Protein AF-A0A3B8Q839-F1 (afdb_monomer_lite)

Structure (mmCIF, N/CA/C/O backbone):
data_AF-A0A3B8Q839-F1
#
_entry.id   AF-A0A3B8Q839-F1
#
loop_
_atom_site.group_PDB
_atom_site.id
_atom_site.type_symbol
_atom_site.label_atom_id
_atom_site.label_alt_id
_atom_site.label_comp_id
_atom_site.label_asym_id
_atom_site.label_entity_id
_atom_site.label_seq_id
_atom_site.pdbx_PDB_ins_code
_atom_site.Cartn_x
_atom_site.Cartn_y
_atom_site.Cartn_z
_atom_site.occupancy
_atom_site.B_iso_or_equiv
_atom_site.auth_seq_id
_atom_site.auth_comp_id
_atom_site.auth_asym_id
_atom_site.auth_atom_id
_atom_site.pdbx_PDB_model_num
ATOM 1 N N . LEU A 1 1 ? 22.552 14.383 -29.553 1.00 91.00 1 LEU A N 1
ATOM 2 C CA . LEU A 1 1 ? 22.946 12.991 -29.224 1.00 91.00 1 LEU A CA 1
ATOM 3 C C . LEU A 1 1 ? 24.405 12.967 -28.765 1.00 91.00 1 LEU A C 1
ATOM 5 O O . LEU A 1 1 ? 25.214 13.652 -29.380 1.00 91.00 1 LEU A O 1
ATOM 9 N N . ARG A 1 2 ? 24.760 12.232 -27.704 1.00 93.50 2 ARG A N 1
ATOM 10 C CA . ARG A 1 2 ? 26.162 12.021 -27.275 1.00 93.50 2 ARG A CA 1
ATOM 11 C C . ARG A 1 2 ? 26.389 10.562 -26.887 1.00 93.50 2 ARG A C 1
ATOM 13 O O . ARG A 1 2 ? 25.481 9.955 -26.336 1.00 93.50 2 ARG A O 1
ATOM 20 N N . ILE A 1 3 ? 27.586 10.021 -27.109 1.00 94.56 3 ILE A N 1
ATOM 21 C CA . ILE A 1 3 ? 27.956 8.700 -26.577 1.00 94.56 3 ILE A CA 1
ATOM 22 C C . ILE A 1 3 ? 27.987 8.760 -25.040 1.00 94.56 3 ILE A C 1
ATOM 24 O O . ILE A 1 3 ? 28.515 9.711 -24.457 1.00 94.56 3 ILE A O 1
ATOM 28 N N . GLN A 1 4 ? 27.429 7.739 -24.392 1.00 91.69 4 GLN A N 1
ATOM 29 C CA . GLN A 1 4 ? 27.371 7.580 -22.943 1.00 91.69 4 GLN A CA 1
ATOM 30 C C . GLN A 1 4 ? 28.183 6.366 -22.478 1.00 91.69 4 GLN A C 1
ATOM 32 O O . GLN A 1 4 ? 28.202 5.334 -23.136 1.00 91.69 4 GLN A O 1
ATOM 37 N N . GLY A 1 5 ? 28.794 6.481 -21.297 1.00 87.56 5 GLY A N 1
ATOM 38 C CA . GLY A 1 5 ? 29.412 5.369 -20.574 1.00 87.56 5 GLY A CA 1
ATOM 39 C C . GLY A 1 5 ? 30.801 5.717 -20.051 1.00 87.56 5 GLY A C 1
ATOM 40 O O . GLY A 1 5 ? 31.212 6.879 -20.067 1.00 87.56 5 GLY A O 1
ATOM 41 N N . GLY A 1 6 ? 31.517 4.691 -19.602 1.00 88.06 6 GLY A N 1
ATOM 42 C CA . GLY A 1 6 ? 32.953 4.734 -19.333 1.00 88.06 6 GLY A CA 1
ATOM 43 C C . GLY A 1 6 ? 33.686 3.857 -20.342 1.00 88.06 6 GLY A C 1
ATOM 44 O O . GLY A 1 6 ? 33.984 4.305 -21.445 1.00 88.06 6 GLY A O 1
ATOM 45 N N . TYR A 1 7 ? 33.904 2.595 -19.971 1.00 88.88 7 TYR A N 1
ATOM 46 C CA . TYR A 1 7 ? 34.646 1.598 -20.752 1.00 88.88 7 TYR A CA 1
ATOM 47 C C . TYR A 1 7 ? 34.089 1.386 -22.176 1.00 88.88 7 TYR A C 1
ATOM 49 O O . TYR A 1 7 ? 34.820 1.532 -23.148 1.00 88.88 7 TYR A O 1
ATOM 57 N N . PHE A 1 8 ? 32.772 1.197 -22.323 1.00 90.75 8 PHE A N 1
ATOM 58 C CA . PHE A 1 8 ? 32.101 0.948 -23.617 1.00 90.75 8 PHE A CA 1
ATOM 59 C C . PHE A 1 8 ? 31.936 2.182 -24.523 1.00 90.75 8 PHE A C 1
ATOM 61 O O . PHE A 1 8 ? 31.176 2.165 -25.493 1.00 90.75 8 PHE A O 1
ATOM 68 N N . ARG A 1 9 ? 32.628 3.284 -24.209 1.00 92.12 9 ARG A N 1
ATOM 69 C CA . ARG A 1 9 ? 32.808 4.401 -25.150 1.00 92.12 9 ARG A CA 1
ATOM 70 C C . ARG A 1 9 ? 33.927 4.127 -26.146 1.00 92.12 9 ARG A C 1
ATOM 72 O O . ARG A 1 9 ? 34.000 4.815 -27.161 1.00 92.12 9 ARG A O 1
ATOM 79 N N . ASP A 1 10 ? 34.811 3.186 -25.829 1.00 91.12 10 ASP A N 1
ATOM 80 C CA . ASP A 1 10 ? 35.884 2.779 -26.717 1.00 91.12 10 ASP A CA 1
ATOM 81 C C . ASP A 1 10 ? 35.329 1.892 -27.840 1.00 91.12 10 ASP A C 1
ATOM 83 O O . ASP A 1 10 ? 34.775 0.821 -27.598 1.00 91.12 10 ASP A O 1
ATOM 87 N N . ARG A 1 11 ? 35.501 2.343 -29.084 1.00 88.31 11 ARG A N 1
ATOM 88 C CA . ARG A 1 11 ? 35.111 1.608 -30.298 1.00 88.31 11 ARG A CA 1
ATOM 89 C C . ARG A 1 11 ? 35.892 0.309 -30.501 1.00 88.31 11 ARG A C 1
ATOM 91 O O . ARG A 1 11 ? 35.515 -0.492 -31.343 1.00 88.31 11 ARG A O 1
ATOM 98 N N . HIS A 1 12 ? 37.025 0.140 -29.822 1.00 87.81 12 HIS A N 1
ATOM 99 C CA . HIS A 1 12 ? 37.785 -1.107 -29.842 1.00 87.81 12 HIS A CA 1
ATOM 100 C C . HIS A 1 12 ? 37.192 -2.147 -28.886 1.00 87.81 12 HIS A C 1
ATOM 102 O O . HIS A 1 12 ? 37.498 -3.326 -29.022 1.00 87.81 12 HIS A O 1
ATOM 108 N N . VAL A 1 13 ? 36.352 -1.706 -27.942 1.00 87.50 13 VAL A N 1
ATOM 109 C CA . VAL A 1 13 ? 35.640 -2.573 -27.001 1.00 87.50 13 VAL A CA 1
ATOM 110 C C . VAL A 1 13 ? 34.283 -2.982 -27.546 1.00 87.50 13 VAL A C 1
ATOM 112 O O . VAL A 1 13 ? 33.930 -4.127 -27.367 1.00 87.50 13 VAL A O 1
ATOM 115 N N . THR A 1 14 ? 33.523 -2.086 -28.181 1.00 89.94 14 THR A N 1
ATOM 116 C CA . THR A 1 14 ? 32.250 -2.438 -28.837 1.00 89.94 14 THR A CA 1
ATOM 117 C C . THR A 1 14 ? 31.901 -1.435 -29.929 1.00 89.94 14 THR A C 1
ATOM 119 O O . THR A 1 14 ? 32.246 -0.254 -29.822 1.00 89.94 14 THR A O 1
ATOM 122 N N . GLN A 1 15 ? 31.166 -1.875 -30.952 1.00 89.56 15 GLN A N 1
ATOM 123 C CA . GLN A 1 15 ? 30.555 -0.981 -31.942 1.00 89.56 15 GLN A CA 1
ATOM 124 C C . GLN A 1 15 ? 29.163 -0.467 -31.519 1.00 89.56 15 GLN A C 1
ATOM 126 O O . GLN A 1 15 ? 28.672 0.531 -32.061 1.00 89.56 15 GLN A O 1
ATOM 131 N N . LYS A 1 16 ? 28.513 -1.103 -30.533 1.00 92.38 16 LYS A N 1
ATOM 132 C CA . LYS A 1 16 ? 27.162 -0.756 -30.067 1.00 92.38 16 LYS A CA 1
ATOM 133 C C . LYS A 1 16 ? 27.210 0.149 -28.832 1.00 92.38 16 LYS A C 1
ATOM 135 O O . LYS A 1 16 ? 27.148 -0.286 -27.684 1.00 92.38 16 LYS A O 1
ATOM 140 N N . HIS A 1 17 ? 27.271 1.459 -29.057 1.00 93.44 17 HIS A N 1
ATOM 141 C CA . HIS A 1 17 ? 27.382 2.426 -27.961 1.00 93.44 17 HIS A CA 1
ATOM 142 C C . HIS A 1 17 ? 26.045 2.778 -27.299 1.00 93.44 17 HIS A C 1
ATOM 144 O O . HIS A 1 17 ? 25.025 2.959 -27.966 1.00 93.44 17 HIS A O 1
ATOM 150 N N . SER A 1 18 ? 26.072 2.987 -25.978 1.00 95.25 18 SER A N 1
ATOM 151 C CA . SER A 1 18 ? 24.993 3.689 -25.272 1.00 95.25 18 SER A CA 1
ATOM 152 C C . SER A 1 18 ? 24.985 5.170 -25.650 1.00 95.25 18 SER A C 1
ATOM 154 O O . SER A 1 18 ? 26.036 5.772 -25.889 1.00 95.25 18 SER A O 1
ATOM 156 N N . LEU A 1 19 ? 23.805 5.782 -25.675 1.00 96.62 19 LEU A N 1
ATOM 157 C CA . LEU A 1 19 ? 23.618 7.155 -26.131 1.00 96.62 19 LEU A CA 1
ATOM 158 C C . LEU A 1 19 ? 22.858 7.980 -25.097 1.00 96.62 19 LEU A C 1
ATOM 160 O O . LEU A 1 19 ? 21.995 7.485 -24.382 1.00 96.62 19 LEU A O 1
ATOM 164 N N . ARG A 1 20 ? 23.156 9.272 -25.051 1.00 95.12 20 ARG A N 1
ATOM 165 C CA . ARG A 1 20 ? 22.418 10.268 -24.284 1.00 95.12 20 ARG A CA 1
ATOM 166 C C . ARG A 1 20 ? 21.662 11.192 -25.228 1.00 95.12 20 ARG A C 1
ATOM 168 O O . ARG A 1 20 ? 22.260 11.805 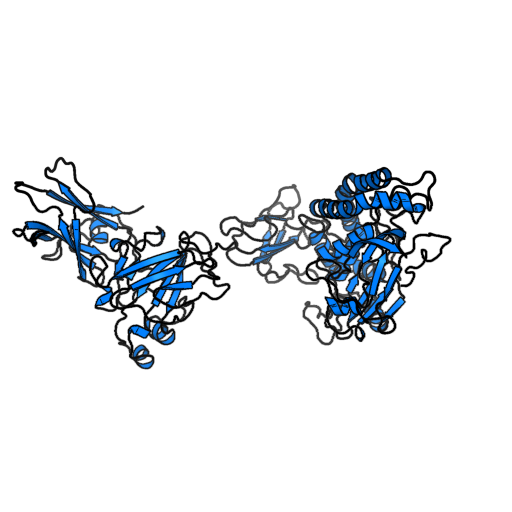-26.125 1.00 95.12 20 ARG A O 1
ATOM 175 N N . LEU A 1 21 ? 20.363 11.303 -24.989 1.00 95.00 21 LEU A N 1
ATOM 176 C CA . LEU A 1 21 ? 19.475 12.291 -25.582 1.00 95.00 21 LEU A CA 1
ATOM 177 C C . LEU A 1 21 ? 19.517 13.524 -24.678 1.00 95.00 21 LEU A C 1
ATOM 179 O O . LEU A 1 21 ? 19.174 13.424 -23.506 1.00 95.00 21 LEU A O 1
ATOM 183 N N . LEU A 1 22 ? 20.014 14.648 -25.198 1.00 93.06 22 LEU A N 1
ATOM 184 C CA . LEU A 1 22 ? 20.008 15.930 -24.491 1.00 93.06 22 LEU A CA 1
ATOM 185 C C . LEU A 1 22 ? 19.089 16.868 -25.259 1.00 93.06 22 LEU A C 1
ATOM 187 O O . LEU A 1 22 ? 19.344 17.109 -26.444 1.00 93.06 22 LEU A O 1
ATOM 191 N N . PHE A 1 23 ? 18.067 17.376 -24.585 1.00 93.44 23 PHE A N 1
ATOM 192 C CA . PHE A 1 23 ? 17.160 18.382 -25.119 1.00 93.44 23 PHE A CA 1
ATOM 193 C C . PHE A 1 23 ? 17.694 19.750 -24.703 1.00 93.44 23 PHE A C 1
ATOM 195 O O . PHE A 1 23 ? 18.121 19.941 -23.567 1.00 93.44 23 PHE A O 1
ATOM 202 N N . LYS A 1 24 ? 17.823 20.664 -25.663 1.00 90.56 24 LYS A N 1
ATOM 203 C CA . LYS A 1 24 ? 18.438 21.972 -25.446 1.00 90.56 24 LYS A CA 1
ATOM 204 C C . LYS A 1 24 ? 17.853 22.995 -26.400 1.00 90.56 24 LYS A C 1
ATOM 206 O O . LYS A 1 24 ? 17.716 22.690 -27.583 1.00 90.56 24 LYS A O 1
ATOM 211 N N . ASP A 1 25 ? 17.669 24.216 -25.901 1.00 92.94 25 ASP A N 1
ATOM 212 C CA . ASP A 1 25 ? 17.108 25.336 -26.667 1.00 92.94 25 ASP A CA 1
ATOM 213 C C . ASP A 1 25 ? 17.906 25.665 -27.944 1.00 92.94 25 ASP A C 1
ATOM 215 O O . ASP A 1 25 ? 17.337 26.084 -28.947 1.00 92.94 25 ASP A O 1
ATOM 219 N N . GLU A 1 26 ? 19.220 25.399 -27.956 1.00 93.50 26 GLU A N 1
ATOM 220 C CA . GLU A 1 26 ? 20.074 25.574 -29.146 1.00 93.50 26 GLU A CA 1
ATOM 221 C C . GLU A 1 26 ? 19.730 24.623 -30.315 1.00 93.50 26 GLU A C 1
ATOM 223 O O . GLU A 1 26 ? 20.113 24.899 -31.450 1.00 93.50 26 GLU A O 1
ATOM 228 N N . TYR A 1 27 ? 19.012 23.519 -30.066 1.00 88.69 27 TYR A N 1
ATOM 229 C CA . TYR A 1 27 ? 18.674 22.502 -31.074 1.00 88.69 27 TYR A CA 1
ATOM 230 C C . TYR A 1 27 ? 17.161 22.278 -31.253 1.00 88.69 27 TYR A C 1
ATOM 232 O O . TYR A 1 27 ? 16.768 21.354 -31.966 1.00 88.69 27 TYR A O 1
ATOM 240 N N . GLY A 1 28 ? 16.309 23.082 -30.611 1.00 91.00 28 GLY A N 1
ATOM 241 C CA . GLY A 1 28 ? 14.854 22.896 -30.575 1.00 91.00 28 GLY A CA 1
ATOM 242 C C . GLY A 1 28 ? 14.304 23.120 -29.165 1.00 91.00 28 GLY A C 1
ATOM 243 O O . GLY A 1 28 ? 14.951 23.797 -28.381 1.00 91.00 28 GLY A O 1
ATOM 244 N N . PRO A 1 29 ? 13.132 22.572 -28.801 1.00 92.19 29 PRO A N 1
ATOM 245 C CA . PRO A 1 29 ? 12.634 22.666 -27.430 1.00 92.19 29 PRO A CA 1
ATOM 246 C C . PRO A 1 29 ? 13.653 22.138 -26.404 1.00 92.19 29 PRO A C 1
ATOM 248 O O . PRO A 1 29 ? 14.145 21.016 -26.534 1.00 92.19 29 PRO A O 1
ATOM 251 N N . GLY A 1 30 ? 13.931 22.915 -25.350 1.00 93.56 30 GLY A N 1
ATOM 252 C CA . GLY A 1 30 ? 14.862 22.543 -24.278 1.00 93.56 30 GLY A CA 1
ATOM 253 C C . GLY A 1 30 ? 14.459 21.336 -23.432 1.00 93.56 30 GLY A C 1
ATOM 254 O O . GLY A 1 30 ? 15.281 20.824 -22.684 1.00 93.56 30 GLY A O 1
ATOM 255 N N . LYS A 1 31 ? 13.223 20.846 -23.576 1.00 93.81 31 LYS A N 1
ATOM 256 C CA . LYS A 1 31 ? 12.714 19.638 -22.916 1.00 93.81 31 LYS A CA 1
ATOM 257 C C . LYS A 1 31 ? 11.893 18.809 -23.888 1.00 93.81 31 LYS A C 1
ATOM 259 O O . LYS A 1 31 ? 11.135 19.366 -24.687 1.00 93.81 31 LYS A O 1
ATOM 264 N N . LEU A 1 32 ? 11.975 17.491 -23.753 1.00 94.94 32 LEU A N 1
ATOM 265 C CA . LEU A 1 32 ? 10.963 16.593 -24.300 1.00 94.94 32 LEU A CA 1
ATOM 266 C C . LEU A 1 32 ? 9.725 16.639 -23.404 1.00 94.94 32 LEU A C 1
ATOM 268 O O . LEU A 1 32 ? 9.876 16.537 -22.191 1.00 94.94 32 LEU A O 1
ATOM 272 N N . ARG A 1 33 ? 8.530 16.772 -23.988 1.00 94.88 33 ARG A N 1
ATOM 273 C CA . ARG A 1 33 ? 7.246 16.798 -23.268 1.00 94.88 33 ARG A CA 1
ATOM 274 C C . ARG A 1 33 ? 6.327 15.705 -23.783 1.00 94.88 33 ARG A C 1
ATOM 276 O O . ARG A 1 33 ? 5.477 15.966 -24.622 1.00 94.88 33 ARG A O 1
ATOM 283 N N . GLU A 1 34 ? 6.558 14.482 -23.330 1.00 92.69 34 GLU A N 1
ATOM 284 C CA . GLU A 1 34 ? 5.880 13.289 -23.832 1.00 92.69 34 GLU A CA 1
ATOM 285 C C . GLU A 1 34 ? 5.745 12.235 -22.731 1.00 92.69 34 GLU A C 1
ATOM 287 O O . GLU A 1 34 ? 6.617 12.097 -21.871 1.00 92.69 34 GLU A O 1
ATOM 292 N N . ASP A 1 35 ? 4.682 11.433 -22.792 1.00 89.75 35 ASP A N 1
ATOM 293 C CA . ASP A 1 35 ? 4.509 10.262 -21.926 1.00 89.75 35 ASP A CA 1
ATOM 294 C C . ASP A 1 35 ? 5.288 9.064 -22.493 1.00 89.75 35 ASP A C 1
ATOM 296 O O . ASP A 1 35 ? 4.722 8.150 -23.088 1.00 89.75 35 ASP A O 1
ATOM 300 N N . VAL A 1 36 ? 6.619 9.099 -22.384 1.00 93.62 36 VAL A N 1
ATOM 301 C CA . VAL A 1 36 ? 7.498 8.107 -23.038 1.00 93.62 36 VAL A CA 1
ATOM 302 C C . VAL A 1 36 ? 7.474 6.725 -22.375 1.00 93.62 36 VAL A C 1
ATOM 304 O O . VAL A 1 36 ? 7.747 5.714 -23.037 1.00 93.62 36 VAL A O 1
ATOM 307 N N . PHE A 1 37 ? 7.155 6.671 -21.078 1.00 91.38 37 PHE A N 1
ATOM 308 C CA . PHE A 1 37 ? 7.170 5.438 -20.288 1.00 91.38 37 PHE A CA 1
ATOM 309 C C . PHE A 1 37 ? 5.805 4.752 -20.205 1.00 91.38 37 PHE A C 1
ATOM 311 O O . PHE A 1 37 ? 5.783 3.541 -20.002 1.00 91.38 37 PHE A O 1
ATOM 318 N N . HIS A 1 38 ? 4.694 5.473 -20.415 1.00 85.12 38 HIS A N 1
ATOM 319 C CA . HIS A 1 38 ? 3.329 4.946 -20.286 1.00 85.12 38 HIS A CA 1
ATOM 320 C C . HIS A 1 38 ? 3.077 4.263 -18.931 1.00 85.12 38 HIS A C 1
ATOM 322 O O . HIS A 1 38 ? 2.376 3.255 -18.843 1.00 85.12 38 HIS A O 1
ATOM 328 N N . GLU A 1 39 ? 3.676 4.805 -17.872 1.00 81.81 39 GLU A N 1
ATOM 329 C CA . GLU A 1 39 ? 3.591 4.280 -16.513 1.00 81.81 39 GLU A CA 1
ATOM 330 C C . GLU A 1 39 ? 2.961 5.333 -15.598 1.00 81.81 39 GLU A C 1
ATOM 332 O O . GLU A 1 39 ? 3.309 6.515 -15.644 1.00 81.81 39 GLU A O 1
ATOM 337 N N . PHE A 1 40 ? 2.022 4.908 -14.751 1.00 76.44 40 PHE A N 1
ATOM 338 C CA . PHE A 1 40 ? 1.399 5.798 -13.779 1.00 76.44 40 PHE A CA 1
ATOM 339 C C . PHE A 1 40 ? 2.450 6.407 -12.839 1.00 76.44 40 PHE A C 1
ATOM 341 O O . PHE A 1 40 ? 3.291 5.706 -12.280 1.00 76.44 40 PHE A O 1
ATOM 348 N N . GLY A 1 41 ? 2.377 7.725 -12.648 1.00 79.88 41 GLY A N 1
ATOM 349 C CA . GLY A 1 41 ? 3.295 8.461 -11.781 1.00 79.88 41 GLY A CA 1
ATOM 350 C C . GLY A 1 41 ? 4.684 8.709 -12.374 1.00 79.88 41 GLY A C 1
ATOM 351 O O . GLY A 1 41 ? 5.510 9.284 -11.675 1.00 79.88 41 GLY A O 1
ATOM 352 N N . ALA A 1 42 ? 4.958 8.311 -13.623 1.00 88.56 42 ALA A N 1
ATOM 353 C CA . ALA A 1 42 ? 6.184 8.695 -14.318 1.00 88.56 42 ALA A CA 1
ATOM 354 C C . ALA A 1 42 ? 6.145 10.167 -14.765 1.00 88.56 42 ALA A C 1
ATOM 356 O O . ALA A 1 42 ? 5.086 10.724 -15.074 1.00 88.56 42 ALA A O 1
ATOM 357 N N . ALA A 1 43 ? 7.320 10.789 -14.820 1.00 90.94 43 ALA A N 1
ATOM 358 C CA . ALA A 1 43 ? 7.509 12.125 -15.358 1.00 90.94 43 ALA A CA 1
ATOM 359 C C . ALA A 1 43 ? 7.084 12.197 -16.834 1.00 90.94 43 ALA A C 1
ATOM 361 O O . ALA A 1 43 ? 7.116 11.208 -17.566 1.00 90.94 43 ALA A O 1
ATOM 362 N N . ARG A 1 44 ? 6.691 13.397 -17.272 1.00 92.62 44 ARG A N 1
ATOM 363 C CA . ARG A 1 44 ? 6.305 13.688 -18.666 1.00 92.62 44 ARG A CA 1
ATOM 364 C C . ARG A 1 44 ? 7.150 14.779 -19.310 1.00 92.62 44 ARG A C 1
ATOM 366 O O . ARG A 1 44 ? 6.931 15.114 -20.469 1.00 92.62 44 ARG A O 1
ATOM 373 N N . GLU A 1 45 ? 8.105 15.331 -18.570 1.00 93.38 45 GLU A N 1
ATOM 374 C CA . GLU A 1 45 ? 9.050 16.321 -19.068 1.00 93.38 45 GLU A CA 1
ATOM 375 C C . GLU A 1 45 ? 10.479 15.876 -18.765 1.00 93.38 45 GLU A C 1
ATOM 377 O O . GLU A 1 45 ? 10.769 15.467 -17.642 1.00 93.38 45 GLU A O 1
ATOM 382 N N . PHE A 1 46 ? 11.373 15.965 -19.753 1.00 94.12 46 PHE A N 1
ATOM 383 C CA . PHE A 1 46 ? 12.745 15.473 -19.622 1.00 94.12 46 PHE A CA 1
ATOM 384 C C . PHE A 1 46 ? 13.760 16.422 -20.254 1.00 94.12 46 PHE A C 1
ATOM 386 O O . PHE A 1 46 ? 13.662 16.746 -21.440 1.00 94.12 46 PHE A O 1
ATOM 393 N N . ASP A 1 47 ? 14.789 16.786 -19.488 1.00 91.44 47 ASP A N 1
ATOM 394 C CA . ASP A 1 47 ? 15.981 17.478 -19.996 1.00 91.44 47 ASP A CA 1
ATOM 395 C C . ASP A 1 47 ? 16.966 16.481 -20.631 1.00 91.44 47 ASP A C 1
ATOM 397 O O . ASP A 1 47 ? 17.670 16.770 -21.605 1.00 91.44 47 ASP A O 1
ATOM 401 N N . THR A 1 48 ? 17.025 15.264 -20.081 1.00 93.12 48 THR A N 1
ATOM 402 C CA . THR A 1 48 ? 17.907 14.196 -20.549 1.00 93.12 48 THR A CA 1
ATOM 403 C C . THR A 1 48 ? 17.249 12.826 -20.435 1.00 93.12 48 THR A C 1
ATOM 405 O O . THR A 1 48 ? 16.682 12.473 -19.408 1.00 93.12 48 THR A O 1
ATOM 408 N N . LEU A 1 49 ? 17.437 12.004 -21.467 1.00 96.38 49 LEU A N 1
ATOM 409 C CA . LEU A 1 49 ? 17.156 10.569 -21.432 1.00 96.38 49 LEU A CA 1
ATOM 410 C C . LEU A 1 49 ? 18.388 9.780 -21.879 1.00 96.38 49 LEU A C 1
ATOM 412 O O . LEU A 1 49 ? 19.260 10.283 -22.598 1.00 96.38 49 LEU A O 1
ATOM 416 N N . VAL A 1 50 ? 18.472 8.527 -21.453 1.00 97.00 50 VAL A N 1
ATOM 417 C CA . VAL A 1 50 ? 19.563 7.614 -21.791 1.00 97.00 50 VAL A CA 1
ATOM 418 C C . VAL A 1 50 ? 19.011 6.454 -22.601 1.00 97.00 50 VAL A C 1
ATOM 420 O O . VAL A 1 50 ? 18.064 5.807 -22.188 1.00 97.00 50 VAL A O 1
ATOM 423 N N . LEU A 1 51 ? 19.653 6.144 -23.719 1.00 97.50 51 LEU A N 1
ATOM 424 C CA . LEU A 1 51 ? 19.492 4.889 -24.441 1.00 97.50 51 LEU A CA 1
ATOM 425 C C . LEU A 1 51 ? 20.654 3.972 -24.044 1.00 97.50 51 LEU A C 1
ATOM 427 O O . LEU A 1 51 ? 21.772 4.118 -24.546 1.00 97.50 51 LEU A O 1
ATOM 431 N N . ARG A 1 52 ? 20.406 3.036 -23.128 1.00 95.56 52 ARG A N 1
ATOM 432 C CA . ARG A 1 52 ? 21.387 2.026 -22.713 1.00 95.56 52 ARG A CA 1
ATOM 433 C C . ARG A 1 52 ? 21.425 0.873 -23.708 1.00 95.56 52 ARG A C 1
ATOM 435 O O . ARG A 1 52 ? 20.393 0.282 -24.009 1.00 95.56 52 ARG A O 1
ATOM 442 N N . ALA A 1 53 ? 22.624 0.537 -24.173 1.00 94.19 53 ALA A N 1
ATOM 443 C CA . ALA A 1 53 ? 22.856 -0.553 -25.121 1.00 94.19 53 ALA A CA 1
ATOM 444 C C . ALA A 1 53 ? 22.820 -1.957 -24.481 1.00 94.19 53 ALA A C 1
ATOM 446 O O . ALA A 1 53 ? 22.820 -2.939 -25.220 1.00 94.19 53 ALA A O 1
ATOM 447 N N . GLY A 1 54 ? 22.800 -2.045 -23.142 1.00 89.44 54 GLY A N 1
ATOM 448 C CA . GLY A 1 54 ? 22.902 -3.302 -22.390 1.00 89.44 54 GLY A CA 1
ATOM 449 C C . GLY A 1 54 ? 24.293 -3.921 -22.501 1.00 89.44 54 GLY A C 1
ATOM 450 O O . GLY A 1 54 ? 24.408 -5.087 -22.841 1.00 89.44 54 GLY A O 1
ATOM 451 N N . ALA A 1 55 ? 25.349 -3.121 -22.320 1.00 85.25 55 ALA A N 1
ATOM 452 C CA . ALA A 1 55 ? 26.698 -3.485 -22.745 1.00 85.25 55 ALA A CA 1
ATOM 453 C C . ALA A 1 55 ? 27.276 -4.687 -21.982 1.00 85.25 55 ALA A C 1
ATOM 455 O O . ALA A 1 55 ? 27.645 -5.674 -22.608 1.00 85.25 55 ALA A O 1
ATOM 456 N N . ASN A 1 56 ? 27.315 -4.642 -20.644 1.00 89.31 56 ASN A N 1
ATOM 457 C CA . ASN A 1 56 ? 27.809 -5.767 -19.843 1.00 89.31 56 ASN A CA 1
ATOM 458 C C . ASN A 1 56 ? 26.812 -6.928 -19.785 1.00 89.31 56 ASN A C 1
ATOM 460 O O . ASN A 1 56 ? 27.177 -8.007 -19.335 1.00 89.31 56 ASN A O 1
ATOM 464 N N . ASP A 1 57 ? 25.563 -6.694 -20.172 1.00 92.81 57 ASP A N 1
ATOM 465 C CA . ASP A 1 57 ? 24.447 -7.642 -20.125 1.00 92.81 57 ASP A CA 1
ATOM 466 C C . ASP A 1 57 ? 24.033 -8.115 -21.531 1.00 92.81 57 ASP A C 1
ATOM 468 O O . ASP A 1 57 ? 22.903 -8.554 -21.739 1.00 92.81 57 ASP A O 1
ATOM 472 N N . GLY A 1 58 ? 24.916 -7.969 -22.516 1.00 91.56 58 GLY A N 1
ATOM 473 C CA . GLY A 1 58 ? 24.599 -8.117 -23.931 1.00 91.56 58 GLY A CA 1
ATOM 474 C C . GLY A 1 58 ? 25.820 -8.481 -24.765 1.00 91.56 58 GLY A C 1
ATOM 475 O O . GLY A 1 58 ? 26.899 -8.740 -24.241 1.00 91.56 58 GLY A O 1
ATOM 476 N N . TYR A 1 59 ? 25.658 -8.470 -26.088 1.00 90.19 59 TYR A N 1
ATOM 477 C CA . TYR A 1 59 ? 26.678 -8.986 -27.013 1.00 90.19 59 TYR A CA 1
ATOM 478 C C . TYR A 1 59 ? 27.912 -8.094 -27.178 1.00 90.19 59 TYR A C 1
ATOM 480 O O . TYR A 1 59 ? 28.904 -8.521 -27.753 1.00 90.19 59 TYR A O 1
ATOM 488 N N . ALA A 1 60 ? 27.863 -6.872 -26.645 1.00 86.12 60 ALA A N 1
ATOM 489 C CA . ALA A 1 60 ? 28.938 -5.882 -26.687 1.00 86.12 60 ALA A CA 1
ATOM 490 C C . ALA A 1 60 ? 30.121 -6.207 -25.753 1.00 86.12 60 ALA A C 1
ATOM 492 O O . ALA A 1 60 ? 31.053 -5.409 -25.642 1.00 86.12 60 ALA A O 1
ATOM 493 N N . TRP A 1 61 ? 30.063 -7.318 -25.014 1.00 90.06 61 TRP A N 1
ATOM 494 C CA . TRP A 1 61 ? 31.114 -7.724 -24.094 1.00 90.06 61 TRP A CA 1
ATOM 495 C C . TRP A 1 61 ? 31.337 -9.235 -24.144 1.00 90.06 61 TRP A C 1
ATOM 497 O O . TRP A 1 61 ? 30.472 -10.025 -23.775 1.00 90.06 61 TRP A O 1
ATOM 507 N N . ASP A 1 62 ? 32.537 -9.635 -24.553 1.00 88.00 62 ASP A N 1
ATOM 508 C CA . ASP A 1 62 ? 32.937 -11.034 -24.723 1.00 88.00 62 ASP A CA 1
ATOM 509 C C . ASP A 1 62 ? 32.731 -11.896 -23.467 1.00 88.00 62 ASP A C 1
ATOM 511 O O . ASP A 1 62 ? 32.329 -13.055 -23.555 1.00 88.00 62 ASP A O 1
ATOM 515 N N . ALA A 1 63 ? 32.958 -11.333 -22.281 1.00 89.31 63 ALA A N 1
ATOM 516 C CA . ALA A 1 63 ? 32.834 -12.071 -21.030 1.00 89.31 63 ALA A CA 1
ATOM 517 C C . ALA A 1 63 ? 31.385 -12.234 -20.535 1.00 89.31 63 ALA A C 1
ATOM 519 O O . ALA A 1 63 ? 31.193 -12.829 -19.470 1.00 89.31 63 ALA A O 1
ATOM 520 N N . ALA A 1 64 ? 30.394 -11.707 -21.263 1.00 86.81 64 ALA A N 1
ATOM 521 C CA . ALA A 1 64 ? 28.975 -11.973 -21.029 1.00 86.81 64 ALA A CA 1
ATOM 522 C C . ALA A 1 64 ? 28.477 -13.232 -21.757 1.00 86.81 64 ALA A C 1
ATOM 524 O O . ALA A 1 64 ? 27.333 -13.624 -21.522 1.00 86.81 64 ALA A O 1
ATOM 525 N N . ARG A 1 65 ? 29.319 -13.866 -22.594 1.00 90.69 65 ARG A N 1
ATOM 526 C CA . ARG A 1 65 ? 28.950 -15.009 -23.440 1.00 90.69 65 ARG A CA 1
ATOM 527 C C . ARG A 1 65 ? 28.118 -16.050 -22.694 1.00 90.69 65 ARG A C 1
ATOM 529 O O . ARG A 1 65 ? 28.543 -16.551 -21.654 1.00 90.69 65 ARG A O 1
ATOM 536 N N . ASP A 1 66 ? 26.974 -16.393 -23.278 1.00 90.12 66 ASP A N 1
ATOM 537 C CA . ASP A 1 66 ? 26.005 -17.386 -22.793 1.00 90.12 66 ASP A CA 1
ATOM 538 C C . ASP A 1 66 ? 25.288 -16.978 -21.493 1.00 90.12 66 ASP A C 1
ATOM 540 O O . ASP A 1 66 ? 24.609 -17.795 -20.869 1.00 90.12 66 ASP A O 1
ATOM 544 N N . THR A 1 67 ? 25.430 -15.719 -21.070 1.00 94.75 67 THR A N 1
ATOM 545 C CA . THR A 1 67 ? 24.779 -15.165 -19.877 1.00 94.75 67 THR A CA 1
ATOM 546 C C . THR A 1 67 ? 24.066 -13.839 -20.139 1.00 94.75 67 THR A C 1
ATOM 548 O O . THR A 1 67 ? 23.571 -13.227 -19.198 1.00 94.75 67 THR A O 1
ATOM 551 N N . GLU A 1 68 ? 23.973 -13.383 -21.386 1.00 93.88 68 GLU A N 1
ATOM 552 C CA . GLU A 1 68 ? 23.374 -12.108 -21.786 1.00 93.88 68 GLU A CA 1
ATOM 553 C C . GLU A 1 68 ? 21.864 -12.088 -21.553 1.00 93.88 68 GLU A C 1
ATOM 555 O O . GLU A 1 68 ? 21.179 -13.042 -21.919 1.00 93.88 68 GLU A O 1
ATOM 560 N N . GLN A 1 69 ? 21.316 -10.999 -20.999 1.00 96.12 69 GLN A N 1
ATOM 561 C CA . GLN A 1 69 ? 19.865 -10.840 -20.836 1.00 96.12 69 GLN A CA 1
ATOM 562 C C . GLN A 1 69 ? 19.307 -9.472 -21.249 1.00 96.12 69 GLN A C 1
ATOM 564 O O . GLN A 1 69 ? 18.105 -9.382 -21.485 1.00 96.12 69 GLN A O 1
ATOM 569 N N . PHE A 1 70 ? 20.126 -8.427 -21.370 1.00 96.06 70 PHE A N 1
ATOM 570 C CA . PHE A 1 70 ? 19.771 -7.020 -21.647 1.00 96.06 70 PHE A CA 1
ATOM 571 C C . PHE A 1 70 ? 18.844 -6.326 -20.630 1.00 96.06 70 PHE A C 1
ATOM 573 O O . PHE A 1 70 ? 18.636 -5.113 -20.720 1.00 96.06 70 PHE A O 1
ATOM 580 N N . ILE A 1 71 ? 18.262 -7.063 -19.682 1.00 97.31 71 ILE A N 1
ATOM 581 C CA . ILE A 1 71 ? 17.194 -6.576 -18.803 1.00 97.31 71 ILE A CA 1
ATOM 582 C C . ILE A 1 71 ? 17.599 -6.414 -17.340 1.00 97.31 71 ILE A C 1
ATOM 584 O O . ILE A 1 71 ? 16.795 -5.911 -16.556 1.00 97.31 71 ILE A O 1
ATOM 588 N N . ARG A 1 72 ? 18.811 -6.818 -16.935 1.00 97.69 72 ARG A N 1
ATOM 589 C CA . ARG A 1 72 ? 19.185 -6.867 -15.511 1.00 97.69 72 ARG A CA 1
ATOM 590 C C . ARG A 1 72 ? 19.181 -5.486 -14.854 1.00 97.69 72 ARG A C 1
ATOM 592 O O . ARG A 1 72 ? 18.677 -5.355 -13.740 1.00 97.69 72 ARG A O 1
ATOM 599 N N . ASP A 1 73 ? 19.658 -4.453 -15.553 1.00 97.00 73 ASP A N 1
ATOM 600 C CA . ASP A 1 73 ? 19.630 -3.068 -15.054 1.00 97.00 73 ASP A CA 1
ATOM 601 C C . ASP A 1 73 ? 18.208 -2.567 -14.780 1.00 97.00 73 ASP A C 1
ATOM 603 O O . ASP A 1 73 ? 17.904 -2.076 -13.691 1.00 97.00 73 ASP A O 1
ATOM 607 N N . GLU A 1 74 ? 17.325 -2.744 -15.763 1.00 97.75 74 GLU A N 1
ATOM 608 C CA . GLU A 1 74 ? 15.913 -2.382 -15.656 1.00 97.75 74 GLU A CA 1
ATOM 609 C C . GLU A 1 74 ? 15.229 -3.173 -14.539 1.00 97.75 74 GLU A C 1
ATOM 611 O O . GLU A 1 74 ? 14.481 -2.603 -13.746 1.00 97.75 74 GLU A O 1
ATOM 616 N N . PHE A 1 75 ? 15.527 -4.470 -14.422 1.00 98.44 75 PHE A N 1
ATOM 617 C CA . PHE A 1 75 ? 14.983 -5.309 -13.364 1.00 98.44 75 PHE A CA 1
ATOM 618 C C . PHE A 1 75 ? 15.384 -4.788 -11.981 1.00 98.44 75 PHE A C 1
ATOM 620 O O . PHE A 1 75 ? 14.510 -4.561 -11.149 1.00 98.44 75 PHE A O 1
ATOM 627 N N . GLY A 1 76 ? 16.670 -4.506 -11.746 1.00 98.25 76 GLY A N 1
ATOM 628 C CA . GLY A 1 76 ? 17.149 -3.939 -10.482 1.00 98.25 76 GLY A CA 1
ATOM 629 C C . GLY A 1 76 ? 16.495 -2.595 -10.140 1.00 98.25 76 GLY A C 1
ATOM 630 O O . GLY A 1 76 ? 16.060 -2.388 -9.004 1.00 98.25 76 GLY A O 1
ATOM 631 N N . ARG A 1 77 ? 16.348 -1.698 -11.127 1.00 98.06 77 ARG A N 1
ATOM 632 C CA . ARG A 1 77 ? 15.645 -0.417 -10.942 1.00 98.06 77 ARG A CA 1
ATOM 633 C C . ARG A 1 77 ? 14.170 -0.610 -10.600 1.00 98.06 77 ARG A C 1
ATOM 635 O O . ARG A 1 77 ? 13.683 0.050 -9.678 1.00 98.06 77 ARG A O 1
ATOM 642 N N . ARG A 1 78 ? 13.480 -1.539 -11.266 1.00 97.56 78 ARG A N 1
ATOM 643 C CA . ARG A 1 78 ? 12.089 -1.894 -10.952 1.00 97.56 78 ARG A CA 1
ATOM 644 C C . ARG A 1 78 ? 11.959 -2.554 -9.587 1.00 97.56 78 ARG A C 1
ATOM 646 O O . ARG A 1 78 ? 10.971 -2.300 -8.912 1.00 97.56 78 ARG A O 1
ATOM 653 N N . LEU A 1 79 ? 12.909 -3.376 -9.143 1.00 98.56 79 LEU A N 1
ATOM 654 C CA . LEU A 1 79 ? 12.865 -3.958 -7.797 1.00 98.56 79 LEU A CA 1
ATOM 655 C C . LEU A 1 79 ? 12.884 -2.862 -6.731 1.00 98.56 79 LEU A C 1
ATOM 657 O O . LEU A 1 79 ? 11.997 -2.848 -5.885 1.00 98.56 79 LEU A O 1
ATOM 661 N N . LEU A 1 80 ? 13.816 -1.906 -6.819 1.00 98.25 80 LEU A N 1
ATOM 662 C CA . LEU A 1 80 ? 13.858 -0.780 -5.882 1.00 98.25 80 LEU A CA 1
ATOM 663 C C . LEU A 1 80 ? 12.554 0.039 -5.931 1.00 98.25 80 LEU A C 1
ATOM 665 O O . LEU A 1 80 ? 11.990 0.360 -4.888 1.00 98.25 80 LEU A O 1
ATOM 669 N N . LEU A 1 81 ? 12.015 0.288 -7.130 1.00 95.81 81 LEU A N 1
ATOM 670 C CA . LEU A 1 81 ? 10.726 0.964 -7.283 1.00 95.81 81 LEU A CA 1
ATOM 671 C C . LEU A 1 81 ? 9.572 0.213 -6.604 1.00 95.81 81 LEU A C 1
ATOM 673 O O . LEU A 1 81 ? 8.789 0.805 -5.867 1.00 95.81 81 LEU A O 1
ATOM 677 N N . ASN A 1 82 ? 9.488 -1.101 -6.812 1.00 96.00 82 ASN A N 1
ATOM 678 C CA . ASN A 1 82 ? 8.457 -1.952 -6.217 1.00 96.00 82 ASN A CA 1
ATOM 679 C C . ASN A 1 82 ? 8.569 -2.035 -4.687 1.00 96.00 82 ASN A C 1
ATOM 681 O O . ASN A 1 82 ? 7.584 -2.349 -4.025 1.00 96.00 82 ASN A O 1
ATOM 685 N N . MET A 1 83 ? 9.736 -1.727 -4.110 1.00 97.12 83 MET A N 1
ATOM 686 C CA . MET A 1 83 ? 9.911 -1.575 -2.659 1.00 97.12 83 MET A CA 1
ATOM 687 C C . MET A 1 83 ? 9.349 -0.247 -2.118 1.00 97.12 83 MET A C 1
ATOM 689 O O . MET A 1 83 ? 9.396 -0.014 -0.908 1.00 97.12 83 MET A O 1
ATOM 693 N N . GLY A 1 84 ? 8.807 0.607 -2.993 1.00 94.75 84 GLY A N 1
ATOM 694 C CA . GLY A 1 84 ? 8.293 1.938 -2.673 1.00 94.75 84 GLY A CA 1
ATOM 695 C C . GLY A 1 84 ? 9.373 3.019 -2.649 1.00 94.75 84 GLY A C 1
ATOM 696 O O . GLY A 1 84 ? 9.142 4.093 -2.101 1.00 94.75 84 GLY A O 1
ATOM 697 N N . GLN A 1 85 ? 10.557 2.740 -3.200 1.00 95.44 85 GLN A N 1
ATOM 698 C CA . GLN A 1 85 ? 11.685 3.668 -3.205 1.00 95.44 85 GLN A CA 1
ATOM 699 C C . GLN A 1 85 ? 11.808 4.391 -4.555 1.00 95.44 85 GLN A C 1
ATOM 701 O O . GLN A 1 85 ? 11.484 3.814 -5.595 1.00 95.44 85 GLN A O 1
ATOM 706 N N . PRO A 1 86 ? 12.309 5.639 -4.588 1.00 92.75 86 PRO A N 1
ATOM 707 C CA . PRO A 1 86 ? 12.573 6.328 -5.846 1.00 92.75 86 PRO A CA 1
ATOM 708 C C . PRO A 1 86 ? 13.617 5.571 -6.679 1.00 92.75 86 PRO A C 1
ATOM 710 O O . PRO A 1 86 ? 14.635 5.110 -6.164 1.00 92.75 86 PRO A O 1
ATOM 713 N N . SER A 1 87 ? 13.362 5.443 -7.979 1.00 95.50 87 SER A N 1
ATOM 714 C CA . SER A 1 87 ? 14.221 4.725 -8.925 1.00 95.50 87 SER A CA 1
ATOM 715 C C . SER A 1 87 ? 13.934 5.188 -10.354 1.00 95.50 87 SER A C 1
ATOM 717 O O . SER A 1 87 ? 12.794 5.538 -10.659 1.00 95.50 87 SER A O 1
ATOM 719 N N . ALA A 1 88 ? 14.939 5.202 -11.230 1.00 95.75 88 ALA A N 1
ATOM 720 C CA . ALA A 1 88 ? 14.752 5.639 -12.616 1.00 95.75 88 ALA A CA 1
ATOM 721 C C . ALA A 1 88 ? 13.827 4.693 -13.394 1.00 95.75 88 ALA A C 1
ATOM 723 O O . ALA A 1 88 ? 13.998 3.470 -13.349 1.00 95.75 88 ALA A O 1
ATOM 724 N N . ARG A 1 89 ? 12.879 5.269 -14.136 1.00 94.50 89 ARG A N 1
ATOM 725 C CA . ARG A 1 89 ? 11.981 4.558 -15.051 1.00 94.50 89 ARG A CA 1
ATOM 726 C C . ARG A 1 89 ? 12.696 4.181 -16.335 1.00 94.50 89 ARG A C 1
ATOM 728 O O . ARG A 1 89 ? 13.566 4.917 -16.805 1.00 94.50 89 ARG A O 1
ATOM 735 N N . GLY A 1 90 ? 12.312 3.045 -16.911 1.00 95.44 90 GLY A N 1
ATOM 736 C CA . GLY A 1 90 ? 12.818 2.637 -18.208 1.00 95.44 90 GLY A CA 1
ATOM 737 C C . GLY A 1 90 ? 11.891 1.725 -19.005 1.00 95.44 90 GLY A C 1
ATOM 738 O O . GLY A 1 90 ? 10.972 1.080 -18.492 1.00 95.44 90 GLY A O 1
ATOM 739 N N . ARG A 1 91 ? 12.133 1.714 -20.315 1.00 94.94 91 ARG A N 1
ATOM 740 C CA . ARG A 1 91 ? 11.358 1.007 -21.335 1.00 94.94 91 ARG A CA 1
ATOM 741 C C . ARG A 1 91 ? 12.280 0.540 -22.455 1.00 94.94 91 ARG A C 1
ATOM 743 O O . ARG A 1 91 ? 13.190 1.256 -22.860 1.00 94.94 91 ARG A O 1
ATOM 750 N N . PHE A 1 92 ? 12.019 -0.641 -23.001 1.00 97.25 92 PHE A N 1
ATOM 751 C CA . PHE A 1 92 ? 12.760 -1.141 -24.156 1.00 97.25 92 PHE A CA 1
ATOM 752 C C . PHE A 1 92 ? 12.238 -0.565 -25.473 1.00 97.25 92 PHE A C 1
ATOM 754 O O . PHE A 1 92 ? 11.031 -0.426 -25.674 1.00 97.25 92 PHE A O 1
ATOM 761 N N . VAL A 1 93 ? 13.164 -0.219 -26.365 1.00 96.88 93 VAL A N 1
ATOM 762 C CA . VAL A 1 93 ? 12.894 0.393 -27.667 1.00 96.88 93 VAL A CA 1
ATOM 763 C C . VAL A 1 93 ? 13.801 -0.201 -28.743 1.00 96.88 93 VAL A C 1
ATOM 765 O O . VAL A 1 93 ? 14.927 -0.617 -28.469 1.00 96.88 93 VAL A O 1
ATOM 768 N N . HIS A 1 94 ? 13.326 -0.178 -29.985 1.00 96.88 94 HIS A N 1
ATOM 769 C CA . HIS A 1 94 ? 14.164 -0.382 -31.162 1.00 96.88 94 HIS A CA 1
ATOM 770 C C . HIS A 1 94 ? 14.726 0.965 -31.611 1.00 96.88 94 HIS A C 1
ATOM 772 O O . HIS A 1 94 ? 13.969 1.889 -31.915 1.00 96.88 94 HIS A O 1
ATOM 778 N N . LEU A 1 95 ? 16.050 1.084 -31.661 1.00 96.50 95 LEU A N 1
ATOM 779 C CA . LEU A 1 95 ? 16.711 2.297 -32.120 1.00 96.50 95 LEU A CA 1
ATOM 780 C C . LEU A 1 95 ? 16.995 2.219 -33.621 1.00 96.50 95 LEU A C 1
ATOM 782 O O . LEU A 1 95 ? 17.540 1.229 -34.104 1.00 96.50 95 LEU A O 1
ATOM 786 N N . TYR A 1 96 ? 16.698 3.305 -34.332 1.00 96.62 96 TYR A N 1
ATOM 787 C CA . TYR A 1 96 ? 17.121 3.519 -35.712 1.00 96.62 96 TYR A CA 1
ATOM 788 C C . TYR A 1 96 ? 17.987 4.778 -35.788 1.00 96.62 96 TYR A C 1
ATOM 790 O O . TYR A 1 96 ? 17.598 5.830 -35.282 1.00 96.62 96 TYR A O 1
ATOM 798 N N . LEU A 1 97 ? 19.151 4.686 -36.431 1.00 94.88 97 LEU A N 1
ATOM 799 C CA . LEU A 1 97 ? 20.050 5.817 -36.672 1.00 94.88 97 LEU A CA 1
ATOM 800 C C . LEU A 1 97 ? 20.182 6.033 -38.179 1.00 94.88 97 LEU A C 1
ATOM 802 O O . LEU A 1 97 ? 20.629 5.144 -38.897 1.00 94.88 97 LEU A O 1
ATOM 806 N N . ASN A 1 98 ? 19.774 7.209 -38.666 1.00 95.00 98 ASN A N 1
ATOM 807 C CA . ASN A 1 98 ? 19.754 7.545 -40.099 1.00 95.00 98 ASN A CA 1
ATOM 808 C C . ASN A 1 98 ? 19.032 6.487 -40.963 1.00 95.00 98 ASN A C 1
ATOM 810 O O . ASN A 1 98 ? 19.488 6.143 -42.049 1.00 95.00 98 ASN A O 1
ATOM 814 N N . GLY A 1 99 ? 17.922 5.940 -40.454 1.00 94.25 99 GLY A N 1
ATOM 815 C CA . GLY A 1 99 ? 17.134 4.896 -41.122 1.00 94.25 99 GLY A CA 1
ATOM 816 C C . GLY A 1 99 ? 17.680 3.470 -40.975 1.00 94.25 99 GLY A C 1
ATOM 817 O O . GLY A 1 99 ? 16.993 2.525 -41.349 1.00 94.25 99 GLY A O 1
ATOM 818 N N . LEU A 1 100 ? 18.871 3.284 -40.396 1.00 94.00 100 LEU A N 1
ATOM 819 C CA . LEU A 1 100 ? 19.443 1.963 -40.139 1.00 94.00 100 LEU A CA 1
ATOM 820 C C . LEU A 1 100 ? 18.993 1.436 -38.782 1.00 94.00 100 LEU A C 1
ATOM 822 O O . LEU A 1 100 ? 19.134 2.132 -37.775 1.00 94.00 100 LEU A O 1
ATOM 826 N N . TYR A 1 101 ? 18.510 0.193 -38.747 1.00 95.31 101 TYR A N 1
ATOM 827 C CA . TYR A 1 101 ? 18.253 -0.500 -37.490 1.00 95.31 101 TYR A CA 1
ATOM 828 C C . TYR A 1 101 ? 19.556 -0.646 -36.701 1.00 95.31 101 TYR A C 1
ATOM 830 O O . TYR A 1 101 ? 20.532 -1.225 -37.183 1.00 95.31 101 TYR A O 1
ATOM 838 N N . TRP A 1 102 ? 19.566 -0.089 -35.495 1.00 95.25 102 TRP A N 1
ATOM 839 C CA . TRP A 1 102 ? 20.737 -0.051 -34.632 1.00 95.25 102 TRP A CA 1
ATOM 840 C C . TRP A 1 102 ? 20.645 -1.013 -33.450 1.00 95.25 102 TRP A C 1
ATOM 842 O O . TRP A 1 102 ? 21.666 -1.273 -32.833 1.00 95.25 102 TRP A O 1
ATOM 852 N N . GLY A 1 103 ? 19.472 -1.555 -33.119 1.00 95.38 103 GLY A N 1
ATOM 853 C CA . GLY A 1 103 ? 19.338 -2.587 -32.085 1.00 95.38 103 GLY A CA 1
ATOM 854 C C . GLY A 1 103 ? 18.307 -2.288 -31.000 1.00 95.38 103 GLY A C 1
ATOM 855 O O . GLY A 1 103 ? 17.647 -1.244 -30.991 1.00 95.38 103 GLY A O 1
ATOM 856 N N . LEU A 1 104 ? 18.212 -3.226 -30.064 1.00 96.94 104 LEU A N 1
ATOM 857 C CA . LEU A 1 104 ? 17.477 -3.148 -28.811 1.00 96.94 104 LEU A CA 1
ATOM 858 C C . LEU A 1 104 ? 18.212 -2.231 -27.827 1.00 96.94 104 LEU A C 1
ATOM 860 O O . LEU A 1 104 ? 19.400 -2.411 -27.554 1.00 96.94 104 LEU A O 1
ATOM 864 N N . TYR A 1 105 ? 17.493 -1.264 -27.268 1.00 97.44 105 TYR A N 1
ATOM 865 C CA . TYR A 1 105 ? 17.992 -0.349 -26.246 1.00 97.44 105 TYR A CA 1
ATOM 866 C C . TYR A 1 105 ? 17.002 -0.246 -25.091 1.00 97.44 105 TYR A C 1
ATOM 868 O O . TYR A 1 105 ? 15.791 -0.308 -25.290 1.00 97.44 105 TYR A O 1
ATOM 876 N N . ASN A 1 106 ? 17.512 -0.019 -23.885 1.00 97.50 106 ASN A N 1
ATOM 877 C CA . ASN A 1 106 ? 16.701 0.410 -22.753 1.00 97.50 106 ASN A CA 1
ATOM 878 C C . ASN A 1 106 ? 16.729 1.946 -22.679 1.00 97.50 106 ASN A C 1
ATOM 880 O O . ASN A 1 106 ? 17.755 2.545 -22.351 1.00 97.50 106 ASN A O 1
ATOM 884 N N . LEU A 1 107 ? 15.617 2.585 -23.043 1.00 97.56 107 LEU A N 1
ATOM 885 C CA . LEU A 1 107 ? 15.373 4.002 -22.799 1.00 97.56 107 LEU A CA 1
ATOM 886 C C . LEU A 1 107 ? 15.106 4.181 -21.304 1.00 97.56 107 LEU A C 1
ATOM 888 O O . LEU A 1 107 ? 14.146 3.616 -20.798 1.00 97.56 107 LEU A O 1
ATOM 892 N N . THR A 1 108 ? 15.922 4.960 -20.605 1.00 97.00 108 THR A N 1
ATOM 893 C CA . THR A 1 108 ? 15.810 5.171 -19.158 1.00 97.00 108 THR A CA 1
ATOM 894 C C . THR A 1 108 ? 16.053 6.622 -18.782 1.00 97.00 108 THR A C 1
ATOM 896 O O . THR A 1 108 ? 16.828 7.342 -19.422 1.00 97.00 108 THR A O 1
ATOM 899 N N . GLU A 1 109 ? 15.422 7.034 -17.691 1.00 96.62 109 GLU A N 1
ATOM 900 C CA . GLU A 1 109 ? 15.771 8.261 -16.987 1.00 96.62 109 GLU A CA 1
ATOM 901 C C . GLU A 1 109 ? 17.198 8.187 -16.439 1.00 96.62 109 GLU A C 1
ATOM 903 O O . GLU A 1 109 ? 17.768 7.109 -16.230 1.00 96.62 109 GLU A O 1
ATOM 908 N N . ARG A 1 110 ? 17.775 9.360 -16.180 1.00 93.00 110 ARG A N 1
ATOM 909 C CA . ARG A 1 110 ? 19.058 9.506 -15.499 1.00 93.00 110 ARG A CA 1
ATOM 910 C C . ARG A 1 110 ? 18.786 9.950 -14.053 1.00 93.00 110 ARG A C 1
ATOM 912 O O . ARG A 1 110 ? 18.207 11.016 -13.906 1.00 93.00 110 ARG A O 1
ATOM 919 N N . PRO A 1 111 ? 19.224 9.216 -13.010 1.00 94.56 111 PRO A N 1
ATOM 920 C CA . PRO A 1 111 ? 18.975 9.554 -11.598 1.00 94.56 111 PRO A CA 1
ATOM 921 C C . PRO A 1 111 ? 19.776 10.769 -11.077 1.00 94.56 111 PRO A C 1
ATOM 923 O O . PRO A 1 111 ? 20.503 10.682 -10.090 1.00 94.56 111 PRO A O 1
ATOM 926 N N . ALA A 1 112 ? 19.702 11.891 -11.787 1.00 93.75 112 ALA A N 1
ATOM 927 C CA . ALA A 1 112 ? 20.399 13.131 -11.486 1.00 93.75 112 ALA A CA 1
ATOM 928 C C . ALA A 1 112 ? 19.469 14.127 -10.757 1.00 93.75 112 ALA A C 1
ATOM 930 O O . ALA A 1 112 ? 18.463 13.745 -10.151 1.00 93.75 112 ALA A O 1
ATOM 931 N N . GLU A 1 113 ? 19.864 15.394 -10.733 1.00 95.00 113 GLU A N 1
ATOM 932 C CA . GLU A 1 113 ? 19.212 16.481 -10.000 1.00 95.00 113 GLU A CA 1
ATOM 933 C C . GLU A 1 113 ? 17.800 16.791 -10.508 1.00 95.00 113 GLU A C 1
ATOM 935 O O . GLU A 1 113 ? 16.889 16.977 -9.706 1.00 95.00 113 GLU A O 1
ATOM 940 N N . ASP A 1 114 ? 17.603 16.767 -11.824 1.00 93.25 114 ASP A N 1
ATOM 941 C CA . ASP A 1 114 ? 16.321 16.954 -12.506 1.00 93.25 114 ASP A CA 1
ATOM 942 C C . ASP A 1 114 ? 15.330 15.832 -12.169 1.00 93.25 114 ASP A C 1
ATOM 944 O O . ASP A 1 114 ? 14.195 16.092 -11.761 1.00 93.25 114 ASP A O 1
ATOM 948 N N . PHE A 1 115 ? 15.787 14.581 -12.252 1.00 95.12 115 PHE A N 1
ATOM 949 C CA . PHE A 1 115 ? 15.032 13.407 -11.816 1.00 95.12 115 PHE A CA 1
ATOM 950 C C . PHE A 1 115 ? 14.635 13.530 -10.342 1.00 95.12 115 PHE A C 1
ATOM 952 O O . PHE A 1 115 ? 13.468 13.372 -9.986 1.00 95.12 115 PHE A O 1
ATOM 959 N N . SER A 1 116 ? 15.600 13.852 -9.478 1.00 95.25 116 SER A N 1
ATOM 960 C CA . SER A 1 116 ? 15.355 13.927 -8.039 1.00 95.25 116 SER A CA 1
ATOM 961 C C . SER A 1 116 ? 14.354 15.037 -7.705 1.00 95.25 116 SER A C 1
ATOM 963 O O . SER A 1 116 ? 13.407 14.790 -6.966 1.00 95.25 116 SER A O 1
ATOM 965 N N . ALA A 1 117 ? 14.486 16.219 -8.313 1.00 93.88 117 ALA A N 1
ATOM 966 C CA . ALA A 1 117 ? 13.530 17.310 -8.140 1.00 93.88 117 ALA A CA 1
ATOM 967 C C . ALA A 1 117 ? 12.119 16.941 -8.624 1.00 93.88 117 ALA A C 1
ATOM 969 O O . ALA A 1 117 ? 11.136 17.236 -7.949 1.00 93.88 117 ALA A O 1
ATOM 970 N N . THR A 1 118 ? 12.018 16.236 -9.753 1.00 91.44 118 THR A N 1
ATOM 971 C CA . THR A 1 118 ? 10.732 15.836 -10.341 1.00 91.44 118 THR A CA 1
ATOM 972 C C . THR A 1 118 ? 9.952 14.879 -9.440 1.00 91.44 118 THR A C 1
ATOM 974 O O . THR A 1 118 ? 8.751 15.056 -9.250 1.00 91.44 118 THR A O 1
ATOM 977 N N . TYR A 1 119 ? 10.620 13.876 -8.864 1.00 91.25 119 TYR A N 1
ATOM 978 C CA . TYR A 1 119 ? 9.945 12.834 -8.080 1.00 91.25 119 TYR A CA 1
ATOM 979 C C . TYR A 1 119 ? 9.913 13.092 -6.573 1.00 91.25 119 TYR A C 1
ATOM 981 O O . TYR A 1 119 ? 9.091 12.503 -5.874 1.00 91.25 119 TYR A O 1
ATOM 989 N N . LEU A 1 120 ? 10.817 13.925 -6.054 1.00 92.31 120 LEU A N 1
ATOM 990 C CA . LEU A 1 120 ? 11.003 14.131 -4.613 1.00 92.31 120 LEU A CA 1
ATOM 991 C C . LEU A 1 120 ? 10.867 15.602 -4.192 1.00 92.31 120 LEU A C 1
ATOM 993 O O . LEU A 1 120 ? 10.981 15.909 -3.005 1.00 92.31 120 LEU A O 1
ATOM 997 N N . GLY A 1 121 ? 10.595 16.502 -5.140 1.00 90.81 121 GLY A N 1
ATOM 998 C CA . GLY A 1 121 ? 10.339 17.918 -4.901 1.00 90.81 121 GLY A CA 1
ATOM 999 C C . GLY A 1 121 ? 11.591 18.799 -4.828 1.00 90.81 121 GLY A C 1
ATOM 1000 O O . GLY A 1 121 ? 12.738 18.352 -4.923 1.00 90.81 121 GLY A O 1
ATOM 1001 N N . GLY A 1 122 ? 11.353 20.098 -4.642 1.00 90.44 122 GLY A N 1
ATOM 1002 C CA . GLY A 1 122 ? 12.379 21.137 -4.754 1.00 90.44 122 GLY A CA 1
ATOM 1003 C C . GLY A 1 122 ? 12.701 21.487 -6.210 1.00 90.44 122 GLY A C 1
ATOM 1004 O O . GLY A 1 122 ? 11.959 21.135 -7.124 1.00 90.44 122 GLY A O 1
ATOM 1005 N N . VAL A 1 123 ? 13.809 22.197 -6.419 1.00 93.00 123 VAL A N 1
ATOM 1006 C CA . VAL A 1 123 ? 14.334 22.545 -7.750 1.00 93.00 123 VAL A CA 1
ATOM 1007 C C . VAL A 1 123 ? 15.688 21.878 -7.963 1.00 93.00 123 VAL A C 1
ATOM 1009 O O . VAL A 1 123 ? 16.394 21.606 -6.991 1.00 93.00 123 VAL A O 1
ATOM 1012 N N . ALA A 1 124 ? 16.050 21.586 -9.212 1.00 93.75 124 ALA A N 1
ATOM 1013 C CA . ALA A 1 124 ? 17.249 20.812 -9.547 1.00 93.75 124 ALA A CA 1
ATOM 1014 C C . ALA A 1 124 ? 18.534 21.428 -8.963 1.00 93.75 124 ALA A C 1
ATOM 1016 O O . ALA A 1 124 ? 19.410 20.715 -8.474 1.00 93.75 124 ALA A O 1
ATOM 1017 N N . GLU A 1 125 ? 18.620 22.756 -8.921 1.00 94.94 125 GLU A N 1
ATOM 1018 C CA . GLU A 1 125 ? 19.772 23.495 -8.406 1.00 94.94 125 GLU A CA 1
ATOM 1019 C C . GLU A 1 125 ? 20.075 23.158 -6.940 1.00 94.94 125 GLU A C 1
ATOM 1021 O O . GLU A 1 125 ? 21.240 23.205 -6.542 1.00 94.94 125 GLU A O 1
ATOM 1026 N N . ASP A 1 126 ? 19.061 22.768 -6.160 1.00 94.44 126 ASP A N 1
ATOM 1027 C CA . ASP A 1 126 ? 19.156 22.456 -4.730 1.00 94.44 126 ASP A CA 1
ATOM 1028 C C . ASP A 1 126 ? 19.588 21.021 -4.416 1.00 94.44 126 ASP A C 1
ATOM 1030 O O . ASP A 1 126 ? 19.721 20.666 -3.240 1.00 94.44 126 ASP A O 1
ATOM 1034 N N . TRP A 1 127 ? 19.802 20.187 -5.430 1.00 96.12 127 TRP A N 1
ATOM 1035 C CA . TRP A 1 127 ? 20.177 18.789 -5.247 1.00 96.12 127 TRP A CA 1
ATOM 1036 C C . TRP A 1 127 ? 21.679 18.577 -5.380 1.00 96.12 127 TRP A C 1
ATOM 1038 O O . TRP A 1 127 ? 22.243 18.768 -6.451 1.00 96.12 127 TRP A O 1
ATOM 1048 N N . ASP A 1 128 ? 22.329 18.087 -4.328 1.00 96.00 128 ASP A N 1
ATOM 1049 C CA . ASP A 1 128 ? 23.677 17.538 -4.459 1.00 96.00 128 ASP A CA 1
ATOM 1050 C C . ASP A 1 128 ? 23.558 16.128 -5.062 1.00 96.00 128 ASP A C 1
ATOM 1052 O O . ASP A 1 128 ? 22.903 15.268 -4.468 1.00 96.00 128 ASP A O 1
ATOM 1056 N N . THR A 1 129 ? 24.148 15.880 -6.237 1.00 96.62 129 THR A N 1
ATOM 1057 C CA . THR A 1 129 ? 24.036 14.595 -6.959 1.00 96.62 129 THR A CA 1
ATOM 1058 C C . THR A 1 129 ? 25.398 14.024 -7.328 1.00 96.62 129 THR A C 1
ATOM 1060 O O . THR A 1 129 ? 26.270 14.707 -7.869 1.00 96.62 129 THR A O 1
ATOM 1063 N N . ILE A 1 130 ? 25.599 12.742 -7.018 1.00 96.81 130 ILE A N 1
ATOM 1064 C CA . ILE A 1 130 ? 26.872 12.041 -7.181 1.00 96.81 130 ILE A CA 1
ATOM 1065 C C . ILE A 1 130 ? 26.638 10.751 -7.967 1.00 96.81 130 ILE A C 1
ATOM 1067 O O . ILE A 1 130 ? 25.737 9.972 -7.655 1.00 96.81 130 ILE A O 1
ATOM 1071 N N . ASN A 1 131 ? 27.499 10.483 -8.950 1.00 95.19 131 ASN A N 1
ATOM 1072 C CA . ASN A 1 131 ? 27.561 9.201 -9.653 1.00 95.19 131 ASN A CA 1
ATOM 1073 C C . ASN A 1 131 ? 28.969 8.627 -9.560 1.00 95.19 131 ASN A C 1
ATOM 1075 O O . ASN A 1 131 ? 29.909 9.245 -10.057 1.00 95.19 131 ASN A O 1
ATOM 1079 N N . SER A 1 132 ? 29.104 7.430 -8.982 1.00 91.81 132 SER A N 1
ATOM 1080 C CA . SER A 1 132 ? 30.381 6.698 -8.929 1.00 91.81 132 SER A CA 1
ATOM 1081 C C . SER A 1 132 ? 31.552 7.557 -8.420 1.00 91.81 132 SER A C 1
ATOM 1083 O O . SER A 1 132 ? 32.676 7.456 -8.907 1.00 91.81 132 SER A O 1
ATOM 1085 N N . GLY A 1 133 ? 31.263 8.440 -7.460 1.00 89.56 133 GLY A N 1
ATOM 1086 C CA . GLY A 1 133 ? 32.217 9.364 -6.846 1.00 89.56 133 GLY A CA 1
ATOM 1087 C C . GLY A 1 133 ? 32.426 10.704 -7.557 1.00 89.56 133 GLY A C 1
ATOM 1088 O O . GLY A 1 133 ? 33.105 11.574 -7.018 1.00 89.56 133 GLY A O 1
ATOM 1089 N N . GLU A 1 134 ? 31.834 10.910 -8.733 1.00 93.56 134 GLU A N 1
ATOM 1090 C CA . GLU A 1 134 ? 31.887 12.182 -9.452 1.00 93.56 134 GLU A CA 1
ATOM 1091 C C . GLU A 1 134 ? 30.672 13.052 -9.104 1.00 93.56 134 GLU A C 1
ATOM 1093 O O . GLU A 1 134 ? 29.525 12.620 -9.260 1.00 93.56 134 GLU A O 1
ATOM 1098 N N . VAL A 1 135 ? 30.926 14.290 -8.673 1.00 96.44 135 VAL A N 1
ATOM 1099 C CA . VAL A 1 135 ? 29.886 15.299 -8.430 1.00 96.44 135 VAL A CA 1
ATOM 1100 C C . VAL A 1 135 ? 29.292 15.738 -9.766 1.00 96.44 135 VAL A C 1
ATOM 1102 O O . VAL A 1 135 ? 30.018 16.146 -10.672 1.00 96.44 135 VAL A O 1
ATOM 1105 N N . LYS A 1 136 ? 27.971 15.636 -9.895 1.00 95.12 136 LYS A N 1
ATOM 1106 C CA . LYS A 1 136 ? 27.217 16.056 -11.083 1.00 95.12 136 LYS A CA 1
ATOM 1107 C C . LYS A 1 136 ? 26.520 17.393 -10.867 1.00 95.12 136 LYS A C 1
ATOM 1109 O O . LYS A 1 136 ? 26.551 18.210 -11.781 1.00 95.12 136 LYS A O 1
ATOM 1114 N N . ASN A 1 137 ? 26.012 17.630 -9.661 1.00 96.44 137 ASN A N 1
ATOM 1115 C CA . ASN A 1 137 ? 25.536 18.928 -9.199 1.00 96.44 137 ASN A CA 1
ATOM 1116 C C . ASN A 1 137 ? 25.868 19.119 -7.709 1.00 96.44 137 ASN A C 1
ATOM 1118 O O . ASN A 1 137 ? 25.943 18.143 -6.961 1.00 96.44 137 ASN A O 1
ATOM 1122 N N . GLY A 1 138 ? 26.055 20.370 -7.280 1.00 95.69 138 GLY A N 1
ATOM 1123 C CA . GLY A 1 138 ? 26.264 20.708 -5.869 1.00 95.69 138 GLY A CA 1
ATOM 1124 C C . GLY A 1 138 ? 27.667 20.403 -5.323 1.00 95.69 138 GLY A C 1
ATOM 1125 O O . GLY A 1 138 ? 28.664 20.666 -5.998 1.00 95.69 138 GLY A O 1
ATOM 1126 N N . SER A 1 139 ? 27.758 19.905 -4.083 1.00 94.75 139 SER A N 1
ATOM 1127 C CA . SER A 1 139 ? 29.036 19.598 -3.406 1.00 94.75 139 SER A CA 1
ATOM 1128 C C . SER A 1 139 ? 29.017 18.272 -2.624 1.00 94.75 139 SER A C 1
ATOM 1130 O O . SER A 1 139 ? 27.997 17.596 -2.515 1.00 94.75 139 SER A O 1
ATOM 1132 N N . LEU A 1 140 ? 30.172 17.876 -2.069 1.00 95.94 140 LEU A N 1
ATOM 1133 C CA . LEU A 1 140 ? 30.307 16.696 -1.198 1.00 95.94 140 LEU A CA 1
ATOM 1134 C C . LEU A 1 140 ? 30.193 17.022 0.298 1.00 95.94 140 LEU A C 1
ATOM 1136 O O . LEU A 1 140 ? 30.387 16.131 1.123 1.00 95.94 140 LEU A O 1
ATOM 1140 N N . ASP A 1 141 ? 29.897 18.262 0.685 1.00 95.31 141 ASP A N 1
ATOM 1141 C CA . ASP A 1 141 ? 30.008 18.686 2.088 1.00 95.31 141 ASP A CA 1
ATOM 1142 C C . ASP A 1 141 ? 29.050 17.912 3.000 1.00 95.31 141 ASP A C 1
ATOM 1144 O O . ASP A 1 141 ? 29.462 17.364 4.026 1.00 95.31 141 ASP A O 1
ATOM 1148 N N . ALA A 1 142 ? 27.788 17.772 2.582 1.00 94.69 142 ALA A N 1
ATOM 1149 C CA . ALA A 1 142 ? 26.794 16.986 3.309 1.00 94.69 142 ALA A CA 1
ATOM 1150 C C . ALA A 1 142 ? 27.168 15.495 3.370 1.00 94.69 142 ALA A C 1
ATOM 1152 O O . ALA A 1 142 ? 26.956 14.841 4.391 1.00 94.69 142 ALA A O 1
ATOM 1153 N N . TRP A 1 143 ? 27.758 14.956 2.299 1.00 96.00 143 TRP A N 1
ATOM 1154 C CA . TRP A 1 143 ? 28.189 13.558 2.245 1.00 96.00 143 TRP A CA 1
ATOM 1155 C C . TRP A 1 143 ? 29.364 13.302 3.194 1.00 96.00 143 TRP A C 1
ATOM 1157 O O . TRP A 1 143 ? 29.352 12.344 3.966 1.00 96.00 143 TRP A O 1
ATOM 1167 N N . ASN A 1 144 ? 30.347 14.201 3.203 1.00 96.44 144 ASN A N 1
ATOM 1168 C CA . ASN A 1 144 ? 31.489 14.141 4.108 1.00 96.44 144 ASN A CA 1
ATOM 1169 C C . ASN A 1 144 ? 31.047 14.267 5.574 1.00 96.44 144 ASN A C 1
ATOM 1171 O O . ASN A 1 144 ? 31.530 13.517 6.424 1.00 96.44 144 ASN A O 1
ATOM 1175 N N . ALA A 1 145 ? 30.092 15.157 5.870 1.00 96.12 145 ALA A N 1
ATOM 1176 C CA . ALA A 1 145 ? 29.501 15.288 7.200 1.00 96.12 145 ALA A CA 1
ATOM 1177 C C . ALA A 1 145 ? 28.738 14.020 7.623 1.00 96.12 145 ALA A C 1
ATOM 1179 O O . ALA A 1 145 ? 28.904 13.548 8.751 1.00 96.12 145 ALA A O 1
ATOM 1180 N N . PHE A 1 146 ? 27.953 13.429 6.716 1.00 96.38 146 PHE A N 1
ATOM 1181 C CA . PHE A 1 146 ? 27.270 12.158 6.951 1.00 96.38 146 PHE A CA 1
ATOM 1182 C C . PHE A 1 146 ? 28.262 11.028 7.245 1.00 96.38 146 PHE A C 1
ATOM 1184 O O . PHE A 1 146 ? 28.132 10.361 8.271 1.00 96.38 146 PHE A O 1
ATOM 1191 N N . LEU A 1 147 ? 29.292 10.847 6.413 1.00 96.94 147 LEU A N 1
ATOM 1192 C CA . LEU A 1 147 ? 30.313 9.819 6.629 1.00 96.94 147 LEU A CA 1
ATOM 1193 C C . LEU A 1 147 ? 31.088 10.024 7.933 1.00 96.94 147 LEU A C 1
ATOM 1195 O O . LEU A 1 147 ? 31.367 9.048 8.632 1.00 96.94 147 LEU A O 1
ATOM 1199 N N . ALA A 1 148 ? 31.418 11.266 8.294 1.00 97.31 148 ALA A N 1
ATOM 1200 C CA . ALA A 1 148 ? 32.025 11.571 9.587 1.00 97.31 148 ALA A CA 1
ATOM 1201 C C . ALA A 1 148 ? 31.105 11.157 10.748 1.00 97.31 148 ALA A C 1
ATOM 1203 O O . ALA A 1 148 ? 31.563 10.520 11.698 1.00 97.31 148 ALA A O 1
ATOM 1204 N N . GLY A 1 149 ? 29.802 11.435 10.636 1.00 97.19 149 GLY A N 1
ATOM 1205 C CA . GLY A 1 149 ? 28.795 10.977 11.589 1.00 97.19 149 GLY A CA 1
ATOM 1206 C C . GLY A 1 149 ? 28.717 9.451 11.679 1.00 97.19 149 GLY A C 1
ATOM 1207 O O . GLY A 1 149 ? 28.748 8.905 12.779 1.00 97.19 149 GLY A O 1
ATOM 1208 N N . VAL A 1 150 ? 28.679 8.749 10.542 1.00 97.44 150 VAL A N 1
ATOM 1209 C CA . VAL A 1 150 ? 28.659 7.276 10.492 1.00 97.44 150 VAL A CA 1
ATOM 1210 C C . VAL A 1 150 ? 29.893 6.680 11.168 1.00 97.44 150 VAL A C 1
ATOM 1212 O O . VAL A 1 150 ? 29.786 5.740 11.954 1.00 97.44 150 VAL A O 1
ATOM 1215 N N . ARG A 1 151 ? 31.074 7.249 10.906 1.00 96.12 151 ARG A N 1
ATOM 1216 C CA . ARG A 1 151 ? 32.340 6.853 11.542 1.00 96.12 151 ARG A CA 1
ATOM 1217 C C . ARG A 1 151 ? 32.327 7.042 13.059 1.00 96.12 151 ARG A C 1
ATOM 1219 O O . ARG A 1 151 ? 33.037 6.317 13.748 1.00 96.12 151 ARG A O 1
ATOM 1226 N N . ALA A 1 152 ? 31.521 7.975 13.560 1.00 96.19 152 ALA A N 1
ATOM 1227 C CA . ALA A 1 152 ? 31.378 8.280 14.977 1.00 96.19 152 ALA A CA 1
ATOM 1228 C C . ALA A 1 152 ? 30.265 7.479 15.684 1.00 96.19 152 ALA A C 1
ATOM 1230 O O . ALA A 1 152 ? 30.044 7.686 16.879 1.00 96.19 152 ALA A O 1
ATOM 1231 N N . VAL A 1 153 ? 29.541 6.581 15.002 1.00 97.00 153 VAL A N 1
ATOM 1232 C CA . VAL A 1 153 ? 28.472 5.795 15.643 1.00 97.00 153 VAL A CA 1
ATOM 1233 C C . VAL A 1 153 ? 29.059 4.767 16.608 1.00 97.00 153 VAL A C 1
ATOM 1235 O O . VAL A 1 153 ? 29.589 3.733 16.211 1.00 97.00 153 VAL A O 1
ATOM 1238 N N . THR A 1 154 ? 28.908 5.051 17.899 1.00 95.62 154 THR A N 1
ATOM 1239 C CA . THR A 1 154 ? 29.225 4.146 19.017 1.00 95.62 154 THR A CA 1
ATOM 1240 C C . THR A 1 154 ? 28.074 4.033 20.022 1.00 95.62 154 THR A C 1
ATOM 1242 O O . THR A 1 154 ? 28.150 3.251 20.965 1.00 95.62 154 THR A O 1
ATOM 1245 N N . SER A 1 155 ? 26.997 4.799 19.825 1.00 96.31 155 SER A N 1
ATOM 1246 C CA . SER A 1 155 ? 25.836 4.884 20.713 1.00 96.31 155 SER A CA 1
ATOM 1247 C C . SER A 1 155 ? 24.544 5.079 19.914 1.00 96.31 155 SER A C 1
ATOM 1249 O O . SER A 1 155 ? 24.571 5.554 18.774 1.00 96.31 155 SER A O 1
ATOM 1251 N N . LEU A 1 156 ? 23.400 4.772 20.538 1.00 95.94 156 LEU A N 1
ATOM 1252 C CA . LEU A 1 156 ? 22.078 5.009 19.947 1.00 95.94 156 LEU A CA 1
ATOM 1253 C C . LEU A 1 156 ? 21.851 6.492 19.633 1.00 95.94 156 LEU A C 1
ATOM 1255 O O . LEU A 1 156 ? 21.316 6.814 18.580 1.00 95.94 156 LEU A O 1
ATOM 1259 N N . ALA A 1 157 ? 22.322 7.394 20.498 1.00 95.75 157 ALA A N 1
ATOM 1260 C CA . ALA A 1 157 ? 22.219 8.834 20.278 1.00 95.75 157 ALA A CA 1
ATOM 1261 C C . ALA A 1 157 ? 22.939 9.274 18.991 1.00 95.75 157 ALA A C 1
ATOM 1263 O O . ALA A 1 157 ? 22.384 10.042 18.206 1.00 95.75 157 ALA A O 1
ATOM 1264 N N . ASN A 1 158 ? 24.144 8.751 18.734 1.00 95.75 158 ASN A N 1
ATOM 1265 C CA . ASN A 1 158 ? 24.890 9.078 17.517 1.00 95.75 158 ASN A CA 1
ATOM 1266 C C . ASN A 1 158 ? 24.202 8.506 16.274 1.00 95.75 158 ASN A C 1
ATOM 1268 O O . ASN A 1 158 ? 24.147 9.183 15.251 1.00 95.75 158 ASN A O 1
ATOM 1272 N N . TYR A 1 159 ? 23.648 7.292 16.371 1.00 96.69 159 TYR A N 1
ATOM 1273 C CA . TYR A 1 159 ? 22.891 6.678 15.281 1.00 96.69 159 TYR A CA 1
ATOM 1274 C C . TYR A 1 159 ? 21.625 7.478 14.940 1.00 96.69 159 TYR A C 1
ATOM 1276 O O . TYR A 1 159 ? 21.427 7.854 13.786 1.00 96.69 159 TYR A O 1
ATOM 1284 N N . GLN A 1 160 ? 20.814 7.822 15.946 1.00 95.62 160 GLN A N 1
ATOM 1285 C CA . GLN A 1 160 ? 19.595 8.615 15.765 1.00 95.62 160 GLN A CA 1
ATOM 1286 C C . GLN A 1 160 ? 19.890 10.010 15.206 1.00 95.62 160 GLN A C 1
ATOM 1288 O O . GLN A 1 160 ? 19.172 10.492 14.329 1.00 95.62 160 GLN A O 1
ATOM 1293 N N . ARG A 1 161 ? 21.006 10.628 15.610 1.00 95.56 161 ARG A N 1
ATOM 1294 C CA . ARG A 1 161 ? 21.430 11.927 15.075 1.00 95.56 161 ARG A CA 1
ATOM 1295 C C . ARG A 1 161 ? 21.659 11.909 13.561 1.00 95.56 161 ARG A C 1
ATOM 1297 O O . ARG A 1 161 ? 21.383 12.919 12.922 1.00 95.56 161 ARG A O 1
ATOM 1304 N N . LEU A 1 162 ? 22.106 10.794 12.968 1.00 95.56 162 LEU A N 1
ATOM 1305 C CA . LEU A 1 162 ? 22.237 10.678 11.503 1.00 95.56 162 LEU A CA 1
ATOM 1306 C C . LEU A 1 162 ? 20.892 10.840 10.787 1.00 95.56 162 LEU A C 1
ATOM 1308 O O . LEU A 1 162 ? 20.829 11.392 9.690 1.00 95.56 162 LEU A O 1
ATOM 1312 N N . LYS A 1 163 ? 19.825 10.367 11.432 1.00 93.75 163 LYS A N 1
ATOM 1313 C CA . LYS A 1 163 ? 18.436 10.424 10.966 1.00 93.75 163 LYS A CA 1
ATOM 1314 C C . LYS A 1 163 ? 17.762 11.754 11.336 1.00 93.75 163 LYS A C 1
ATOM 1316 O O . LYS A 1 163 ? 16.578 11.935 11.094 1.00 93.75 163 LYS A O 1
ATOM 1321 N N . GLY A 1 164 ? 18.488 12.681 11.968 1.00 93.94 164 GLY A N 1
ATOM 1322 C CA . GLY A 1 164 ? 17.909 13.911 12.500 1.00 93.94 164 GLY A CA 1
ATOM 1323 C C . GLY A 1 164 ? 17.036 13.702 13.750 1.00 93.94 164 GLY A C 1
ATOM 1324 O O . GLY A 1 164 ? 16.176 14.529 14.057 1.00 93.94 164 GLY A O 1
ATOM 1325 N N . LEU A 1 165 ? 17.208 12.601 14.479 1.00 94.50 165 LEU A N 1
ATOM 1326 C CA . LEU A 1 165 ? 16.339 12.229 15.596 1.00 94.50 165 LEU A CA 1
ATOM 1327 C C . LEU A 1 165 ? 17.037 12.404 16.951 1.00 94.50 165 LEU A C 1
ATOM 1329 O O . LEU A 1 165 ? 18.265 12.329 17.065 1.00 94.50 165 LEU A O 1
ATOM 1333 N N . ASN A 1 166 ? 16.236 12.631 17.987 1.00 93.50 166 ASN A N 1
ATOM 1334 C CA . ASN A 1 166 ? 16.632 12.466 19.381 1.00 93.50 166 ASN A CA 1
ATOM 1335 C C . ASN A 1 166 ? 16.833 10.971 19.706 1.00 93.50 166 ASN A C 1
ATOM 1337 O O . ASN A 1 166 ? 16.373 10.109 18.953 1.00 93.50 166 ASN A O 1
ATOM 1341 N N . PRO A 1 167 ? 17.493 10.623 20.830 1.00 90.19 167 PRO A N 1
ATOM 1342 C CA . PRO A 1 167 ? 17.697 9.223 21.215 1.00 90.19 167 PRO A CA 1
ATOM 1343 C C . PRO A 1 167 ? 16.404 8.398 21.331 1.00 90.19 167 PRO A C 1
ATOM 1345 O O . PRO A 1 167 ? 16.431 7.200 21.058 1.00 90.19 167 PRO A O 1
ATOM 1348 N N . ASP A 1 168 ? 15.289 9.039 21.690 1.00 84.56 168 ASP A N 1
ATOM 1349 C CA . ASP A 1 168 ? 13.951 8.438 21.788 1.00 84.56 168 ASP A CA 1
ATOM 1350 C C . ASP A 1 168 ? 13.249 8.244 20.428 1.00 84.56 168 ASP A C 1
ATOM 1352 O O . ASP A 1 168 ? 12.178 7.648 20.367 1.00 84.56 168 ASP A O 1
ATOM 1356 N N . GLY A 1 169 ? 13.854 8.715 19.332 1.00 88.75 169 GLY A N 1
ATOM 1357 C CA . GLY A 1 169 ? 13.308 8.637 17.978 1.00 88.75 169 GLY A CA 1
ATOM 1358 C C . GLY A 1 169 ? 12.456 9.837 17.553 1.00 88.75 169 GLY A C 1
ATOM 1359 O O . GLY A 1 169 ? 12.045 9.892 16.396 1.00 88.75 169 GLY A O 1
ATOM 1360 N N . SER A 1 170 ? 12.214 10.822 18.424 1.00 90.44 170 SER A N 1
ATOM 1361 C CA . SER A 1 170 ? 11.487 12.046 18.057 1.00 90.44 170 SER A CA 1
ATOM 1362 C C . SER A 1 170 ? 12.321 12.960 17.145 1.00 90.44 170 SER A C 1
ATOM 1364 O O . SER A 1 170 ? 13.551 13.002 17.237 1.00 90.44 170 SER A O 1
ATOM 1366 N N . ARG A 1 171 ? 11.679 13.715 16.237 1.00 92.75 171 ARG A N 1
ATOM 1367 C CA . ARG A 1 171 ? 12.391 14.618 15.311 1.00 92.75 171 ARG A CA 1
ATOM 1368 C C . ARG A 1 171 ? 13.051 15.770 16.068 1.00 92.75 171 ARG A C 1
ATOM 1370 O O . ARG A 1 171 ? 12.401 16.470 16.837 1.00 92.75 171 ARG A O 1
ATOM 1377 N N . ASN A 1 172 ? 14.326 16.024 15.778 1.00 92.88 172 ASN A N 1
ATOM 1378 C CA . ASN A 1 172 ? 15.059 17.173 16.301 1.00 92.88 172 ASN A CA 1
ATOM 1379 C C . ASN A 1 172 ? 15.382 18.172 15.183 1.00 92.88 172 ASN A C 1
ATOM 1381 O O . ASN A 1 172 ? 16.299 17.945 14.397 1.00 92.88 172 ASN A O 1
ATOM 1385 N N . ALA A 1 173 ? 14.676 19.304 15.139 1.00 90.12 173 ALA A N 1
ATOM 1386 C CA . ALA A 1 173 ? 14.850 20.321 14.097 1.00 90.12 173 ALA A CA 1
ATOM 1387 C C . ALA A 1 173 ? 16.277 20.909 14.006 1.00 90.12 173 ALA A C 1
ATOM 1389 O O . ALA A 1 173 ? 16.652 21.423 12.956 1.00 90.12 173 ALA A O 1
ATOM 1390 N N . ALA A 1 174 ? 17.093 20.809 15.063 1.00 90.62 174 ALA A N 1
ATOM 1391 C CA . ALA A 1 174 ? 18.486 21.259 15.050 1.00 90.62 174 ALA A CA 1
ATOM 1392 C C . ALA A 1 174 ? 19.451 20.238 14.420 1.00 90.62 174 ALA A C 1
ATOM 1394 O O . ALA A 1 174 ? 20.609 20.567 14.150 1.00 90.62 174 ALA A O 1
ATOM 1395 N N . PHE A 1 175 ? 19.016 18.993 14.205 1.00 91.00 175 PHE A N 1
ATOM 1396 C CA . PHE A 1 175 ? 19.834 17.968 13.568 1.00 91.00 175 PHE A CA 1
ATOM 1397 C C . PHE A 1 175 ? 19.510 17.853 12.075 1.00 91.00 175 PHE A C 1
ATOM 1399 O O . PHE A 1 175 ? 18.337 17.697 11.708 1.00 91.00 175 PHE A O 1
ATOM 1406 N N . PRO A 1 176 ? 20.536 17.884 11.203 1.00 87.56 176 PRO A N 1
ATOM 1407 C CA . PRO A 1 176 ? 20.334 17.620 9.791 1.00 87.56 176 PRO A CA 1
ATOM 1408 C C . PRO A 1 176 ? 19.871 16.177 9.599 1.00 87.56 176 PRO A C 1
ATOM 1410 O O . PRO A 1 176 ? 20.359 15.253 10.248 1.00 87.56 176 PRO A O 1
ATOM 1413 N N . GLU A 1 177 ? 18.936 15.991 8.678 1.00 89.44 177 GLU A N 1
ATOM 1414 C CA . GLU A 1 177 ? 18.544 14.667 8.223 1.00 89.44 177 GLU A CA 1
ATOM 1415 C C . GLU A 1 177 ? 19.495 14.255 7.098 1.00 89.44 177 GLU A C 1
ATOM 1417 O O . GLU A 1 177 ? 19.448 14.789 5.983 1.00 89.44 177 GLU A O 1
ATOM 1422 N N . TYR A 1 178 ? 20.436 13.373 7.428 1.00 94.00 178 TYR A N 1
ATOM 1423 C CA . TYR A 1 178 ? 21.379 12.820 6.460 1.00 94.00 178 TYR A CA 1
ATOM 1424 C C . TYR A 1 178 ? 20.998 11.408 6.046 1.00 94.00 178 TYR A C 1
ATOM 1426 O O . TYR A 1 178 ? 21.213 11.038 4.898 1.00 94.00 178 TYR A O 1
ATOM 1434 N N . PHE A 1 179 ? 20.428 10.619 6.950 1.00 95.69 179 PHE A N 1
ATOM 1435 C CA . PHE A 1 179 ? 20.243 9.195 6.735 1.00 95.69 179 PHE A CA 1
ATOM 1436 C C . PHE A 1 179 ? 18.773 8.812 6.599 1.00 95.69 179 PHE A C 1
ATOM 1438 O O . PHE A 1 179 ? 18.063 8.687 7.595 1.00 95.69 179 PHE A O 1
ATOM 1445 N N . ASP A 1 180 ? 18.352 8.556 5.362 1.00 96.44 180 ASP A N 1
ATOM 1446 C CA . ASP A 1 180 ? 17.137 7.794 5.089 1.00 96.44 180 ASP A CA 1
ATOM 1447 C C . ASP A 1 180 ? 17.467 6.294 5.149 1.00 96.44 180 ASP A C 1
ATOM 1449 O O . ASP A 1 180 ? 17.925 5.684 4.178 1.00 96.44 180 ASP A O 1
ATOM 1453 N N . GLY A 1 181 ? 17.278 5.716 6.338 1.00 96.31 181 GLY A N 1
ATOM 1454 C CA . GLY A 1 181 ? 17.541 4.303 6.606 1.00 96.31 181 GLY A CA 1
ATOM 1455 C C . GLY A 1 181 ? 16.777 3.357 5.675 1.00 96.31 181 GLY A C 1
ATOM 1456 O O . GLY A 1 181 ? 17.426 2.553 5.002 1.00 96.31 181 GLY A O 1
ATOM 1457 N N . PRO A 1 182 ? 15.434 3.448 5.586 1.00 97.38 182 PRO A N 1
ATOM 1458 C CA . PRO A 1 182 ? 14.634 2.627 4.680 1.00 97.38 182 PRO A CA 1
ATOM 1459 C C . PRO A 1 182 ? 15.129 2.633 3.232 1.00 97.38 182 PRO A C 1
ATOM 1461 O O . PRO A 1 182 ? 15.296 1.557 2.657 1.00 97.38 182 PRO A O 1
ATOM 1464 N N . ASN A 1 183 ? 15.395 3.811 2.655 1.00 98.31 183 ASN A N 1
ATOM 1465 C CA . ASN A 1 183 ? 15.881 3.901 1.279 1.00 98.31 183 ASN A CA 1
ATOM 1466 C C . ASN A 1 183 ? 17.250 3.240 1.106 1.00 98.31 183 ASN A C 1
ATOM 1468 O O . ASN A 1 183 ? 17.425 2.401 0.220 1.00 98.31 183 ASN A O 1
ATOM 1472 N N . TYR A 1 184 ? 18.202 3.574 1.980 1.00 98.44 184 TYR A N 1
ATOM 1473 C CA . TYR A 1 184 ? 19.547 3.021 1.903 1.00 98.44 184 TYR A CA 1
ATOM 1474 C C . TYR A 1 184 ? 19.551 1.498 2.068 1.00 98.44 184 TYR A C 1
ATOM 1476 O O . TYR A 1 184 ? 20.201 0.794 1.301 1.00 98.44 184 TYR A O 1
ATOM 1484 N N . MET A 1 185 ? 18.820 0.966 3.049 1.00 98.69 185 MET A N 1
ATOM 1485 C CA . MET A 1 185 ? 18.788 -0.471 3.325 1.00 98.69 185 MET A CA 1
ATOM 1486 C C . MET A 1 185 ? 18.119 -1.266 2.199 1.00 98.69 185 MET A C 1
ATOM 1488 O O . MET A 1 185 ? 18.638 -2.315 1.827 1.00 98.69 185 MET A O 1
ATOM 1492 N N . ASP A 1 186 ? 17.036 -0.763 1.604 1.00 98.88 186 ASP A N 1
ATOM 1493 C CA . ASP A 1 186 ? 16.409 -1.395 0.434 1.00 98.88 186 ASP A CA 1
ATOM 1494 C C . ASP A 1 186 ? 17.352 -1.403 -0.777 1.00 98.88 186 ASP A C 1
ATOM 1496 O O . ASP A 1 186 ? 17.543 -2.433 -1.424 1.00 98.88 186 ASP A O 1
ATOM 1500 N N . TYR A 1 187 ? 18.012 -0.272 -1.046 1.00 98.62 187 TYR A N 1
ATOM 1501 C CA . TYR A 1 187 ? 19.036 -0.155 -2.084 1.00 98.62 187 TYR A CA 1
ATOM 1502 C C . TYR A 1 187 ? 20.190 -1.154 -1.881 1.00 98.62 187 TYR A C 1
ATOM 1504 O O . TYR A 1 187 ? 20.648 -1.804 -2.830 1.00 98.62 187 TYR A O 1
ATOM 1512 N N . MET A 1 188 ? 20.644 -1.310 -0.635 1.00 98.12 188 MET A N 1
ATOM 1513 C CA . MET A 1 188 ? 21.651 -2.301 -0.261 1.00 98.12 188 MET A CA 1
ATOM 1514 C C . MET A 1 188 ? 21.135 -3.723 -0.501 1.00 98.12 188 MET A C 1
ATOM 1516 O O . MET A 1 188 ? 21.845 -4.530 -1.099 1.00 98.12 188 MET A O 1
ATOM 1520 N N . LEU A 1 189 ? 19.899 -4.031 -0.091 1.00 98.56 189 LEU A N 1
ATOM 1521 C CA . LEU A 1 189 ? 19.295 -5.352 -0.266 1.00 98.56 189 LEU A CA 1
ATOM 1522 C C . LEU A 1 189 ? 19.175 -5.752 -1.732 1.00 98.56 189 LEU A C 1
ATOM 1524 O O . LEU A 1 189 ? 19.498 -6.891 -2.049 1.00 98.56 189 LEU A O 1
ATOM 1528 N N . VAL A 1 190 ? 18.787 -4.845 -2.631 1.00 98.75 190 VAL A N 1
ATOM 1529 C CA . VAL A 1 190 ? 18.709 -5.149 -4.070 1.00 98.75 190 VAL A CA 1
ATOM 1530 C C . VAL A 1 190 ? 20.091 -5.530 -4.628 1.00 98.75 190 VAL A C 1
ATOM 1532 O O . VAL A 1 190 ? 20.213 -6.549 -5.306 1.00 98.75 190 VAL A O 1
ATOM 1535 N N . ASN A 1 191 ? 21.157 -4.794 -4.286 1.00 97.94 191 ASN A N 1
ATOM 1536 C CA . ASN A 1 191 ? 22.537 -5.108 -4.707 1.00 97.94 191 ASN A CA 1
ATOM 1537 C C . ASN A 1 191 ? 23.091 -6.403 -4.107 1.00 97.94 191 ASN A C 1
ATOM 1539 O O . ASN A 1 191 ? 23.726 -7.197 -4.811 1.00 97.94 191 ASN A O 1
ATOM 1543 N N . ILE A 1 192 ? 22.830 -6.638 -2.821 1.00 97.56 192 ILE A N 1
ATOM 1544 C CA . ILE A 1 192 ? 23.228 -7.866 -2.128 1.00 97.56 192 ILE A CA 1
ATOM 1545 C C . ILE A 1 192 ? 22.493 -9.065 -2.736 1.00 97.56 192 ILE A C 1
ATOM 1547 O O . ILE A 1 192 ? 23.117 -10.070 -3.094 1.00 97.56 192 ILE A O 1
ATOM 1551 N N . TRP A 1 193 ? 21.177 -8.938 -2.921 1.00 98.50 193 TRP A N 1
ATOM 1552 C CA . TRP A 1 193 ? 20.333 -9.969 -3.511 1.00 98.50 193 TRP A CA 1
ATOM 1553 C C . TRP A 1 193 ? 20.756 -10.295 -4.942 1.00 98.50 193 TRP A C 1
ATOM 1555 O O . TRP A 1 193 ? 20.961 -11.464 -5.240 1.00 98.50 193 TRP A O 1
ATOM 1565 N N . GLY A 1 194 ? 21.007 -9.297 -5.793 1.00 97.62 194 GLY A N 1
ATOM 1566 C CA . GLY A 1 194 ? 21.475 -9.532 -7.164 1.00 97.62 194 GLY A CA 1
ATOM 1567 C C . GLY A 1 194 ? 22.883 -10.130 -7.250 1.00 97.62 194 GLY A C 1
ATOM 1568 O O . GLY A 1 194 ? 23.276 -10.629 -8.302 1.00 97.62 194 GLY A O 1
ATOM 1569 N N . GLY A 1 195 ? 23.661 -10.095 -6.162 1.00 96.19 195 GLY A N 1
ATOM 1570 C CA . GLY A 1 195 ? 25.050 -10.553 -6.166 1.00 96.19 195 GLY A CA 1
ATOM 1571 C C . GLY A 1 195 ? 25.955 -9.644 -7.001 1.00 96.19 195 GLY A C 1
ATOM 1572 O O . GLY A 1 195 ? 26.814 -10.143 -7.730 1.00 96.19 195 GLY A O 1
ATOM 1573 N N . ASN A 1 196 ? 25.744 -8.325 -6.920 1.00 94.12 196 ASN A N 1
ATOM 1574 C CA . ASN A 1 196 ? 26.437 -7.343 -7.758 1.00 94.12 196 ASN A CA 1
ATOM 1575 C C . ASN A 1 196 ? 27.960 -7.368 -7.528 1.00 94.12 196 ASN A C 1
ATOM 1577 O O . ASN A 1 196 ? 28.415 -7.186 -6.397 1.00 94.12 196 ASN A O 1
ATOM 1581 N N . TRP A 1 197 ? 28.746 -7.628 -8.582 1.00 92.00 197 TRP A N 1
ATOM 1582 C CA . TRP A 1 197 ? 30.217 -7.677 -8.496 1.00 92.00 197 TRP A CA 1
ATOM 1583 C C . TRP A 1 197 ? 30.869 -6.307 -8.459 1.00 92.00 197 TRP A C 1
ATOM 1585 O O . TRP A 1 197 ? 31.772 -6.068 -7.671 1.00 92.00 197 TRP A O 1
ATOM 1595 N N . ASP A 1 198 ? 30.456 -5.423 -9.358 1.00 87.19 198 ASP A N 1
ATOM 1596 C CA . ASP A 1 198 ? 31.228 -4.221 -9.695 1.00 87.19 198 ASP A CA 1
ATOM 1597 C C . ASP A 1 198 ? 30.813 -3.006 -8.833 1.00 87.19 198 ASP A C 1
ATOM 1599 O O . ASP A 1 198 ? 31.160 -1.851 -9.072 1.00 87.19 198 ASP A O 1
ATOM 1603 N N . TRP A 1 199 ? 30.082 -3.307 -7.761 1.00 92.94 199 TRP A N 1
ATOM 1604 C CA . TRP A 1 199 ? 29.557 -2.432 -6.721 1.00 92.94 199 TRP A CA 1
ATOM 1605 C C . TRP A 1 199 ? 30.167 -2.864 -5.366 1.00 92.94 199 TRP A C 1
ATOM 1607 O O . TRP A 1 199 ? 30.450 -4.053 -5.201 1.00 92.94 199 TRP A O 1
ATOM 1617 N N . PRO A 1 200 ? 30.418 -1.981 -4.368 1.00 93.19 200 PRO A N 1
ATOM 1618 C CA . PRO A 1 200 ? 29.869 -0.632 -4.160 1.00 93.19 200 PRO A CA 1
ATOM 1619 C C . PRO A 1 200 ? 30.812 0.544 -4.454 1.00 93.19 200 PRO A C 1
ATOM 1621 O O . PRO A 1 200 ? 30.529 1.676 -4.066 1.00 93.19 200 PRO A O 1
ATOM 1624 N N . ASN A 1 201 ? 31.962 0.317 -5.090 1.00 89.12 201 ASN A N 1
ATOM 1625 C CA . ASN A 1 201 ? 32.894 1.413 -5.401 1.00 89.12 201 ASN A CA 1
ATOM 1626 C C . ASN A 1 201 ? 32.476 2.235 -6.629 1.00 89.12 201 ASN A C 1
ATOM 1628 O O . ASN A 1 201 ? 32.912 3.375 -6.779 1.00 89.12 201 ASN A O 1
ATOM 1632 N N . LYS A 1 202 ? 31.640 1.655 -7.490 1.00 89.38 202 LYS A N 1
ATOM 1633 C CA . LYS A 1 202 ? 31.046 2.245 -8.693 1.00 89.38 202 LYS A CA 1
ATOM 1634 C C . LYS A 1 202 ? 29.598 1.755 -8.810 1.00 89.38 202 LYS A C 1
ATOM 1636 O O . LYS A 1 202 ? 29.124 1.046 -7.921 1.00 89.38 202 LYS A O 1
ATOM 1641 N N . ASN A 1 203 ? 28.924 2.123 -9.898 1.00 92.62 203 ASN A N 1
ATOM 1642 C CA . ASN A 1 203 ? 27.605 1.599 -10.271 1.00 92.62 203 ASN A CA 1
ATOM 1643 C C . ASN A 1 203 ? 26.530 2.016 -9.265 1.00 92.62 203 ASN A C 1
ATOM 1645 O O . ASN A 1 203 ? 25.790 1.213 -8.703 1.00 92.62 203 ASN A O 1
ATOM 1649 N N . PHE A 1 204 ? 26.506 3.318 -8.983 1.00 94.25 204 PHE A N 1
ATOM 1650 C CA . PHE A 1 204 ? 25.519 3.925 -8.109 1.00 94.25 204 PHE A CA 1
ATOM 1651 C C . PHE A 1 204 ? 25.269 5.378 -8.485 1.00 94.25 204 PHE A C 1
ATOM 1653 O O . PHE A 1 204 ? 26.154 6.081 -8.987 1.00 94.25 204 PHE A O 1
ATOM 1660 N N . TRP A 1 205 ? 24.076 5.833 -8.127 1.00 96.75 205 TRP A N 1
ATOM 1661 C CA . TRP A 1 205 ? 23.786 7.240 -7.917 1.00 96.75 205 TRP A CA 1
ATOM 1662 C C . TRP A 1 205 ? 23.308 7.449 -6.490 1.00 96.75 205 TRP A C 1
ATOM 1664 O O . TRP A 1 205 ? 22.628 6.592 -5.923 1.00 96.75 205 TRP A O 1
ATOM 1674 N N . PHE A 1 206 ? 23.629 8.607 -5.934 1.00 96.81 206 PHE A N 1
ATOM 1675 C CA . PHE A 1 206 ? 22.919 9.111 -4.773 1.00 96.81 206 PHE A CA 1
ATOM 1676 C C . PHE A 1 206 ? 22.797 10.628 -4.837 1.00 96.81 206 PHE A C 1
ATOM 1678 O O . PHE A 1 206 ? 23.576 11.300 -5.520 1.00 96.81 206 PHE A O 1
ATOM 1685 N N . GLY A 1 207 ? 21.832 11.167 -4.105 1.00 95.75 207 GLY A N 1
ATOM 1686 C CA . GLY A 1 207 ? 21.692 12.603 -3.962 1.00 95.75 207 GLY A CA 1
ATOM 1687 C C . GLY A 1 207 ? 20.942 13.020 -2.711 1.00 95.75 207 GLY A C 1
ATOM 1688 O O . GLY A 1 207 ? 20.312 12.202 -2.039 1.00 95.75 207 GLY A O 1
ATOM 1689 N N . ARG A 1 208 ? 21.040 14.305 -2.380 1.00 95.25 208 ARG A N 1
ATOM 1690 C CA . ARG A 1 208 ? 20.326 14.920 -1.259 1.00 95.25 208 ARG A CA 1
ATOM 1691 C C . ARG A 1 208 ? 19.890 16.328 -1.627 1.00 95.25 208 ARG A C 1
ATOM 1693 O O . ARG A 1 208 ? 20.682 17.109 -2.144 1.00 95.25 208 ARG A O 1
ATOM 1700 N N . GLN A 1 209 ? 18.653 16.664 -1.287 1.00 94.56 209 GLN A N 1
ATOM 1701 C CA . GLN A 1 209 ? 18.154 18.029 -1.398 1.00 94.56 209 GLN A CA 1
ATOM 1702 C C . GLN A 1 209 ? 18.670 18.862 -0.214 1.00 94.56 209 GLN A C 1
ATOM 1704 O O . GLN A 1 209 ? 18.528 18.468 0.948 1.00 94.56 209 GLN A O 1
ATOM 1709 N N . ARG A 1 210 ? 19.298 20.013 -0.485 1.00 88.88 210 ARG A N 1
ATOM 1710 C CA . ARG A 1 210 ? 19.980 20.814 0.549 1.00 88.88 210 ARG A CA 1
ATOM 1711 C C . ARG A 1 210 ? 19.040 21.362 1.628 1.00 88.88 210 ARG A C 1
ATOM 1713 O O . ARG A 1 210 ? 19.445 21.417 2.787 1.00 88.88 210 ARG A O 1
ATOM 1720 N N . GLY A 1 211 ? 17.793 21.675 1.277 1.00 79.00 211 GLY A N 1
ATOM 1721 C CA . GLY A 1 211 ? 16.743 22.154 2.187 1.00 79.00 211 GLY A CA 1
ATOM 1722 C C . GLY A 1 211 ? 16.050 21.086 3.050 1.00 79.00 211 GLY A C 1
ATOM 1723 O O . GLY A 1 211 ? 15.203 21.439 3.863 1.00 79.00 211 GLY A O 1
ATOM 1724 N N . GLY A 1 212 ? 16.391 19.799 2.906 1.00 75.62 212 GLY A N 1
ATOM 1725 C CA . GLY A 1 212 ? 15.798 18.696 3.671 1.00 75.62 212 GLY A CA 1
ATOM 1726 C C . GLY A 1 212 ? 14.365 18.300 3.289 1.00 75.62 212 GLY A C 1
ATOM 1727 O O . GLY A 1 212 ? 13.792 17.459 3.972 1.00 75.62 212 GLY A O 1
ATOM 1728 N N . LEU A 1 213 ? 13.788 18.845 2.208 1.00 75.94 213 LEU A N 1
ATOM 1729 C CA . LEU A 1 213 ? 12.409 18.537 1.780 1.00 75.94 213 LEU A CA 1
ATOM 1730 C C . LEU A 1 213 ? 12.201 17.052 1.459 1.00 75.94 213 LEU A C 1
ATOM 1732 O O . LEU A 1 213 ? 11.146 16.493 1.739 1.00 75.94 213 LEU A O 1
ATOM 1736 N N . ALA A 1 214 ? 13.222 16.414 0.889 1.00 74.94 214 ALA A N 1
ATOM 1737 C CA . ALA A 1 214 ? 13.193 15.005 0.510 1.00 74.94 214 ALA A CA 1
ATOM 1738 C C . ALA A 1 214 ? 13.691 14.062 1.626 1.00 74.94 214 ALA A C 1
ATOM 1740 O O . ALA A 1 214 ? 13.840 12.860 1.391 1.00 74.94 214 ALA A O 1
ATOM 1741 N N . GLY A 1 215 ? 13.975 14.587 2.822 1.00 86.25 215 GLY A N 1
ATOM 1742 C CA . GLY A 1 215 ? 14.637 13.862 3.907 1.00 86.25 215 GLY A CA 1
ATOM 1743 C C . GLY A 1 215 ? 16.146 13.691 3.684 1.00 86.25 215 GLY A C 1
ATOM 1744 O O . GLY A 1 215 ? 16.821 14.578 3.151 1.00 86.25 215 GLY A O 1
ATOM 1745 N N . GLY A 1 216 ? 16.689 12.557 4.137 1.00 92.62 216 GLY A N 1
ATOM 1746 C CA . GLY A 1 216 ? 18.108 12.201 4.005 1.00 92.62 216 GLY A CA 1
ATOM 1747 C C . GLY A 1 216 ? 18.576 11.882 2.575 1.00 92.62 216 GLY A C 1
ATOM 1748 O O . GLY A 1 216 ? 17.868 12.092 1.593 1.00 92.62 216 GLY A O 1
ATOM 1749 N N . PHE A 1 217 ? 19.801 11.359 2.455 1.00 96.75 217 PHE A N 1
ATOM 1750 C CA . PHE A 1 217 ? 20.356 10.878 1.186 1.00 96.75 217 PHE A CA 1
ATOM 1751 C C . PHE A 1 217 ? 19.478 9.788 0.564 1.00 96.75 217 PHE A C 1
ATOM 1753 O O . PHE A 1 217 ? 19.103 8.830 1.239 1.00 96.75 217 PHE A O 1
ATOM 1760 N N . LYS A 1 218 ? 19.222 9.912 -0.740 1.00 97.12 218 LYS A N 1
ATOM 1761 C CA . LYS A 1 218 ? 18.546 8.906 -1.562 1.00 97.12 218 LYS A CA 1
ATOM 1762 C C . LYS A 1 218 ? 19.553 8.206 -2.451 1.00 97.12 218 LYS A C 1
ATOM 1764 O O . LYS A 1 218 ? 20.372 8.864 -3.087 1.00 97.12 218 LYS A O 1
ATOM 1769 N N . PHE A 1 219 ? 19.470 6.888 -2.506 1.00 97.69 219 PHE A N 1
ATOM 1770 C CA . PHE A 1 219 ? 20.338 6.012 -3.274 1.00 97.69 219 PHE A CA 1
ATOM 1771 C C . PHE A 1 219 ? 19.514 5.320 -4.351 1.00 97.69 219 PHE A C 1
ATOM 1773 O O . PHE A 1 219 ? 18.409 4.838 -4.096 1.00 97.69 219 PHE A O 1
ATOM 1780 N N . TYR A 1 220 ? 20.064 5.262 -5.558 1.00 97.56 220 TYR A N 1
ATOM 1781 C CA . TYR A 1 220 ? 19.371 4.739 -6.727 1.00 97.56 220 TYR A CA 1
ATOM 1782 C C . TYR A 1 220 ? 20.162 3.583 -7.335 1.00 97.56 220 TYR A C 1
ATOM 1784 O O . TYR A 1 220 ? 21.392 3.640 -7.441 1.00 97.56 220 TYR A O 1
ATOM 1792 N N . ILE A 1 221 ? 19.449 2.540 -7.770 1.00 97.06 221 ILE A N 1
ATOM 1793 C CA . ILE A 1 221 ? 20.050 1.447 -8.538 1.00 97.06 221 ILE A CA 1
ATOM 1794 C C . ILE A 1 221 ? 20.502 1.974 -9.895 1.00 97.06 221 ILE A C 1
ATOM 1796 O O . ILE A 1 221 ? 19.755 2.659 -10.596 1.00 97.06 221 ILE A O 1
ATOM 1800 N N . TRP A 1 222 ? 21.735 1.643 -10.263 1.00 95.06 222 TRP A N 1
ATOM 1801 C CA . TRP A 1 222 ? 22.296 1.996 -11.552 1.00 95.06 222 TRP A CA 1
ATOM 1802 C C . TRP A 1 222 ? 23.398 1.027 -11.939 1.00 95.06 222 TRP A C 1
ATOM 1804 O O . TRP A 1 222 ? 24.247 0.705 -11.118 1.00 95.06 222 TRP A O 1
ATOM 1814 N N . ASP A 1 223 ? 23.415 0.623 -13.202 1.00 93.38 223 ASP A N 1
ATOM 1815 C CA . ASP A 1 223 ? 24.428 -0.286 -13.735 1.00 93.38 223 ASP A CA 1
ATOM 1816 C C . ASP A 1 223 ? 24.450 -1.637 -13.002 1.00 93.38 223 ASP A C 1
ATOM 1818 O O . ASP A 1 223 ? 25.480 -2.167 -12.585 1.00 93.38 223 ASP A O 1
ATOM 1822 N N . PHE A 1 224 ? 23.248 -2.195 -12.838 1.00 95.38 224 PHE A N 1
ATOM 1823 C CA . PHE A 1 224 ? 22.981 -3.459 -12.143 1.00 95.38 224 PHE A CA 1
ATOM 1824 C C . PHE A 1 224 ? 23.202 -4.689 -13.048 1.00 95.38 224 PHE A C 1
ATOM 1826 O O . PHE A 1 224 ? 22.702 -5.780 -12.789 1.00 95.38 224 PHE A O 1
ATOM 1833 N N . GLU A 1 225 ? 23.948 -4.528 -14.139 1.00 92.38 225 GLU A N 1
ATOM 1834 C CA . GLU A 1 225 ? 24.108 -5.531 -15.197 1.00 92.38 225 GLU A CA 1
ATOM 1835 C C . GLU A 1 225 ? 24.941 -6.742 -14.742 1.00 92.38 225 GLU A C 1
ATOM 1837 O O . GLU A 1 225 ? 24.663 -7.870 -15.137 1.00 92.38 225 GLU A O 1
ATOM 1842 N N . ASN A 1 226 ? 25.924 -6.550 -13.857 1.00 92.69 226 ASN A N 1
ATOM 1843 C CA . ASN A 1 226 ? 26.828 -7.604 -13.372 1.00 92.69 226 ASN A CA 1
ATOM 1844 C C . ASN A 1 226 ? 26.255 -8.341 -12.142 1.00 92.69 226 ASN A C 1
ATOM 1846 O O . ASN A 1 226 ? 26.842 -8.358 -11.054 1.00 92.69 226 ASN A O 1
ATOM 1850 N N . THR A 1 227 ? 25.047 -8.876 -12.322 1.00 96.00 227 THR A N 1
ATOM 1851 C CA . THR A 1 227 ? 24.210 -9.536 -11.310 1.00 96.00 227 THR A CA 1
ATOM 1852 C C . THR A 1 227 ? 23.576 -10.802 -11.883 1.00 96.00 227 THR A C 1
ATOM 1854 O O . THR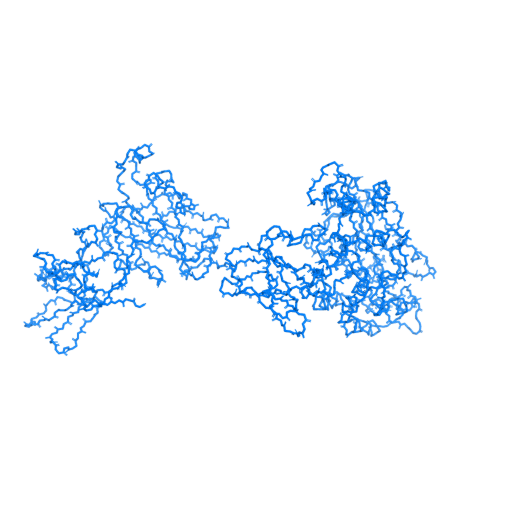 A 1 227 ? 23.668 -11.070 -13.080 1.00 96.00 227 THR A O 1
ATOM 1857 N N . MET A 1 228 ? 22.886 -11.581 -11.047 1.00 96.81 228 MET A N 1
ATOM 1858 C CA . MET A 1 228 ? 21.985 -12.651 -11.495 1.00 96.81 228 MET A CA 1
ATOM 1859 C C . MET A 1 228 ? 22.613 -13.628 -12.499 1.00 96.81 228 MET A C 1
ATOM 1861 O O . MET A 1 228 ? 22.031 -13.901 -13.547 1.00 96.81 228 MET A O 1
ATOM 1865 N N . GLY A 1 229 ? 23.819 -14.122 -12.212 1.00 94.88 229 GLY A N 1
ATOM 1866 C CA . GLY A 1 229 ? 24.501 -15.092 -13.072 1.00 94.88 229 GLY A CA 1
ATOM 1867 C C . GLY A 1 229 ? 25.347 -14.505 -14.195 1.00 94.88 229 GLY A C 1
ATOM 1868 O O . GLY A 1 229 ? 26.130 -15.267 -14.761 1.00 94.88 229 GLY A O 1
ATOM 1869 N N . ASN A 1 230 ? 25.236 -13.199 -14.485 1.00 94.50 230 ASN A N 1
ATOM 1870 C CA . ASN A 1 230 ? 26.000 -12.565 -15.558 1.00 94.50 230 ASN A CA 1
ATOM 1871 C C . ASN A 1 230 ? 27.497 -12.728 -15.303 1.00 94.50 230 ASN A C 1
ATOM 1873 O O . ASN A 1 230 ? 27.985 -12.297 -14.251 1.00 94.50 230 ASN A O 1
ATOM 1877 N N . ASN A 1 231 ? 28.184 -13.363 -16.257 1.00 92.56 231 ASN A N 1
ATOM 1878 C CA . ASN A 1 231 ? 29.517 -13.919 -16.090 1.00 92.56 231 ASN A CA 1
ATOM 1879 C C . ASN A 1 231 ? 29.586 -14.756 -14.800 1.00 92.56 231 ASN A C 1
ATOM 1881 O O . ASN A 1 231 ? 29.815 -14.235 -13.708 1.00 92.56 231 ASN A O 1
ATOM 1885 N N . ARG A 1 232 ? 29.362 -16.069 -14.901 1.00 92.06 232 ARG A N 1
ATOM 1886 C CA . ARG A 1 232 ? 29.110 -16.916 -13.722 1.00 92.06 232 ARG A CA 1
ATOM 1887 C C . ARG A 1 232 ? 30.248 -16.917 -12.689 1.00 92.06 232 ARG A C 1
ATOM 1889 O O . ARG A 1 232 ? 29.969 -17.104 -11.507 1.00 92.06 232 ARG A O 1
ATOM 1896 N N . ASP A 1 233 ? 31.486 -16.641 -13.102 1.00 90.75 233 ASP A N 1
ATOM 1897 C CA . ASP A 1 233 ? 32.637 -16.455 -12.204 1.00 90.75 233 ASP A CA 1
ATOM 1898 C C . ASP A 1 233 ? 32.559 -15.135 -11.429 1.00 90.75 233 ASP A C 1
ATOM 1900 O O . ASP A 1 233 ? 32.970 -15.031 -10.269 1.00 90.75 233 ASP A O 1
ATOM 1904 N N . ARG A 1 234 ? 32.009 -14.102 -12.071 1.00 90.06 234 ARG A N 1
ATOM 1905 C CA . ARG A 1 234 ? 31.683 -12.835 -11.434 1.00 90.06 234 ARG A CA 1
ATOM 1906 C C . ARG A 1 234 ? 30.459 -13.020 -10.559 1.00 90.06 234 ARG A C 1
ATOM 1908 O O . ARG A 1 234 ? 30.655 -12.984 -9.361 1.00 90.06 234 ARG A O 1
ATOM 1915 N N . SER A 1 235 ? 29.240 -13.210 -11.052 1.00 93.81 235 SER A N 1
ATOM 1916 C CA . SER A 1 235 ? 28.030 -13.206 -10.203 1.00 93.81 235 SER A CA 1
ATOM 1917 C C . SER A 1 235 ? 27.379 -14.596 -10.049 1.00 93.81 235 SER A C 1
ATOM 1919 O O . SER A 1 235 ? 26.279 -14.824 -10.556 1.00 93.81 235 SER A O 1
ATOM 1921 N N . PRO A 1 236 ? 28.007 -15.566 -9.350 1.00 95.38 236 PRO A N 1
ATOM 1922 C CA . PRO A 1 236 ? 27.424 -16.890 -9.158 1.00 95.38 236 PRO A CA 1
ATOM 1923 C C . PRO A 1 236 ? 26.165 -16.844 -8.281 1.00 95.38 236 PRO A C 1
ATOM 1925 O O . PRO A 1 236 ? 25.960 -15.932 -7.477 1.00 95.38 236 PRO A O 1
ATOM 1928 N N . LEU A 1 237 ? 25.349 -17.902 -8.352 1.00 97.00 237 LEU A N 1
ATOM 1929 C CA . LEU A 1 237 ? 24.133 -18.058 -7.539 1.00 97.00 237 LEU A CA 1
ATOM 1930 C C . LEU A 1 237 ? 24.379 -17.865 -6.032 1.00 97.00 237 LEU A C 1
ATOM 1932 O O . LEU A 1 237 ? 23.567 -17.249 -5.346 1.00 97.00 237 LEU A O 1
ATOM 1936 N N . ASN A 1 238 ? 25.509 -18.354 -5.515 1.00 96.06 238 ASN A N 1
ATOM 1937 C CA . ASN A 1 238 ? 25.891 -18.236 -4.104 1.00 96.06 238 ASN A CA 1
ATOM 1938 C C . ASN A 1 238 ? 26.912 -17.110 -3.849 1.00 96.06 238 ASN A C 1
ATOM 1940 O O . ASN A 1 238 ? 27.803 -17.235 -3.013 1.00 96.06 238 ASN A O 1
ATOM 1944 N N . MET A 1 239 ? 26.814 -15.995 -4.580 1.00 93.69 239 MET A N 1
ATOM 1945 C CA . MET A 1 239 ? 27.651 -14.824 -4.318 1.00 93.69 239 MET A CA 1
ATOM 1946 C C . MET A 1 239 ? 27.360 -14.250 -2.926 1.00 93.69 239 MET A C 1
ATOM 1948 O O . MET A 1 239 ? 26.201 -13.961 -2.616 1.00 93.69 239 MET A O 1
ATOM 1952 N N . VAL A 1 240 ? 28.398 -14.027 -2.118 1.00 91.62 240 VAL A N 1
ATOM 1953 C CA . VAL A 1 240 ? 28.343 -13.160 -0.928 1.00 91.62 240 VAL A CA 1
ATOM 1954 C C . VAL A 1 240 ? 28.650 -11.733 -1.376 1.00 91.62 240 VAL A C 1
ATOM 1956 O O . VAL A 1 240 ? 29.745 -11.468 -1.861 1.00 91.62 240 VAL A O 1
ATOM 1959 N N . SER A 1 241 ? 27.692 -10.820 -1.253 1.00 88.50 241 SER A N 1
ATOM 1960 C CA . SER A 1 241 ? 27.868 -9.408 -1.613 1.00 88.50 241 SER A CA 1
ATOM 1961 C C . SER A 1 241 ? 27.597 -8.516 -0.393 1.00 88.50 241 SER A C 1
ATOM 1963 O O . SER A 1 241 ? 26.687 -8.837 0.374 1.00 88.50 241 SER A O 1
ATOM 1965 N N . PRO A 1 242 ? 28.356 -7.421 -0.176 1.00 88.69 242 PRO A N 1
ATOM 1966 C CA . PRO A 1 242 ? 29.584 -7.034 -0.884 1.00 88.69 242 PRO A CA 1
ATOM 1967 C C . PRO A 1 242 ? 30.731 -8.049 -0.711 1.00 88.69 242 PRO A C 1
ATOM 1969 O O . PRO A 1 242 ? 30.732 -8.849 0.220 1.00 88.69 242 PRO A O 1
ATOM 1972 N N . ARG A 1 243 ? 31.716 -8.025 -1.617 1.00 75.44 243 ARG A N 1
ATOM 1973 C CA . ARG A 1 243 ? 32.636 -9.163 -1.853 1.00 75.44 243 ARG A CA 1
ATOM 1974 C C . ARG A 1 243 ? 33.912 -9.155 -1.005 1.00 75.44 243 ARG A C 1
ATOM 1976 O O . ARG A 1 243 ? 34.599 -10.166 -0.929 1.00 75.44 243 ARG A O 1
ATOM 1983 N N . ALA A 1 244 ? 34.207 -8.041 -0.342 1.00 63.50 244 ALA A N 1
ATOM 1984 C CA . ALA A 1 244 ? 35.248 -7.893 0.676 1.00 63.50 244 ALA A CA 1
ATOM 1985 C C . ALA A 1 244 ? 34.952 -6.640 1.521 1.00 63.50 244 ALA A C 1
ATOM 1987 O O . ALA A 1 244 ? 33.954 -5.964 1.274 1.00 63.50 244 ALA A O 1
ATOM 1988 N N . GLY A 1 245 ? 35.807 -6.327 2.503 1.00 62.84 245 GLY A N 1
ATOM 1989 C CA . GLY A 1 245 ? 35.651 -5.156 3.371 1.00 62.84 245 GLY A CA 1
ATOM 1990 C C . GLY A 1 245 ? 35.403 -3.877 2.571 1.00 62.84 245 GLY A C 1
ATOM 1991 O O . GLY A 1 245 ? 36.238 -3.453 1.776 1.00 62.84 245 GLY A O 1
ATOM 1992 N N . THR A 1 246 ? 34.239 -3.268 2.782 1.00 74.62 246 THR A N 1
ATOM 1993 C CA . THR A 1 246 ? 33.789 -2.063 2.075 1.00 74.62 246 THR A CA 1
ATOM 1994 C C . THR A 1 246 ? 34.194 -0.780 2.805 1.00 74.62 246 THR A C 1
ATOM 1996 O O . THR A 1 246 ? 33.719 0.305 2.466 1.00 74.62 246 THR A O 1
ATOM 1999 N N . THR A 1 247 ? 35.087 -0.876 3.797 1.00 71.56 247 THR A N 1
ATOM 2000 C CA . THR A 1 247 ? 35.701 0.279 4.462 1.00 71.56 247 THR A CA 1
ATOM 2001 C C . THR A 1 247 ? 36.372 1.183 3.419 1.00 71.56 247 THR A C 1
ATOM 2003 O O . THR A 1 247 ? 37.268 0.747 2.702 1.00 71.56 247 THR A O 1
ATOM 2006 N N . GLY A 1 248 ? 35.943 2.445 3.330 1.00 71.94 248 GLY A N 1
ATOM 2007 C CA . GLY A 1 248 ? 36.455 3.404 2.342 1.00 71.94 248 GLY A CA 1
ATOM 2008 C C . GLY A 1 248 ? 35.827 3.298 0.948 1.00 71.94 248 GLY A C 1
ATOM 2009 O O . GLY A 1 248 ? 36.193 4.071 0.067 1.00 71.94 248 GLY A O 1
ATOM 2010 N N . SER A 1 249 ? 34.873 2.385 0.738 1.00 83.62 249 SER A N 1
ATOM 2011 C CA . SER A 1 249 ? 34.016 2.411 -0.452 1.00 83.62 249 SER A CA 1
ATOM 2012 C C . SER A 1 249 ? 32.911 3.452 -0.293 1.00 83.62 249 SER A C 1
ATOM 2014 O O . SER A 1 249 ? 32.411 3.643 0.807 1.00 83.62 249 SER A O 1
ATOM 2016 N N . TRP A 1 250 ? 32.483 4.086 -1.382 1.00 91.75 250 TRP A N 1
ATOM 2017 C CA . TRP A 1 250 ? 31.453 5.129 -1.375 1.00 91.75 250 TRP A CA 1
ATOM 2018 C C . TRP A 1 250 ? 30.160 4.708 -0.663 1.00 91.75 250 TRP A C 1
ATOM 2020 O O . TRP A 1 250 ? 29.958 4.959 0.522 1.00 91.75 250 TRP A O 1
ATOM 2030 N N . VAL A 1 251 ? 29.263 4.038 -1.377 1.00 94.38 251 VAL A N 1
ATOM 2031 C CA . VAL A 1 251 ? 27.948 3.663 -0.847 1.00 94.38 251 VAL A CA 1
ATOM 2032 C C . VAL A 1 251 ? 28.010 2.426 0.050 1.00 94.38 251 VAL A C 1
ATOM 2034 O O . VAL A 1 251 ? 27.024 2.112 0.703 1.00 94.38 251 VAL A O 1
ATOM 2037 N N . GLY A 1 252 ? 29.151 1.732 0.118 1.00 94.62 252 GLY A N 1
ATOM 2038 C CA . GLY A 1 252 ? 29.342 0.546 0.956 1.00 94.62 252 GLY A CA 1
ATOM 2039 C C . GLY A 1 252 ? 29.976 0.816 2.324 1.00 94.62 252 GLY A C 1
ATOM 2040 O O . GLY A 1 252 ? 29.806 -0.010 3.225 1.00 94.62 252 GLY A O 1
ATOM 2041 N N . GLU A 1 253 ? 30.683 1.938 2.524 1.00 94.62 253 GLU A N 1
ATOM 2042 C CA . GLU A 1 253 ? 31.261 2.279 3.834 1.00 94.62 253 GLU A CA 1
ATOM 2043 C C . GLU A 1 253 ? 30.189 2.481 4.914 1.00 94.62 253 GLU A C 1
ATOM 2045 O O . GLU A 1 253 ? 30.404 1.985 6.027 1.00 94.62 253 GLU A O 1
ATOM 2050 N N . PRO A 1 254 ? 29.033 3.131 4.647 1.00 96.12 254 PRO A N 1
ATOM 2051 C CA . PRO A 1 254 ? 28.022 3.262 5.680 1.00 96.12 254 PRO A CA 1
ATOM 2052 C C . PRO A 1 254 ? 27.529 1.906 6.192 1.00 96.12 254 PRO A C 1
ATOM 2054 O O . PRO A 1 254 ? 27.525 1.681 7.399 1.00 96.12 254 PRO A O 1
ATOM 2057 N N . HIS A 1 255 ? 27.218 0.961 5.303 1.00 95.50 255 HIS A N 1
ATOM 2058 C CA . HIS A 1 255 ? 26.827 -0.392 5.690 1.00 95.50 255 HIS A CA 1
ATOM 2059 C C . HIS A 1 255 ? 27.934 -1.127 6.454 1.00 95.50 255 HIS A C 1
ATOM 2061 O O . HIS A 1 255 ? 27.641 -1.718 7.490 1.00 95.50 255 HIS A O 1
ATOM 2067 N N . ASP A 1 256 ? 29.195 -1.060 6.004 1.00 93.38 256 ASP A N 1
ATOM 2068 C CA . ASP A 1 256 ? 30.342 -1.710 6.671 1.00 93.38 256 ASP A CA 1
ATOM 2069 C C . ASP A 1 256 ? 30.484 -1.322 8.147 1.00 93.38 256 ASP A C 1
ATOM 2071 O O . ASP A 1 256 ? 30.832 -2.135 9.015 1.00 93.38 256 ASP A O 1
ATOM 2075 N N . ARG A 1 257 ? 30.236 -0.043 8.429 1.00 94.69 257 ARG A N 1
ATOM 2076 C CA . ARG A 1 257 ? 30.366 0.521 9.769 1.00 94.69 257 ARG A CA 1
ATOM 2077 C C . ARG A 1 257 ? 29.106 0.296 10.582 1.00 94.69 257 ARG A C 1
ATOM 2079 O O . ARG A 1 257 ? 29.188 -0.224 11.694 1.00 94.69 257 ARG A O 1
ATOM 2086 N N . LEU A 1 258 ? 27.948 0.640 10.023 1.00 96.38 258 LEU A N 1
ATOM 2087 C CA . LEU A 1 258 ? 26.677 0.600 10.738 1.00 96.38 258 LEU A CA 1
ATOM 2088 C C . LEU A 1 258 ? 26.241 -0.830 11.066 1.00 96.38 258 LEU A C 1
ATOM 2090 O O . LEU A 1 258 ? 25.685 -1.039 12.140 1.00 96.38 258 LEU A O 1
ATOM 2094 N N . ARG A 1 259 ? 26.592 -1.845 10.258 1.00 94.75 259 ARG A N 1
ATOM 2095 C CA . ARG A 1 259 ? 26.309 -3.261 10.584 1.00 94.75 259 ARG A CA 1
ATOM 2096 C C . ARG A 1 259 ? 26.936 -3.754 11.887 1.00 94.75 259 ARG A C 1
ATOM 2098 O O . ARG A 1 259 ? 26.586 -4.829 12.355 1.00 94.75 259 ARG A O 1
ATOM 2105 N N . ARG A 1 260 ? 27.873 -3.008 12.477 1.00 93.56 260 ARG A N 1
ATOM 2106 C CA . ARG A 1 260 ? 28.476 -3.325 13.783 1.00 93.56 260 ARG A CA 1
ATOM 2107 C C . ARG A 1 260 ? 27.594 -2.855 14.945 1.00 93.56 260 ARG A C 1
ATOM 2109 O O . ARG A 1 260 ? 27.756 -3.330 16.064 1.00 93.56 260 ARG A O 1
ATOM 2116 N N . PHE A 1 261 ? 26.649 -1.953 14.684 1.00 96.56 261 PHE A N 1
ATOM 2117 C CA . PHE A 1 261 ? 25.715 -1.417 15.664 1.00 96.56 261 PHE A CA 1
ATOM 2118 C C . PHE A 1 261 ? 24.405 -2.216 15.663 1.00 96.56 261 PHE A C 1
ATOM 2120 O O . PHE A 1 261 ? 23.838 -2.500 14.610 1.00 96.56 261 PHE A O 1
ATOM 2127 N N . SER A 1 262 ? 23.921 -2.610 16.843 1.00 95.38 262 SER A N 1
ATOM 2128 C CA . SER A 1 262 ? 22.751 -3.490 16.983 1.00 95.38 262 SER A CA 1
ATOM 2129 C C . SER A 1 262 ? 21.470 -2.896 16.401 1.00 95.38 262 SER A C 1
ATOM 2131 O O . SER A 1 262 ? 20.716 -3.632 15.774 1.00 95.38 262 SER A O 1
ATOM 2133 N N . GLU A 1 263 ? 21.240 -1.590 16.554 1.00 96.00 263 GLU A N 1
ATOM 2134 C CA . GLU A 1 263 ? 20.003 -0.974 16.059 1.00 96.00 263 GLU A CA 1
ATOM 2135 C C . GLU A 1 263 ? 19.926 -0.987 14.532 1.00 96.00 263 GLU A C 1
ATOM 2137 O O . GLU A 1 263 ? 18.899 -1.354 13.977 1.00 96.00 263 GLU A O 1
ATOM 2142 N N . TYR A 1 264 ? 21.034 -0.693 13.844 1.00 98.00 264 TYR A N 1
ATOM 2143 C CA . TYR A 1 264 ? 21.084 -0.797 12.385 1.00 98.00 264 TYR A CA 1
ATOM 2144 C C . TYR A 1 264 ? 20.836 -2.235 11.919 1.00 98.00 264 TYR A C 1
ATOM 2146 O O . TYR A 1 264 ? 20.137 -2.443 10.934 1.00 98.00 264 TYR A O 1
ATOM 2154 N N . ARG A 1 265 ? 21.389 -3.239 12.620 1.00 98.00 265 ARG A N 1
ATOM 2155 C CA . ARG A 1 265 ? 21.141 -4.653 12.290 1.00 98.00 265 ARG A CA 1
ATOM 2156 C C . ARG A 1 265 ? 19.664 -5.014 12.428 1.00 98.00 265 ARG A C 1
ATOM 2158 O O . ARG A 1 265 ? 19.163 -5.750 11.589 1.00 98.00 265 ARG A O 1
ATOM 2165 N N . MET A 1 266 ? 18.985 -4.489 13.448 1.00 98.00 266 MET A N 1
ATOM 2166 C CA . MET A 1 266 ? 17.554 -4.721 13.636 1.00 98.00 266 MET A CA 1
ATOM 2167 C C . MET A 1 266 ? 16.723 -4.037 12.545 1.00 98.00 266 MET A C 1
ATOM 2169 O O . MET A 1 266 ? 15.939 -4.707 11.885 1.00 98.00 266 MET A O 1
ATOM 2173 N N . GLU A 1 267 ? 16.963 -2.751 12.268 1.00 98.12 267 GLU A N 1
ATOM 2174 C CA . GLU A 1 267 ? 16.267 -2.040 11.185 1.00 98.12 267 GLU A CA 1
ATOM 2175 C C . GLU A 1 267 ? 16.514 -2.712 9.819 1.00 98.12 267 GLU A C 1
ATOM 2177 O O . GLU A 1 267 ? 15.591 -2.858 9.019 1.00 98.12 267 GLU A O 1
ATOM 2182 N N . PHE A 1 268 ? 17.738 -3.190 9.558 1.00 98.75 268 PHE A N 1
ATOM 2183 C CA . PHE A 1 268 ? 18.065 -3.945 8.345 1.00 98.75 268 PHE A CA 1
ATOM 2184 C C . PHE A 1 268 ? 17.303 -5.275 8.287 1.00 98.75 268 PHE A C 1
ATOM 2186 O O . PHE A 1 268 ? 16.758 -5.623 7.239 1.00 98.75 268 PHE A O 1
ATOM 2193 N N . ALA A 1 269 ? 17.216 -5.996 9.406 1.00 98.75 269 ALA A N 1
ATOM 2194 C CA . ALA A 1 269 ? 16.445 -7.229 9.503 1.00 98.75 269 ALA A CA 1
ATOM 2195 C C . ALA A 1 269 ? 14.948 -7.002 9.251 1.00 98.75 269 ALA A C 1
ATOM 2197 O O . ALA A 1 269 ? 14.315 -7.829 8.598 1.00 98.75 269 ALA A O 1
ATOM 2198 N N . ASP A 1 270 ? 14.396 -5.868 9.681 1.00 98.69 270 ASP A N 1
ATOM 2199 C CA . ASP A 1 270 ? 13.006 -5.499 9.395 1.00 98.69 270 ASP A CA 1
ATOM 2200 C C . ASP A 1 270 ? 12.780 -5.301 7.888 1.00 98.69 270 ASP A C 1
ATOM 2202 O O . ASP A 1 270 ? 11.774 -5.757 7.339 1.00 98.69 270 ASP A O 1
ATOM 2206 N N . ARG A 1 271 ? 13.743 -4.693 7.175 1.00 98.62 271 ARG A N 1
ATOM 2207 C CA . ARG A 1 271 ? 13.687 -4.598 5.702 1.00 98.62 271 ARG A CA 1
ATOM 2208 C C . ARG A 1 271 ? 13.772 -5.973 5.042 1.00 98.62 271 ARG A C 1
ATOM 2210 O O . ARG A 1 271 ? 13.057 -6.229 4.075 1.00 98.62 271 ARG A O 1
ATOM 2217 N N . VAL A 1 272 ? 14.610 -6.870 5.566 1.00 98.75 272 VAL A N 1
ATOM 2218 C CA . VAL A 1 272 ? 14.699 -8.260 5.088 1.00 98.75 272 VAL A CA 1
ATOM 2219 C C . VAL A 1 272 ? 13.364 -8.974 5.289 1.00 98.75 272 VAL A C 1
ATOM 2221 O O . VAL A 1 272 ? 12.848 -9.541 4.333 1.00 98.75 272 VAL A O 1
ATOM 2224 N N . GLN A 1 273 ? 12.762 -8.898 6.479 1.00 98.31 273 GLN A N 1
ATOM 2225 C CA . GLN A 1 273 ? 11.466 -9.522 6.764 1.00 98.31 273 GLN A CA 1
ATOM 2226 C C . GLN A 1 273 ? 10.372 -9.007 5.822 1.00 98.31 273 GLN A C 1
ATOM 2228 O O . GLN A 1 273 ? 9.623 -9.800 5.251 1.00 98.31 273 GLN A O 1
ATOM 2233 N N . LYS A 1 274 ? 10.336 -7.689 5.585 1.00 97.38 274 LYS A N 1
ATOM 2234 C CA . LYS A 1 274 ? 9.396 -7.061 4.650 1.00 97.38 274 LYS A CA 1
ATOM 2235 C C . LYS A 1 274 ? 9.545 -7.577 3.215 1.00 97.38 274 LYS A C 1
ATOM 2237 O O . LYS A 1 274 ? 8.545 -7.785 2.536 1.00 97.38 274 LYS A O 1
ATOM 2242 N N . HIS A 1 275 ? 10.775 -7.756 2.731 1.00 98.31 275 HIS A N 1
ATOM 2243 C CA . HIS A 1 275 ? 11.017 -7.999 1.304 1.00 98.31 275 HIS A CA 1
ATOM 2244 C C . HIS A 1 275 ? 11.282 -9.459 0.932 1.00 98.31 275 HIS A C 1
ATOM 2246 O O . HIS A 1 275 ? 11.085 -9.806 -0.227 1.00 98.31 275 HIS A O 1
ATOM 2252 N N . PHE A 1 276 ? 11.714 -10.319 1.857 1.00 98.25 276 PHE A N 1
ATOM 2253 C CA . PHE A 1 276 ? 12.090 -11.712 1.558 1.00 98.25 276 PHE A CA 1
ATOM 2254 C C . PHE A 1 276 ? 10.945 -12.716 1.730 1.00 98.25 276 PHE A C 1
ATOM 2256 O O . PHE A 1 276 ? 11.033 -13.827 1.207 1.00 98.25 276 PHE A O 1
ATOM 2263 N N . PHE A 1 277 ? 9.885 -12.357 2.456 1.00 94.88 277 PHE A N 1
ATOM 2264 C CA . PHE A 1 277 ? 8.850 -13.299 2.878 1.00 94.88 277 PHE A CA 1
ATOM 2265 C C . PHE A 1 277 ? 7.481 -12.953 2.291 1.00 94.88 277 PHE A C 1
ATOM 2267 O O . PHE A 1 277 ? 7.134 -11.786 2.147 1.00 94.88 277 PHE A O 1
ATOM 2274 N N . GLY A 1 278 ? 6.669 -13.983 2.029 1.00 88.56 278 GLY A N 1
ATOM 2275 C CA . GLY A 1 278 ? 5.311 -13.845 1.485 1.00 88.56 278 GLY A CA 1
ATOM 2276 C C . GLY A 1 278 ? 5.274 -13.105 0.156 1.00 88.56 278 GLY A C 1
ATOM 2277 O O . GLY A 1 278 ? 5.861 -13.566 -0.815 1.00 88.56 278 GLY A O 1
ATOM 2278 N N . ASP A 1 279 ? 4.573 -11.978 0.136 1.00 88.62 279 ASP A N 1
ATOM 2279 C CA . ASP A 1 279 ? 4.404 -11.066 -0.995 1.00 88.62 279 ASP A CA 1
ATOM 2280 C C . ASP A 1 279 ? 5.528 -10.020 -1.120 1.00 88.62 279 ASP A C 1
ATOM 2282 O O . ASP A 1 279 ? 5.505 -9.186 -2.028 1.00 88.62 279 ASP A O 1
ATOM 2286 N N . GLY A 1 280 ? 6.554 -10.091 -0.264 1.00 95.44 280 GLY A N 1
ATOM 2287 C CA . GLY A 1 280 ? 7.735 -9.234 -0.334 1.00 95.44 280 GLY A CA 1
ATOM 2288 C C . GLY A 1 280 ? 8.383 -9.215 -1.725 1.00 95.44 280 GLY A C 1
ATOM 2289 O O . GLY A 1 280 ? 8.367 -10.198 -2.468 1.00 95.44 280 GLY A O 1
ATOM 2290 N N . VAL A 1 281 ? 8.971 -8.077 -2.102 1.00 98.06 281 VAL A N 1
ATOM 2291 C CA . VAL A 1 281 ? 9.462 -7.823 -3.473 1.00 98.06 281 VAL A CA 1
ATOM 2292 C C . VAL A 1 281 ? 10.564 -8.795 -3.912 1.00 98.06 281 VAL A C 1
ATOM 2294 O O . VAL A 1 281 ? 10.660 -9.121 -5.094 1.00 98.06 281 VAL A O 1
ATOM 2297 N N . LEU A 1 282 ? 11.375 -9.273 -2.966 1.00 98.69 282 LEU A N 1
ATOM 2298 C CA . LEU A 1 282 ? 12.447 -10.248 -3.180 1.00 98.69 282 LEU A CA 1
ATOM 2299 C C . LEU A 1 282 ? 12.030 -11.678 -2.812 1.00 98.69 282 LEU A C 1
ATOM 2301 O O . LEU A 1 282 ? 12.877 -12.569 -2.803 1.00 98.69 282 LEU A O 1
ATOM 2305 N N . ALA A 1 283 ? 10.756 -11.940 -2.519 1.00 97.69 283 ALA A N 1
ATOM 2306 C CA . ALA A 1 283 ? 10.261 -13.302 -2.379 1.00 97.69 283 ALA A CA 1
ATOM 2307 C C . ALA A 1 283 ? 10.202 -13.982 -3.764 1.00 97.69 283 ALA A C 1
ATOM 2309 O O . ALA A 1 283 ? 9.829 -13.333 -4.747 1.00 97.69 283 ALA A O 1
ATOM 2310 N N . PRO A 1 284 ? 10.509 -15.290 -3.887 1.00 97.56 284 PRO A N 1
ATOM 2311 C CA . PRO A 1 284 ? 10.479 -15.983 -5.178 1.00 97.56 284 PRO A CA 1
ATOM 2312 C C . PRO A 1 284 ? 9.140 -15.858 -5.918 1.00 97.56 284 PRO A C 1
ATOM 2314 O O . PRO A 1 284 ? 9.126 -15.669 -7.134 1.00 97.56 284 PRO A O 1
ATOM 2317 N N . ALA A 1 285 ? 8.023 -15.891 -5.181 1.00 95.62 285 ALA A N 1
ATOM 2318 C CA . ALA A 1 285 ? 6.676 -15.743 -5.732 1.00 95.62 285 ALA A CA 1
ATOM 2319 C C . ALA A 1 285 ? 6.450 -14.377 -6.406 1.00 95.62 285 ALA A C 1
ATOM 2321 O O . ALA A 1 285 ? 5.726 -14.298 -7.395 1.00 95.62 285 ALA A O 1
ATOM 2322 N N . SER A 1 286 ? 7.109 -13.323 -5.916 1.00 96.25 286 SER A N 1
ATOM 2323 C CA . SER A 1 286 ? 7.071 -11.974 -6.489 1.00 96.25 286 SER A CA 1
ATOM 2324 C C . SER A 1 286 ? 8.089 -11.792 -7.617 1.00 96.25 286 SER A C 1
ATOM 2326 O O . SER A 1 286 ? 7.809 -11.111 -8.601 1.00 96.25 286 SER A O 1
ATOM 2328 N N . LEU A 1 287 ? 9.274 -12.392 -7.495 1.00 98.31 287 LEU A N 1
ATOM 2329 C CA . LEU A 1 287 ? 10.384 -12.218 -8.435 1.00 98.31 287 LEU A CA 1
ATOM 2330 C C . LEU A 1 287 ? 10.140 -12.887 -9.791 1.00 98.31 287 LEU A C 1
ATOM 2332 O O . LEU A 1 287 ? 10.371 -12.272 -10.832 1.00 98.31 287 LEU A O 1
ATOM 2336 N N . VAL A 1 288 ? 9.686 -14.143 -9.780 1.00 97.75 288 VAL A N 1
ATOM 2337 C CA . VAL A 1 288 ? 9.508 -14.959 -10.992 1.00 97.75 288 VAL A CA 1
ATOM 2338 C C . VAL A 1 288 ? 8.552 -14.319 -12.010 1.00 97.75 288 VAL A C 1
ATOM 2340 O O . VAL A 1 288 ? 8.964 -14.180 -13.164 1.00 97.75 288 VAL A O 1
ATOM 2343 N N . PRO A 1 289 ? 7.315 -13.905 -11.653 1.00 97.12 289 PRO A N 1
ATOM 2344 C CA . PRO A 1 289 ? 6.424 -13.258 -12.616 1.00 97.12 289 PRO A CA 1
ATOM 2345 C C . PRO A 1 289 ? 7.001 -11.931 -13.125 1.00 97.12 289 PRO A C 1
ATOM 2347 O O . PRO A 1 289 ? 7.025 -11.712 -14.329 1.00 97.12 289 PRO A O 1
ATOM 2350 N N . ARG A 1 290 ? 7.588 -11.100 -12.251 1.00 97.06 290 ARG A N 1
ATOM 2351 C CA . ARG A 1 290 ? 8.183 -9.810 -12.651 1.00 97.06 290 ARG A CA 1
ATOM 2352 C C . ARG A 1 290 ? 9.313 -9.971 -13.666 1.00 97.06 290 ARG A C 1
ATOM 2354 O O . ARG A 1 290 ? 9.403 -9.190 -14.610 1.00 97.06 290 ARG A O 1
ATOM 2361 N N . TYR A 1 291 ? 10.185 -10.959 -13.465 1.00 98.56 291 TYR A N 1
ATOM 2362 C CA . TYR A 1 291 ? 11.276 -11.228 -14.399 1.00 98.56 291 TYR A CA 1
ATOM 2363 C C . TYR A 1 291 ? 10.741 -11.765 -15.727 1.00 98.56 291 TYR A C 1
ATOM 2365 O O . TYR A 1 291 ? 11.159 -11.307 -16.786 1.00 98.56 291 TYR A O 1
ATOM 2373 N N . ARG A 1 292 ? 9.778 -12.695 -15.674 1.00 98.38 292 ARG A N 1
ATOM 2374 C CA . ARG A 1 292 ? 9.127 -13.253 -16.866 1.00 98.38 292 ARG A CA 1
ATOM 2375 C C . ARG A 1 292 ? 8.463 -12.164 -17.709 1.00 98.38 292 ARG A C 1
ATOM 2377 O O . ARG A 1 292 ? 8.678 -12.138 -18.916 1.00 98.38 292 ARG A O 1
ATOM 2384 N N . ASP A 1 293 ? 7.720 -11.258 -17.080 1.00 96.75 293 ASP A N 1
ATOM 2385 C CA . ASP A 1 293 ? 7.029 -10.163 -17.767 1.00 96.75 293 ASP A CA 1
ATOM 2386 C C . ASP A 1 293 ? 8.015 -9.206 -18.444 1.00 96.75 293 ASP A C 1
ATOM 2388 O O . ASP A 1 293 ? 7.759 -8.717 -19.544 1.00 96.75 293 ASP A O 1
ATOM 2392 N N . LEU A 1 294 ? 9.164 -8.948 -17.812 1.00 97.06 294 LEU A N 1
ATOM 2393 C CA . LEU A 1 294 ? 10.209 -8.107 -18.390 1.00 97.06 294 LEU A CA 1
ATOM 2394 C C . LEU A 1 294 ? 10.942 -8.808 -19.542 1.00 97.06 294 LEU A C 1
ATOM 2396 O O . LEU A 1 294 ? 11.184 -8.195 -20.578 1.00 97.06 294 LEU A O 1
ATOM 2400 N N . ALA A 1 295 ? 11.256 -10.095 -19.387 1.00 98.19 295 ALA A N 1
ATOM 2401 C CA . ALA A 1 295 ? 11.887 -10.911 -20.421 1.00 98.19 295 ALA A CA 1
ATOM 2402 C C . ALA A 1 295 ? 10.996 -11.034 -21.670 1.00 98.19 295 ALA A C 1
ATOM 2404 O O . ALA A 1 295 ? 11.477 -10.877 -22.793 1.00 98.19 295 ALA A O 1
ATOM 2405 N N . ALA A 1 296 ? 9.686 -11.217 -21.484 1.00 97.88 296 ALA A N 1
ATOM 2406 C CA . ALA A 1 296 ? 8.718 -11.293 -22.576 1.00 97.88 296 ALA A CA 1
ATOM 2407 C C . ALA A 1 296 ? 8.666 -10.009 -23.428 1.00 97.88 296 ALA A C 1
ATOM 2409 O O . ALA A 1 296 ? 8.383 -10.078 -24.623 1.00 97.88 296 ALA A O 1
ATOM 2410 N N . GLN A 1 297 ? 8.978 -8.841 -22.849 1.00 95.62 297 GLN A N 1
ATOM 2411 C CA . GLN A 1 297 ? 9.016 -7.573 -23.592 1.00 95.62 297 GLN A CA 1
ATOM 2412 C C . GLN A 1 297 ? 10.164 -7.502 -24.603 1.00 95.62 297 GLN A C 1
ATOM 2414 O O . GLN A 1 297 ? 10.050 -6.776 -25.588 1.00 95.62 297 GLN A O 1
ATOM 2419 N N . VAL A 1 298 ? 11.267 -8.220 -24.366 1.00 96.88 298 VAL A N 1
ATOM 2420 C CA . VAL A 1 298 ? 12.477 -8.121 -25.197 1.00 96.88 298 VAL A CA 1
ATOM 2421 C C . VAL A 1 298 ? 12.752 -9.358 -26.040 1.00 96.88 298 VAL A C 1
ATOM 2423 O O . VAL A 1 298 ? 13.467 -9.248 -27.028 1.00 96.88 298 VAL A O 1
ATOM 2426 N N . GLU A 1 299 ? 12.188 -10.518 -25.702 1.00 97.44 299 GLU A N 1
ATOM 2427 C CA . GLU A 1 299 ? 12.522 -11.799 -26.339 1.00 97.44 299 GLU A CA 1
ATOM 2428 C C . GLU A 1 299 ? 12.419 -11.764 -27.872 1.00 97.44 299 GLU A C 1
ATOM 2430 O O . GLU A 1 299 ? 13.340 -12.179 -28.571 1.00 97.44 299 GLU A O 1
ATOM 2435 N N . SER A 1 300 ? 11.335 -11.206 -28.417 1.00 96.50 300 SER A N 1
ATOM 2436 C CA . SER A 1 300 ? 11.191 -11.075 -29.875 1.00 96.50 300 SER A CA 1
ATOM 2437 C C . SER A 1 300 ? 12.204 -10.095 -30.482 1.00 96.50 300 SER A C 1
ATOM 2439 O O . SER A 1 300 ? 12.713 -10.327 -31.580 1.00 96.50 300 SER A O 1
ATOM 2441 N N . ALA A 1 301 ? 12.559 -9.033 -29.754 1.00 96.19 301 ALA A N 1
ATOM 2442 C CA . ALA A 1 301 ? 13.548 -8.050 -30.182 1.00 96.19 301 ALA A CA 1
ATOM 2443 C C . ALA A 1 301 ? 14.973 -8.627 -30.229 1.00 96.19 301 ALA A C 1
ATOM 2445 O O . ALA A 1 301 ? 15.782 -8.168 -31.041 1.00 96.19 301 ALA A O 1
ATOM 2446 N N . VAL A 1 302 ? 15.267 -9.664 -29.434 1.00 96.62 302 VAL A N 1
ATOM 2447 C CA . VAL A 1 302 ? 16.563 -10.366 -29.446 1.00 96.62 302 VAL A CA 1
ATOM 2448 C C . VAL A 1 302 ? 16.857 -10.999 -30.815 1.00 96.62 302 VAL A C 1
ATOM 2450 O O . VAL A 1 302 ? 18.015 -11.085 -31.214 1.00 96.62 302 VAL A O 1
ATOM 2453 N N . ILE A 1 303 ? 15.840 -11.364 -31.603 1.00 95.94 303 ILE A N 1
ATOM 2454 C CA . ILE A 1 303 ? 16.037 -11.878 -32.973 1.00 95.94 303 ILE A CA 1
ATOM 2455 C C . ILE A 1 303 ? 16.711 -10.822 -33.858 1.00 95.94 303 ILE A C 1
ATOM 2457 O O . ILE A 1 303 ? 17.691 -11.097 -34.545 1.00 95.94 303 ILE A O 1
ATOM 2461 N N . ALA A 1 304 ? 16.206 -9.588 -33.829 1.00 95.69 304 ALA A N 1
ATOM 2462 C CA . ALA A 1 304 ? 16.798 -8.498 -34.595 1.00 95.69 304 ALA A CA 1
ATOM 2463 C C . ALA A 1 304 ? 18.150 -8.064 -34.003 1.00 95.69 304 ALA A C 1
ATOM 2465 O O . ALA A 1 304 ? 19.058 -7.683 -34.739 1.00 95.69 304 ALA A O 1
ATOM 2466 N N . GLU A 1 305 ? 18.291 -8.132 -32.677 1.00 95.56 305 GLU A N 1
ATOM 2467 C CA . GLU A 1 305 ? 19.539 -7.834 -31.973 1.00 95.56 305 GLU A CA 1
ATOM 2468 C C . GLU A 1 305 ? 20.672 -8.792 -32.366 1.00 95.56 305 GLU A C 1
ATOM 2470 O O . GLU A 1 305 ? 21.745 -8.342 -32.756 1.00 95.56 305 GLU A O 1
ATOM 2475 N N . THR A 1 306 ? 20.417 -10.102 -32.341 1.00 93.75 306 THR A N 1
ATOM 2476 C CA . THR A 1 306 ? 21.376 -11.142 -32.756 1.00 93.75 306 THR A CA 1
ATOM 2477 C C . THR A 1 306 ? 21.739 -11.024 -34.232 1.00 93.75 306 THR A C 1
ATOM 2479 O O . THR A 1 306 ? 22.912 -11.121 -34.579 1.00 93.75 306 THR A O 1
ATOM 2482 N N . ALA A 1 307 ? 20.774 -10.715 -35.102 1.00 94.38 307 ALA A N 1
ATOM 2483 C CA . ALA A 1 307 ? 21.041 -10.497 -36.524 1.00 94.38 307 ALA A CA 1
ATOM 2484 C C . ALA A 1 307 ? 21.964 -9.296 -36.801 1.00 94.38 307 ALA A C 1
ATOM 2486 O O . ALA A 1 307 ? 22.620 -9.259 -37.842 1.00 94.38 307 ALA A O 1
ATOM 2487 N N . ARG A 1 308 ? 21.987 -8.296 -35.910 1.00 94.00 308 ARG A N 1
ATOM 2488 C CA . ARG A 1 308 ? 22.794 -7.081 -36.080 1.00 94.00 308 ARG A CA 1
ATOM 2489 C C . ARG A 1 308 ? 24.121 -7.114 -35.324 1.00 94.00 308 ARG A C 1
ATOM 2491 O O . ARG A 1 308 ? 25.085 -6.553 -35.834 1.00 94.00 308 ARG A O 1
ATOM 2498 N N . TRP A 1 309 ? 24.134 -7.684 -34.122 1.00 93.62 309 TRP A N 1
ATOM 2499 C CA . TRP A 1 309 ? 25.247 -7.594 -33.170 1.00 93.62 309 TRP A CA 1
ATOM 2500 C C . TRP A 1 309 ? 25.692 -8.942 -32.599 1.00 93.62 309 TRP A C 1
ATOM 2502 O O . TRP A 1 309 ? 26.623 -8.976 -31.799 1.00 93.62 309 TRP A O 1
ATOM 2512 N N . GLY A 1 310 ? 25.050 -10.054 -32.969 1.00 91.69 310 GLY A N 1
ATOM 2513 C CA . GLY A 1 310 ? 25.380 -11.378 -32.431 1.00 91.69 310 GLY A CA 1
ATOM 2514 C C . GLY A 1 310 ? 26.800 -11.843 -32.768 1.00 91.69 310 GLY A C 1
ATOM 2515 O O . GLY A 1 310 ? 27.310 -12.741 -32.103 1.00 91.69 310 GLY A O 1
ATOM 2516 N N . ASP A 1 311 ? 27.437 -11.229 -33.768 1.00 91.25 311 ASP A N 1
ATOM 2517 C CA . ASP A 1 311 ? 28.799 -11.484 -34.235 1.00 91.25 311 ASP A CA 1
ATOM 2518 C C . ASP A 1 311 ? 29.815 -10.386 -33.855 1.00 91.25 311 ASP A C 1
ATOM 2520 O O . ASP A 1 311 ? 30.971 -10.490 -34.258 1.00 91.25 311 ASP A O 1
ATOM 2524 N N . ASP A 1 312 ? 29.435 -9.376 -33.049 1.00 88.44 312 ASP A N 1
ATOM 2525 C CA . ASP A 1 312 ? 30.344 -8.279 -32.635 1.00 88.44 312 ASP A CA 1
ATOM 2526 C C . ASP A 1 312 ? 31.589 -8.839 -31.916 1.00 88.44 312 ASP A C 1
ATOM 2528 O O . ASP A 1 312 ? 32.718 -8.430 -32.188 1.00 88.44 312 ASP A O 1
ATOM 2532 N N . HIS A 1 313 ? 31.390 -9.848 -31.054 1.00 89.56 313 HIS A N 1
ATOM 2533 C CA . HIS A 1 313 ? 32.456 -10.520 -30.296 1.00 89.56 313 HIS A CA 1
ATOM 2534 C C . HIS A 1 313 ? 32.498 -12.046 -30.447 1.00 89.56 313 HIS A C 1
ATOM 2536 O O . HIS A 1 313 ? 33.427 -12.685 -29.942 1.00 89.56 313 HIS A O 1
ATOM 2542 N N . PHE A 1 314 ? 31.516 -12.658 -31.113 1.00 87.62 314 PHE A N 1
ATOM 2543 C CA . PHE A 1 314 ? 31.320 -14.107 -31.063 1.00 87.62 314 PHE A CA 1
ATOM 2544 C C . PHE A 1 314 ? 31.378 -14.766 -32.440 1.00 87.62 314 PHE A C 1
ATOM 2546 O O . PHE A 1 314 ? 30.749 -14.332 -33.400 1.00 87.62 314 PHE A O 1
ATOM 2553 N N . SER A 1 315 ? 32.124 -15.870 -32.511 1.00 90.94 315 SER A N 1
ATOM 2554 C CA . SER A 1 315 ? 32.117 -16.794 -33.643 1.00 90.94 315 SER A CA 1
ATOM 2555 C C . SER A 1 315 ? 31.985 -18.232 -33.113 1.00 90.94 315 SER A C 1
ATOM 2557 O O . SER A 1 315 ? 32.845 -18.663 -32.333 1.00 90.94 315 SER A O 1
ATOM 2559 N N . PRO A 1 316 ? 30.911 -18.974 -33.465 1.00 91.88 316 PRO A N 1
ATOM 2560 C CA . PRO A 1 316 ? 29.754 -18.529 -34.259 1.00 91.88 316 PRO A CA 1
ATOM 2561 C C . PRO A 1 316 ? 28.933 -17.416 -33.562 1.00 91.88 316 PRO A C 1
ATOM 2563 O O . PRO A 1 316 ? 29.074 -17.260 -32.346 1.00 91.88 316 PRO A O 1
ATOM 2566 N N . PRO A 1 317 ? 28.098 -16.658 -34.306 1.00 92.69 317 PRO A N 1
ATOM 2567 C CA . PRO A 1 317 ? 27.262 -15.598 -33.736 1.00 92.69 317 PRO A CA 1
ATOM 2568 C C . PRO A 1 317 ? 26.245 -16.133 -32.719 1.00 92.69 317 PRO A C 1
ATOM 2570 O O . PRO A 1 317 ? 25.725 -17.237 -32.897 1.00 92.69 317 PRO A O 1
ATOM 2573 N N . GLN A 1 318 ? 25.928 -15.335 -31.696 1.00 91.69 318 GLN A N 1
ATOM 2574 C CA . GLN A 1 318 ? 24.870 -15.640 -30.723 1.00 91.69 318 GLN A CA 1
ATOM 2575 C C . GLN A 1 318 ? 23.492 -15.674 -31.394 1.00 91.69 318 GLN A C 1
ATOM 2577 O O . GLN A 1 318 ? 23.203 -14.863 -32.278 1.00 91.69 318 GLN A O 1
ATOM 2582 N N . VAL A 1 319 ? 22.619 -16.580 -30.947 1.00 93.44 319 VAL A N 1
ATOM 2583 C CA . VAL A 1 319 ? 21.238 -16.696 -31.444 1.00 93.44 319 VAL A CA 1
ATOM 2584 C C . VAL A 1 319 ? 20.220 -16.654 -30.302 1.00 93.44 319 VAL A C 1
ATOM 2586 O O . VAL A 1 319 ? 20.561 -16.759 -29.125 1.00 93.44 319 VAL A O 1
ATOM 2589 N N . LEU A 1 320 ? 18.932 -16.518 -30.639 1.00 95.81 320 LEU A N 1
ATOM 2590 C CA . LEU A 1 320 ? 17.852 -16.428 -29.647 1.00 95.81 320 LEU A CA 1
ATOM 2591 C C . LEU A 1 320 ? 17.871 -17.582 -28.626 1.00 95.81 320 LEU A C 1
ATOM 2593 O O . LEU A 1 320 ? 17.615 -17.353 -27.445 1.00 95.81 320 LEU A O 1
ATOM 2597 N N . SER A 1 321 ? 18.192 -18.806 -29.056 1.00 96.50 321 SER A N 1
ATOM 2598 C CA . SER A 1 321 ? 18.214 -19.969 -28.160 1.00 96.50 321 SER A CA 1
ATOM 2599 C C . SER A 1 321 ? 19.264 -19.867 -27.055 1.00 96.50 321 SER A C 1
ATOM 2601 O O . SER A 1 321 ? 19.083 -20.464 -25.997 1.00 96.50 321 SER A O 1
ATOM 2603 N N . ASP A 1 322 ? 20.346 -19.117 -27.265 1.00 94.88 322 ASP A N 1
ATOM 2604 C CA . ASP A 1 322 ? 21.373 -18.914 -26.243 1.00 94.88 322 ASP A CA 1
ATOM 2605 C C . ASP A 1 322 ? 20.872 -17.963 -25.153 1.00 94.88 322 ASP A C 1
ATOM 2607 O O . ASP A 1 322 ? 20.934 -18.293 -23.968 1.00 94.88 322 ASP A O 1
ATOM 2611 N N . TRP A 1 323 ? 20.224 -16.862 -25.549 1.00 96.94 323 TRP A N 1
ATOM 2612 C CA . TRP A 1 323 ? 19.547 -15.948 -24.622 1.00 96.94 323 TRP A CA 1
ATOM 2613 C C . TRP A 1 323 ? 18.416 -16.642 -23.841 1.00 96.94 323 TRP A C 1
ATOM 2615 O O . TRP A 1 323 ? 18.285 -16.457 -22.628 1.00 96.94 323 TRP A O 1
ATOM 2625 N N . GLN A 1 324 ? 17.614 -17.484 -24.507 1.00 98.19 324 GLN A N 1
ATOM 2626 C CA . GLN A 1 324 ? 16.537 -18.244 -23.855 1.00 98.19 324 GLN A CA 1
ATOM 2627 C C . GLN A 1 324 ? 17.081 -19.209 -22.795 1.00 98.19 324 GLN A C 1
ATOM 2629 O O . GLN A 1 324 ? 16.471 -19.368 -21.741 1.00 98.19 324 GLN A O 1
ATOM 2634 N N . ARG A 1 325 ? 18.249 -19.813 -23.036 1.00 97.94 325 ARG A N 1
ATOM 2635 C CA . ARG A 1 325 ? 18.890 -20.744 -22.100 1.00 97.94 325 ARG A CA 1
ATOM 2636 C C . ARG A 1 325 ? 19.255 -20.072 -20.777 1.00 97.94 325 ARG A C 1
ATOM 2638 O O . ARG A 1 325 ? 19.001 -20.645 -19.718 1.00 97.94 325 ARG A O 1
ATOM 2645 N N . GLU A 1 326 ? 19.812 -18.863 -20.827 1.00 97.62 326 GLU A N 1
ATOM 2646 C CA . GLU A 1 326 ? 20.117 -18.105 -19.610 1.00 97.62 326 GLU A CA 1
ATOM 2647 C C . GLU A 1 326 ? 18.840 -17.594 -18.930 1.00 97.62 326 GLU A C 1
ATOM 2649 O O . GLU A 1 326 ? 18.718 -17.714 -17.710 1.00 97.62 326 GLU A O 1
ATOM 2654 N N . ARG A 1 327 ? 17.845 -17.113 -19.691 1.00 98.25 327 ARG A N 1
ATOM 2655 C CA . ARG A 1 327 ? 16.530 -16.733 -19.140 1.00 98.25 327 ARG A CA 1
ATOM 2656 C C . ARG A 1 327 ? 15.924 -17.891 -18.344 1.00 98.25 327 ARG A C 1
ATOM 2658 O O . ARG A 1 327 ? 15.460 -17.707 -17.216 1.00 98.25 327 ARG A O 1
ATOM 2665 N N . ASP A 1 328 ? 15.945 -19.088 -18.922 1.00 98.56 328 ASP A N 1
ATOM 2666 C CA . ASP A 1 328 ? 15.388 -20.294 -18.316 1.00 98.56 328 ASP A CA 1
ATOM 2667 C C . ASP A 1 328 ? 16.209 -20.745 -17.101 1.00 98.56 328 ASP A C 1
ATOM 2669 O O . ASP A 1 328 ? 15.636 -21.200 -16.109 1.00 98.56 328 ASP A O 1
ATOM 2673 N N . TRP A 1 329 ? 17.533 -20.545 -17.104 1.00 98.38 329 TRP A N 1
ATOM 2674 C CA . TRP A 1 329 ? 18.357 -20.758 -15.913 1.00 98.38 329 TRP A CA 1
ATOM 2675 C C . TRP A 1 329 ? 18.029 -19.757 -14.796 1.00 98.38 329 TRP A C 1
ATOM 2677 O O . TRP A 1 329 ? 17.904 -20.153 -13.634 1.00 98.38 329 TRP A O 1
ATOM 2687 N N . ILE A 1 330 ? 17.829 -18.476 -15.111 1.00 98.62 330 ILE A N 1
ATOM 2688 C CA . ILE A 1 330 ? 17.460 -17.468 -14.110 1.00 98.62 330 ILE A CA 1
ATOM 2689 C C . ILE A 1 330 ? 16.097 -17.800 -13.497 1.00 98.62 330 ILE A C 1
ATOM 2691 O O . ILE A 1 330 ? 15.968 -17.846 -12.271 1.00 98.62 330 ILE A O 1
ATOM 2695 N N . LEU A 1 331 ? 15.100 -18.092 -14.335 1.00 98.62 331 LEU A N 1
ATOM 2696 C CA . LEU A 1 331 ? 13.744 -18.435 -13.903 1.00 98.62 331 LEU A CA 1
ATOM 2697 C C . LEU A 1 331 ? 13.682 -19.772 -13.152 1.00 98.62 331 LEU A C 1
ATOM 2699 O O . LEU A 1 331 ? 12.976 -19.875 -12.151 1.00 98.62 331 LEU A O 1
ATOM 2703 N N . GLY A 1 332 ? 14.398 -20.791 -13.631 1.00 98.31 332 GLY A N 1
ATOM 2704 C CA . GLY A 1 332 ? 14.328 -22.156 -13.108 1.00 98.31 332 GLY A CA 1
ATOM 2705 C C . GLY A 1 332 ? 15.307 -22.456 -11.974 1.00 98.31 332 GLY A C 1
ATOM 2706 O O . GLY A 1 332 ? 15.057 -23.356 -11.178 1.00 98.31 332 GLY A O 1
ATOM 2707 N N . SER A 1 333 ? 16.415 -21.716 -11.875 1.00 97.56 333 SER A N 1
ATOM 2708 C CA . SER A 1 333 ? 17.474 -21.965 -10.887 1.00 97.56 333 SER A CA 1
ATOM 2709 C C . SER A 1 333 ? 17.768 -20.757 -10.006 1.00 97.56 333 SER A C 1
ATOM 2711 O O . SER A 1 333 ? 17.762 -20.905 -8.784 1.00 97.56 333 SER A O 1
ATOM 2713 N N . TYR A 1 334 ? 18.015 -19.574 -10.581 1.00 98.56 334 TYR A N 1
ATOM 2714 C CA . TYR A 1 334 ? 18.479 -18.426 -9.794 1.00 98.56 334 TYR A CA 1
ATOM 2715 C C . TYR A 1 334 ? 17.394 -17.859 -8.871 1.00 98.56 334 TYR A C 1
ATOM 2717 O O . TYR A 1 334 ? 17.559 -17.870 -7.651 1.00 98.56 334 TYR A O 1
ATOM 2725 N N . LEU A 1 335 ? 16.272 -17.390 -9.428 1.00 98.50 335 LEU A N 1
ATOM 2726 C CA . LEU A 1 335 ? 15.210 -16.723 -8.661 1.00 98.50 335 LEU A CA 1
ATOM 2727 C C . LEU A 1 335 ? 14.562 -17.623 -7.593 1.00 98.50 335 LEU A C 1
ATOM 2729 O O . LEU A 1 335 ? 14.338 -17.125 -6.488 1.00 98.50 335 LEU A O 1
ATOM 2733 N N . PRO A 1 336 ? 14.313 -18.928 -7.838 1.00 98.31 336 PRO A N 1
ATOM 2734 C CA . PRO A 1 336 ? 13.747 -19.807 -6.813 1.00 98.31 336 PRO A CA 1
ATOM 2735 C C . PRO A 1 336 ? 14.651 -20.015 -5.590 1.00 98.31 336 PRO A C 1
ATOM 2737 O O . PRO A 1 336 ? 14.149 -20.277 -4.501 1.00 98.31 336 PRO A O 1
ATOM 2740 N N . GLN A 1 337 ? 15.976 -19.905 -5.748 1.00 98.44 337 GLN A N 1
ATOM 2741 C CA . GLN A 1 337 ? 16.947 -20.257 -4.702 1.00 98.44 337 GLN A CA 1
ATOM 2742 C C . GLN A 1 337 ? 17.612 -19.042 -4.043 1.00 98.44 337 GLN A C 1
ATOM 2744 O O . GLN A 1 337 ? 17.932 -19.079 -2.851 1.00 98.44 337 GLN A O 1
ATOM 2749 N N . ARG A 1 338 ? 17.839 -17.957 -4.799 1.00 98.31 338 ARG A N 1
ATOM 2750 C CA . ARG A 1 338 ? 18.698 -16.839 -4.375 1.00 98.31 338 ARG A CA 1
ATOM 2751 C C . ARG A 1 338 ? 18.243 -16.200 -3.066 1.00 98.31 338 ARG A C 1
ATOM 2753 O O . ARG A 1 338 ? 19.076 -15.925 -2.208 1.00 98.31 338 ARG A O 1
ATOM 2760 N N . THR A 1 339 ? 16.942 -15.998 -2.893 1.00 98.62 339 THR A N 1
ATOM 2761 C CA . THR A 1 339 ? 16.365 -15.377 -1.692 1.00 98.62 339 THR A CA 1
ATOM 2762 C C . THR A 1 339 ? 16.675 -16.182 -0.428 1.00 98.62 339 THR A C 1
ATOM 2764 O O . THR A 1 339 ? 17.125 -15.610 0.563 1.00 98.62 339 THR A O 1
ATOM 2767 N N . GLY A 1 340 ? 16.534 -17.512 -0.478 1.00 98.44 340 GLY A N 1
ATOM 2768 C CA . GLY A 1 340 ? 16.880 -18.394 0.642 1.00 98.44 340 GLY A CA 1
ATOM 2769 C C . GLY A 1 340 ? 18.383 -18.417 0.938 1.00 98.44 340 GLY A C 1
ATOM 2770 O O . GLY A 1 340 ? 18.787 -18.357 2.099 1.00 98.44 340 GLY A O 1
ATOM 2771 N N . ILE A 1 341 ? 19.218 -18.422 -0.107 1.00 98.62 341 ILE A N 1
ATOM 2772 C CA . ILE A 1 341 ? 20.682 -18.353 0.029 1.00 98.62 341 ILE A CA 1
ATOM 2773 C C . ILE A 1 341 ? 21.104 -17.052 0.720 1.00 98.62 341 ILE A C 1
ATOM 2775 O O . ILE A 1 341 ? 21.868 -17.079 1.683 1.00 98.62 341 ILE A O 1
ATOM 2779 N N . VAL A 1 342 ? 20.595 -15.910 0.255 1.00 98.62 342 VAL A N 1
ATOM 2780 C CA . VAL A 1 342 ? 20.937 -14.599 0.821 1.00 98.62 342 VAL A CA 1
ATOM 2781 C C . VAL A 1 342 ? 20.426 -14.482 2.254 1.00 98.62 342 VAL A C 1
ATOM 2783 O O . VAL A 1 342 ? 21.164 -14.009 3.112 1.00 98.62 342 VAL A O 1
ATOM 2786 N N . LEU A 1 343 ? 19.228 -14.985 2.564 1.00 98.62 343 LEU A N 1
ATOM 2787 C CA . LEU A 1 343 ? 18.733 -15.031 3.942 1.00 98.62 343 LEU A CA 1
ATOM 2788 C C . LEU A 1 343 ? 19.687 -15.811 4.867 1.00 98.62 343 LEU A C 1
ATOM 2790 O O . LEU A 1 343 ? 20.003 -15.339 5.960 1.00 98.62 343 LEU A O 1
ATOM 2794 N N . ALA A 1 344 ? 20.199 -16.963 4.422 1.00 98.44 344 ALA A N 1
ATOM 2795 C CA . ALA A 1 344 ? 21.179 -17.739 5.183 1.00 98.44 344 ALA A CA 1
ATOM 2796 C C . ALA A 1 344 ? 22.501 -16.972 5.382 1.00 98.44 344 ALA A C 1
ATOM 2798 O O . ALA A 1 344 ? 23.048 -16.951 6.487 1.00 98.44 344 ALA A O 1
ATOM 2799 N N . GLN A 1 345 ? 22.989 -16.283 4.345 1.00 97.69 345 GLN A N 1
ATOM 2800 C CA . GLN A 1 345 ? 24.179 -15.427 4.432 1.00 97.69 345 GLN A CA 1
ATOM 2801 C C . GLN A 1 345 ? 23.975 -14.260 5.414 1.00 97.69 345 GLN A C 1
ATOM 2803 O O . GLN A 1 345 ? 24.868 -13.953 6.204 1.00 97.69 345 GLN A O 1
ATOM 2808 N N . LEU A 1 346 ? 22.798 -13.628 5.407 1.00 97.81 346 LEU A N 1
ATOM 2809 C CA . LEU A 1 346 ? 22.458 -12.528 6.312 1.00 97.81 346 LEU A CA 1
ATOM 2810 C C . LEU A 1 346 ? 22.368 -12.996 7.769 1.00 97.81 346 LEU A C 1
ATOM 2812 O O . LEU A 1 346 ? 22.895 -12.316 8.651 1.00 97.81 346 LEU A O 1
ATOM 2816 N N . ARG A 1 347 ? 21.792 -14.177 8.024 1.00 97.44 347 ARG A N 1
ATOM 2817 C CA . ARG A 1 347 ? 21.807 -14.819 9.350 1.00 97.44 347 ARG A CA 1
ATOM 2818 C C . ARG A 1 347 ? 23.226 -15.093 9.834 1.00 97.44 347 ARG A C 1
ATOM 2820 O O . ARG A 1 347 ? 23.565 -14.728 10.957 1.00 97.44 347 ARG A O 1
ATOM 2827 N N . ALA A 1 348 ? 24.071 -15.669 8.980 1.00 96.31 348 ALA A N 1
ATOM 2828 C CA . ALA A 1 348 ? 25.474 -15.928 9.306 1.00 96.31 348 ALA A CA 1
ATOM 2829 C C . ALA A 1 348 ? 26.260 -14.631 9.584 1.00 96.31 348 ALA A C 1
ATOM 2831 O O . ALA A 1 348 ? 27.147 -14.607 10.434 1.00 96.31 348 ALA A O 1
ATOM 2832 N N . ALA A 1 349 ? 25.908 -13.533 8.910 1.00 94.56 349 ALA A N 1
ATOM 2833 C CA . ALA A 1 349 ? 26.489 -12.210 9.128 1.00 94.56 349 ALA A CA 1
ATOM 2834 C C . ALA A 1 349 ? 25.884 -11.442 10.323 1.00 94.56 349 ALA A C 1
ATOM 2836 O O . ALA A 1 349 ? 26.327 -10.326 10.607 1.00 94.56 349 ALA A O 1
ATOM 2837 N N . GLY A 1 350 ? 24.870 -11.998 11.000 1.00 95.44 350 GLY A N 1
ATOM 2838 C CA . GLY A 1 350 ? 24.141 -11.348 12.092 1.00 95.44 350 GLY A CA 1
ATOM 2839 C C . GLY A 1 350 ? 23.254 -10.175 11.659 1.00 95.44 350 GLY A C 1
ATOM 2840 O O . GLY A 1 350 ? 22.863 -9.382 12.511 1.00 95.44 350 GLY A O 1
ATOM 2841 N N . LEU A 1 351 ? 22.967 -10.046 10.358 1.00 97.06 351 LEU A N 1
ATOM 2842 C CA . LEU A 1 351 ? 22.103 -9.024 9.747 1.00 97.06 351 LEU A CA 1
ATOM 2843 C C . LEU A 1 351 ? 20.623 -9.437 9.693 1.00 97.06 351 LEU A C 1
ATOM 2845 O O . LEU A 1 351 ? 19.779 -8.645 9.287 1.00 97.06 351 LEU A O 1
ATOM 2849 N N . TYR A 1 352 ? 20.318 -10.671 10.091 1.00 98.06 352 TYR A N 1
ATOM 2850 C CA . TYR A 1 352 ? 18.969 -11.155 10.349 1.00 98.06 352 TYR A CA 1
ATOM 2851 C C . TYR A 1 352 ? 18.993 -12.026 11.621 1.00 98.06 352 TYR A C 1
ATOM 2853 O O . TYR A 1 352 ? 19.922 -12.835 11.747 1.00 98.06 352 TYR A O 1
ATOM 2861 N N . PRO A 1 353 ? 18.048 -11.862 12.568 1.00 96.44 353 PRO A N 1
ATOM 2862 C CA . PRO A 1 353 ? 18.001 -12.637 13.808 1.00 96.44 353 PRO A CA 1
ATOM 2863 C C . PRO A 1 353 ? 17.884 -14.144 13.580 1.00 96.44 353 PRO A C 1
ATOM 2865 O O . PRO A 1 353 ? 17.456 -14.595 12.516 1.00 96.44 353 PRO A O 1
ATOM 2868 N N . GLN A 1 354 ? 18.249 -14.932 14.594 1.00 93.56 354 GLN A N 1
ATOM 2869 C CA . GLN A 1 354 ? 17.982 -16.373 14.560 1.00 93.56 354 GLN A CA 1
ATOM 2870 C C . GLN A 1 354 ? 16.523 -16.671 14.907 1.00 93.56 354 GLN A C 1
ATOM 2872 O O . GLN A 1 354 ? 15.938 -17.585 14.329 1.00 93.56 354 GLN A O 1
ATOM 2877 N N . THR A 1 355 ? 15.934 -15.854 15.779 1.00 93.31 355 THR A N 1
ATOM 2878 C CA . THR A 1 355 ? 14.510 -15.901 16.111 1.00 93.31 355 THR A CA 1
ATOM 2879 C C . THR A 1 355 ? 13.659 -15.491 14.907 1.00 93.31 355 THR A C 1
ATOM 2881 O O . THR A 1 355 ? 13.780 -14.372 14.398 1.00 93.31 355 THR A O 1
ATOM 2884 N N . ASP A 1 356 ? 12.787 -16.392 14.455 1.00 93.62 356 ASP A N 1
ATOM 2885 C CA . ASP A 1 356 ? 11.853 -16.116 13.364 1.00 93.62 356 ASP A CA 1
ATOM 2886 C C . ASP A 1 356 ? 10.818 -15.066 13.767 1.00 93.62 356 ASP A C 1
ATOM 2888 O O . ASP A 1 356 ? 10.337 -15.032 14.899 1.00 93.62 356 ASP A O 1
ATOM 2892 N N . ALA A 1 357 ? 10.474 -14.193 12.821 1.00 96.19 357 ALA A N 1
ATOM 2893 C CA . ALA A 1 357 ? 9.428 -13.206 13.028 1.00 96.19 357 ALA A CA 1
ATOM 2894 C C . ALA A 1 357 ? 8.044 -13.878 13.100 1.00 96.19 357 ALA A C 1
ATOM 2896 O O . ALA A 1 357 ? 7.822 -14.880 12.414 1.00 96.19 357 ALA A O 1
ATOM 2897 N N . PRO A 1 358 ? 7.094 -13.325 13.879 1.00 95.69 358 PRO A N 1
ATOM 2898 C CA . PRO A 1 358 ? 5.729 -13.830 13.923 1.00 95.69 358 PRO A CA 1
ATOM 2899 C C . PRO A 1 358 ? 5.086 -13.865 12.534 1.00 95.69 358 PRO A C 1
ATOM 2901 O O . PRO A 1 358 ? 5.356 -13.003 11.695 1.00 95.69 358 PRO A O 1
ATOM 2904 N N . ALA A 1 359 ? 4.191 -14.818 12.301 1.00 94.19 359 ALA A N 1
ATOM 2905 C CA . ALA A 1 359 ? 3.397 -14.903 11.084 1.00 94.19 359 ALA A CA 1
ATOM 2906 C C . ALA A 1 359 ? 1.995 -14.315 11.302 1.00 94.19 359 ALA A C 1
ATOM 2908 O O . ALA A 1 359 ? 1.328 -14.647 12.283 1.00 94.19 359 ALA A O 1
ATOM 2909 N N . LEU A 1 360 ? 1.555 -13.478 10.356 1.00 93.56 360 LEU A N 1
ATOM 2910 C CA . LEU A 1 360 ? 0.192 -12.948 10.251 1.00 93.56 360 LEU A CA 1
ATOM 2911 C C . LEU A 1 360 ? -0.574 -13.666 9.133 1.00 93.56 360 LEU A C 1
ATOM 2913 O O . LEU A 1 360 ? -0.043 -13.832 8.029 1.00 93.56 360 LEU A O 1
ATOM 2917 N N . ALA A 1 361 ? -1.821 -14.052 9.403 1.00 92.50 361 ALA A N 1
ATOM 2918 C CA . ALA A 1 361 ? -2.720 -14.653 8.421 1.00 92.50 361 ALA A CA 1
ATOM 2919 C C . ALA A 1 361 ? -4.148 -14.074 8.540 1.00 92.50 361 ALA A C 1
ATOM 2921 O O . ALA A 1 361 ? -4.803 -14.332 9.545 1.00 92.50 361 ALA A O 1
ATOM 2922 N N . PRO A 1 362 ? -4.657 -13.332 7.536 1.00 91.06 362 PRO A N 1
ATOM 2923 C CA . PRO A 1 362 ? -3.919 -12.818 6.380 1.00 91.06 362 PRO A CA 1
ATOM 2924 C C . PRO A 1 362 ? -2.814 -11.834 6.802 1.00 91.06 362 PRO A C 1
ATOM 2926 O O . PRO A 1 362 ? -2.783 -11.358 7.933 1.00 91.06 362 PRO A O 1
ATOM 2929 N N . ARG A 1 363 ? -1.882 -11.532 5.890 1.00 87.38 363 ARG A N 1
ATOM 2930 C CA . ARG A 1 363 ? -0.754 -10.620 6.166 1.00 87.38 363 ARG A CA 1
ATOM 2931 C C . ARG A 1 363 ? -1.152 -9.146 6.220 1.00 87.38 363 ARG A C 1
ATOM 2933 O O . ARG A 1 363 ? -0.395 -8.339 6.736 1.00 87.38 363 ARG A O 1
ATOM 2940 N N . GLY A 1 364 ? -2.309 -8.803 5.671 1.00 89.06 364 GLY A N 1
ATOM 2941 C CA . GLY A 1 364 ? -2.806 -7.443 5.517 1.00 89.06 364 GLY A CA 1
ATOM 2942 C C . GLY A 1 364 ? -3.866 -7.393 4.419 1.00 89.06 364 GLY A C 1
ATOM 2943 O O . GLY A 1 364 ? -4.204 -8.417 3.824 1.00 89.06 364 GLY A O 1
ATOM 2944 N N . GLY A 1 365 ? -4.355 -6.193 4.135 1.00 87.12 365 GLY A N 1
ATOM 2945 C CA . GLY A 1 365 ? -5.368 -5.917 3.130 1.00 87.12 365 GLY A CA 1
ATOM 2946 C C . GLY A 1 365 ? -6.797 -5.930 3.676 1.00 87.12 365 GLY A C 1
ATOM 2947 O O . GLY A 1 365 ? -7.019 -5.848 4.889 1.00 87.12 365 GLY A O 1
ATOM 2948 N N . PRO A 1 366 ? -7.780 -5.980 2.766 1.00 83.19 366 PRO A N 1
ATOM 2949 C CA . PRO A 1 366 ? -9.181 -6.074 3.131 1.00 83.19 366 PRO A CA 1
ATOM 2950 C C . PRO A 1 366 ? -9.469 -7.370 3.892 1.00 83.19 366 PRO A C 1
ATOM 2952 O O . PRO A 1 366 ? -9.024 -8.443 3.487 1.00 83.19 366 PRO A O 1
ATOM 2955 N N . VAL A 1 367 ? -10.200 -7.268 5.000 1.00 85.44 367 VAL A N 1
ATOM 2956 C CA . VAL A 1 367 ? -10.608 -8.416 5.814 1.00 85.44 367 VAL A CA 1
ATOM 2957 C C . VAL A 1 367 ? -12.092 -8.371 6.135 1.00 85.44 367 VAL A C 1
ATOM 2959 O O . VAL A 1 367 ? -12.669 -7.318 6.409 1.00 85.44 367 VAL A O 1
ATOM 2962 N N . SER A 1 368 ? -12.718 -9.544 6.109 1.00 78.56 368 SER A N 1
ATOM 2963 C CA . SER A 1 368 ? -14.090 -9.709 6.575 1.00 78.56 368 SER A CA 1
ATOM 2964 C C . SER A 1 368 ? -14.141 -9.556 8.102 1.00 78.56 368 SER A C 1
ATOM 2966 O O . SER A 1 368 ? -13.364 -10.225 8.781 1.00 78.56 368 SER A O 1
ATOM 2968 N N . PRO A 1 369 ? -15.075 -8.771 8.670 1.00 69.38 369 PRO A N 1
ATOM 2969 C CA . PRO A 1 369 ? -15.212 -8.627 10.123 1.00 69.38 369 PRO A CA 1
ATOM 2970 C C . PRO A 1 369 ? -15.520 -9.935 10.866 1.00 69.38 369 PRO A C 1
ATOM 2972 O O . PRO A 1 369 ? -15.354 -9.991 12.079 1.00 69.38 369 PRO A O 1
ATOM 2975 N N . VAL A 1 370 ? -15.976 -10.977 10.157 1.00 71.44 370 VAL A N 1
ATOM 2976 C CA . VAL A 1 370 ? -16.308 -12.295 10.731 1.00 71.44 370 VAL A CA 1
ATOM 2977 C C . VAL A 1 370 ? -15.218 -13.350 10.521 1.00 71.44 370 VAL A C 1
ATOM 2979 O O . VAL A 1 370 ? -15.332 -14.452 11.051 1.00 71.44 370 VAL A O 1
ATOM 2982 N N . LEU A 1 371 ? -14.168 -13.042 9.751 1.00 79.31 371 LEU A N 1
ATOM 2983 C CA . LEU A 1 371 ? -13.001 -13.912 9.609 1.00 79.31 371 LEU A CA 1
ATOM 2984 C C . LEU A 1 371 ? -11.847 -13.337 10.425 1.00 79.31 371 LEU A C 1
ATOM 2986 O O . LEU A 1 371 ? -11.531 -12.155 10.279 1.00 79.31 371 LEU A O 1
ATOM 2990 N N . PRO A 1 372 ? -11.196 -14.146 11.269 1.00 87.25 372 PRO A N 1
ATOM 2991 C CA . PRO A 1 372 ? -10.155 -13.612 12.112 1.00 87.25 372 PRO A CA 1
ATOM 2992 C C . PRO A 1 372 ? -8.842 -13.391 11.362 1.00 87.25 372 PRO A C 1
ATOM 2994 O O . PRO A 1 372 ? -8.469 -14.152 10.468 1.00 87.25 372 PRO A O 1
ATOM 2997 N N . VAL A 1 373 ? -8.093 -12.396 11.825 1.00 91.31 373 VAL A N 1
ATOM 2998 C CA . VAL A 1 373 ? -6.651 -12.295 11.629 1.00 91.31 373 VAL A CA 1
ATOM 2999 C C . VAL A 1 373 ? -5.967 -13.120 12.718 1.00 91.31 373 VAL A C 1
ATOM 3001 O O . VAL A 1 373 ? -6.238 -12.958 13.906 1.00 91.31 373 VAL A O 1
ATOM 3004 N N . LEU A 1 374 ? -5.076 -14.017 12.313 1.00 93.75 374 LEU A N 1
ATOM 3005 C CA . LEU A 1 374 ? -4.307 -14.884 13.199 1.00 93.75 374 LEU A CA 1
ATOM 3006 C C . LEU A 1 374 ? -2.869 -14.377 13.305 1.00 93.75 374 LEU A C 1
ATOM 3008 O O . LEU A 1 374 ? -2.246 -14.047 12.294 1.00 93.75 374 LEU A O 1
ATOM 3012 N N . LEU A 1 375 ? -2.332 -14.367 14.526 1.00 94.31 375 LEU A N 1
ATOM 3013 C CA . LEU A 1 375 ? -0.928 -14.079 14.812 1.00 94.31 375 LEU A CA 1
ATOM 3014 C C . LEU A 1 375 ? -0.295 -15.299 15.483 1.00 94.31 375 LEU A C 1
ATOM 3016 O O . LEU A 1 375 ? -0.827 -15.816 16.465 1.00 94.31 375 LEU A O 1
ATOM 3020 N N . SER A 1 376 ? 0.841 -15.752 14.958 1.00 93.38 376 SER A N 1
ATOM 3021 C CA . SER A 1 376 ? 1.510 -16.966 15.431 1.00 93.38 376 SER A CA 1
ATOM 3022 C C . SER A 1 376 ? 3.033 -16.839 15.466 1.00 93.38 376 SER A C 1
ATOM 3024 O O . SER A 1 376 ? 3.611 -16.000 14.780 1.00 93.38 376 SER A O 1
ATOM 3026 N N . THR A 1 377 ? 3.699 -17.659 16.278 1.00 92.31 377 THR A N 1
ATOM 3027 C CA . THR A 1 377 ? 5.165 -17.741 16.381 1.00 92.31 377 THR A CA 1
ATOM 3028 C C . THR A 1 377 ? 5.607 -19.157 16.738 1.00 92.31 377 THR A C 1
ATOM 3030 O O . THR A 1 377 ? 4.808 -19.975 17.181 1.00 92.31 377 THR A O 1
ATOM 3033 N N . VAL A 1 378 ? 6.902 -19.432 16.618 1.00 89.94 378 VAL A N 1
ATOM 3034 C CA . VAL A 1 378 ? 7.557 -20.603 17.227 1.00 89.94 378 VAL A CA 1
ATOM 3035 C C . VAL A 1 378 ? 8.378 -20.244 18.476 1.00 89.94 378 VAL A C 1
ATOM 3037 O O . VAL A 1 378 ? 8.878 -21.136 19.154 1.00 89.94 378 VAL A O 1
ATOM 3040 N N . ALA A 1 379 ? 8.517 -18.951 18.786 1.00 90.25 379 ALA A N 1
ATOM 3041 C CA . ALA A 1 379 ? 9.233 -18.467 19.965 1.00 90.25 379 ALA A CA 1
ATOM 3042 C C . ALA A 1 379 ? 8.400 -18.582 21.254 1.00 90.25 379 ALA A C 1
ATOM 3044 O O . ALA A 1 379 ? 7.176 -18.767 21.221 1.00 90.25 379 ALA A O 1
ATOM 3045 N N . SER A 1 380 ? 9.066 -18.423 22.397 1.00 89.69 380 SER A N 1
ATOM 3046 C CA . SER A 1 380 ? 8.429 -18.398 23.718 1.00 89.69 380 SER A CA 1
ATOM 3047 C C . SER A 1 380 ? 7.572 -17.154 23.985 1.00 89.69 380 SER A C 1
ATOM 3049 O O . SER A 1 380 ? 6.631 -17.231 24.782 1.00 89.69 380 SER A O 1
ATOM 3051 N N . GLU A 1 381 ? 7.831 -16.034 23.302 1.00 93.25 381 GLU A N 1
ATOM 3052 C CA . GLU A 1 381 ? 7.089 -14.783 23.493 1.00 93.25 381 GLU A CA 1
ATOM 3053 C C . GLU A 1 381 ? 6.712 -14.095 22.174 1.00 93.25 381 GLU A C 1
ATOM 3055 O O . GLU A 1 381 ? 7.482 -14.087 21.209 1.00 93.25 381 GLU A O 1
ATOM 3060 N N . ILE A 1 382 ? 5.544 -13.444 22.167 1.00 95.31 382 ILE A N 1
ATOM 3061 C CA . ILE A 1 382 ? 5.142 -12.449 21.162 1.00 95.31 382 ILE A CA 1
ATOM 3062 C C . ILE A 1 382 ? 4.881 -11.120 21.862 1.00 95.31 382 ILE A C 1
ATOM 3064 O O . ILE A 1 382 ? 4.213 -11.066 22.895 1.00 95.31 382 ILE A O 1
ATOM 3068 N N . TYR A 1 383 ? 5.353 -10.045 21.239 1.00 97.56 383 TYR A N 1
ATOM 3069 C CA . TYR A 1 383 ? 4.976 -8.675 21.541 1.00 97.56 383 TYR A CA 1
ATOM 3070 C C . TYR A 1 383 ? 4.281 -8.078 20.326 1.00 97.56 383 TYR A C 1
ATOM 3072 O O . TYR A 1 383 ? 4.828 -8.148 19.223 1.00 97.56 383 TYR A O 1
ATOM 3080 N N . TYR A 1 384 ? 3.105 -7.485 20.510 1.00 97.81 384 TYR A N 1
ATOM 3081 C CA . TYR A 1 384 ? 2.372 -6.867 19.410 1.00 97.81 384 TYR A CA 1
ATOM 3082 C C . TYR A 1 384 ? 1.659 -5.580 19.816 1.00 97.81 384 TYR A C 1
ATOM 3084 O O . TYR A 1 384 ? 1.395 -5.336 20.991 1.00 97.81 384 TYR A O 1
ATOM 3092 N N . THR A 1 385 ? 1.340 -4.765 18.819 1.00 97.88 385 THR A N 1
ATOM 3093 C CA . THR A 1 385 ? 0.522 -3.553 18.927 1.00 97.88 385 THR A CA 1
ATOM 3094 C C . THR A 1 385 ? -0.537 -3.577 17.825 1.00 97.88 385 THR A C 1
ATOM 3096 O O . THR A 1 385 ? -0.356 -4.236 16.800 1.00 97.88 385 THR A O 1
ATOM 3099 N N . THR A 1 386 ? -1.646 -2.865 18.022 1.00 95.25 386 THR A N 1
ATOM 3100 C CA . THR A 1 386 ? -2.743 -2.732 17.039 1.00 95.25 386 THR A CA 1
ATOM 3101 C C . THR A 1 386 ? -2.931 -1.295 16.539 1.00 95.25 386 THR A C 1
ATOM 3103 O O . THR A 1 386 ? -3.758 -1.034 15.667 1.00 95.25 386 THR A O 1
ATOM 3106 N N . ASN A 1 387 ? -2.141 -0.355 17.062 1.00 92.88 387 ASN A N 1
ATOM 3107 C CA . ASN A 1 387 ? -2.135 1.061 16.684 1.00 92.88 387 ASN A CA 1
ATOM 3108 C C . ASN A 1 387 ? -1.012 1.412 15.684 1.00 92.88 387 ASN A C 1
ATOM 3110 O O . ASN A 1 387 ? -0.828 2.578 15.343 1.00 92.88 387 ASN A O 1
ATOM 3114 N N . GLY A 1 388 ? -0.244 0.418 15.226 1.00 93.12 388 GLY A N 1
ATOM 3115 C CA . GLY A 1 388 ? 0.833 0.593 14.254 1.00 93.12 388 GLY A CA 1
ATOM 3116 C C . GLY A 1 388 ? 2.172 1.092 14.804 1.00 93.12 388 GLY A C 1
ATOM 3117 O O . GLY A 1 388 ? 3.080 1.323 14.007 1.00 93.12 388 GLY A O 1
ATOM 3118 N N . VAL A 1 389 ? 2.363 1.232 16.121 1.00 95.81 389 VAL A N 1
ATOM 3119 C CA . VAL A 1 389 ? 3.703 1.509 16.686 1.00 95.81 389 VAL A CA 1
ATOM 3120 C C . VAL A 1 389 ? 4.529 0.223 16.765 1.00 95.81 389 VAL A C 1
ATOM 3122 O O . VAL A 1 389 ? 3.978 -0.863 16.902 1.00 95.81 389 VAL A O 1
ATOM 3125 N N . ASP A 1 390 ? 5.853 0.294 16.634 1.00 96.69 390 ASP A N 1
ATOM 3126 C CA . ASP A 1 390 ? 6.688 -0.905 16.813 1.00 96.69 390 ASP A CA 1
ATOM 3127 C C . ASP A 1 390 ? 6.628 -1.366 18.287 1.00 96.69 390 ASP A C 1
ATOM 3129 O O . ASP A 1 390 ? 6.846 -0.535 19.173 1.00 96.69 390 ASP A O 1
ATOM 3133 N N . PRO A 1 391 ? 6.364 -2.656 18.591 1.00 97.81 391 PRO A N 1
ATOM 3134 C CA . PRO A 1 391 ? 6.391 -3.167 19.966 1.00 97.81 391 PRO A CA 1
ATOM 3135 C C . PRO A 1 391 ? 7.772 -3.083 20.644 1.00 97.81 391 PRO A C 1
ATOM 3137 O O . PRO A 1 391 ? 7.879 -3.285 21.857 1.00 97.81 391 PRO A O 1
ATOM 3140 N N . ARG A 1 392 ? 8.837 -2.798 19.888 1.00 96.44 392 ARG A N 1
ATOM 3141 C CA . ARG A 1 392 ? 10.206 -2.607 20.369 1.00 96.44 392 ARG A CA 1
ATOM 3142 C C . ARG A 1 392 ? 10.652 -1.162 20.122 1.00 96.44 392 ARG A C 1
ATOM 3144 O O . ARG A 1 392 ? 10.747 -0.714 18.984 1.00 96.44 392 ARG A O 1
ATOM 3151 N N . LEU A 1 393 ? 11.010 -0.453 21.190 1.00 94.69 393 LEU A N 1
ATOM 3152 C CA . LEU A 1 393 ? 11.638 0.869 21.116 1.00 94.69 393 LEU A CA 1
ATOM 3153 C C . LEU A 1 393 ? 13.065 0.785 20.544 1.00 94.69 393 LEU A C 1
ATOM 3155 O O . LEU A 1 393 ? 13.736 -0.243 20.717 1.00 94.69 393 LEU A O 1
ATOM 3159 N N . PRO A 1 394 ? 13.589 1.882 19.960 1.00 92.50 394 PRO A N 1
ATOM 3160 C CA . PRO A 1 394 ? 15.002 1.974 19.613 1.00 92.50 394 PRO A CA 1
ATOM 3161 C C . PRO A 1 394 ? 15.898 1.613 20.806 1.00 92.50 394 PRO A C 1
ATOM 3163 O O . PRO A 1 394 ? 15.682 2.069 21.928 1.00 92.50 394 PRO A O 1
ATOM 3166 N N . GLY A 1 395 ? 16.901 0.765 20.583 1.00 90.88 395 GLY A N 1
ATOM 3167 C CA . GLY A 1 395 ? 17.758 0.220 21.640 1.00 90.88 395 GLY A CA 1
ATOM 3168 C C . GLY A 1 395 ? 17.249 -1.078 22.279 1.00 90.88 395 GLY A C 1
ATOM 3169 O O . GLY A 1 395 ? 18.008 -1.726 22.995 1.00 90.88 395 GLY A O 1
ATOM 3170 N N . GLY A 1 396 ? 16.022 -1.517 21.979 1.00 93.06 396 GLY A N 1
ATOM 3171 C CA . GLY A 1 396 ? 15.524 -2.857 22.316 1.00 93.06 396 GLY A CA 1
ATOM 3172 C C . GLY A 1 396 ? 14.670 -2.976 23.573 1.00 93.06 396 GLY A C 1
ATOM 3173 O O . GLY A 1 396 ? 14.333 -4.099 23.959 1.00 93.06 396 GLY A O 1
ATOM 3174 N N . ALA A 1 397 ? 14.307 -1.854 24.195 1.00 94.31 397 ALA A N 1
ATOM 3175 C CA . ALA A 1 397 ? 13.291 -1.836 25.242 1.00 94.31 397 ALA A CA 1
ATOM 3176 C C . ALA A 1 397 ? 11.901 -2.152 24.662 1.00 94.31 397 ALA A C 1
ATOM 3178 O O . ALA A 1 397 ? 11.646 -1.945 23.477 1.00 94.31 397 ALA A O 1
ATOM 3179 N N . VAL A 1 398 ? 10.998 -2.654 25.500 1.00 96.81 398 VAL A N 1
ATOM 3180 C CA . VAL A 1 398 ? 9.605 -2.915 25.110 1.00 96.81 398 VAL A CA 1
ATOM 3181 C C . VAL A 1 398 ? 8.855 -1.584 25.039 1.00 96.81 398 VAL A C 1
ATOM 3183 O O . VAL A 1 398 ? 9.008 -0.745 25.928 1.00 96.81 398 VAL A O 1
ATOM 3186 N N . HIS A 1 399 ? 8.062 -1.385 23.989 1.00 96.38 399 HIS A N 1
ATOM 3187 C CA . HIS A 1 399 ? 7.194 -0.218 23.865 1.00 96.38 399 HIS A CA 1
ATOM 3188 C C . HIS A 1 399 ? 6.035 -0.294 24.880 1.00 96.38 399 HIS A C 1
ATOM 3190 O O . HIS A 1 399 ? 5.475 -1.376 25.047 1.00 96.38 399 HIS A O 1
ATOM 3196 N N . PRO A 1 400 ? 5.630 0.808 25.541 1.00 96.50 400 PRO A N 1
ATOM 3197 C CA . PRO A 1 400 ? 4.536 0.792 26.521 1.00 96.50 400 PRO A CA 1
ATOM 3198 C C . PRO A 1 400 ? 3.204 0.243 25.987 1.00 96.50 400 PRO A C 1
ATOM 3200 O O . PRO A 1 400 ? 2.519 -0.483 26.696 1.00 96.50 400 PRO A O 1
ATOM 3203 N N . ASP A 1 401 ? 2.874 0.538 24.727 1.00 96.75 401 ASP A N 1
ATOM 3204 C CA . ASP A 1 401 ? 1.665 0.026 24.055 1.00 96.75 401 ASP A CA 1
ATOM 3205 C C . ASP A 1 401 ? 1.754 -1.457 23.644 1.00 96.75 401 ASP A C 1
ATOM 3207 O O . ASP A 1 401 ? 0.793 -2.005 23.103 1.00 96.75 401 ASP A O 1
ATOM 3211 N N . ALA A 1 402 ? 2.907 -2.110 23.826 1.00 97.62 402 ALA A N 1
ATOM 3212 C CA . ALA A 1 402 ? 3.087 -3.495 23.412 1.00 97.62 402 ALA A CA 1
ATOM 3213 C C . ALA A 1 402 ? 2.381 -4.455 24.374 1.00 97.62 402 ALA A C 1
ATOM 3215 O O . ALA A 1 402 ? 2.682 -4.518 25.567 1.00 97.62 402 ALA A O 1
ATOM 3216 N N . VAL A 1 403 ? 1.507 -5.290 23.822 1.00 97.31 403 VAL A N 1
ATOM 3217 C CA . VAL A 1 403 ? 0.924 -6.429 24.527 1.00 97.31 403 VAL A CA 1
ATOM 3218 C C . VAL A 1 403 ? 1.889 -7.607 24.435 1.00 97.31 403 VAL A C 1
ATOM 3220 O O . VAL A 1 403 ? 2.291 -7.998 23.339 1.00 97.31 403 VAL A O 1
ATOM 3223 N N . ARG A 1 404 ? 2.259 -8.182 25.585 1.00 96.06 404 ARG A N 1
ATOM 3224 C CA . ARG A 1 404 ? 3.119 -9.374 25.692 1.00 96.06 404 ARG A CA 1
ATOM 3225 C C . ARG A 1 404 ? 2.275 -10.624 25.924 1.00 96.06 404 ARG A C 1
ATOM 3227 O O . ARG A 1 404 ? 1.469 -10.652 26.849 1.00 96.06 404 ARG A O 1
ATOM 3234 N N . VAL A 1 405 ? 2.542 -11.676 25.155 1.00 94.44 405 VAL A N 1
ATOM 3235 C CA . VAL A 1 405 ? 1.964 -13.018 25.329 1.00 94.44 405 VAL A CA 1
ATOM 3236 C C . VAL A 1 405 ? 3.095 -14.037 25.467 1.00 94.44 405 VAL A C 1
ATOM 3238 O O . VAL A 1 405 ? 4.056 -13.995 24.700 1.00 94.44 405 VAL A O 1
ATOM 3241 N N . THR A 1 406 ? 2.989 -14.941 26.446 1.00 91.75 406 THR A N 1
ATOM 3242 C CA . THR A 1 406 ? 3.998 -15.972 26.751 1.00 91.75 406 THR A CA 1
ATOM 3243 C C . THR A 1 406 ? 3.422 -17.373 26.598 1.00 91.75 406 THR A C 1
ATOM 3245 O O . THR A 1 406 ? 2.327 -17.635 27.098 1.00 91.75 406 THR A O 1
ATOM 3248 N N . PHE A 1 407 ? 4.181 -18.292 26.001 1.00 85.44 407 PHE A N 1
ATOM 3249 C CA . PHE A 1 407 ? 3.744 -19.669 25.764 1.00 85.44 407 PHE A CA 1
ATOM 3250 C C . PHE A 1 407 ? 4.495 -20.671 26.663 1.00 85.44 407 PHE A C 1
ATOM 3252 O O . PHE A 1 407 ? 5.729 -20.735 26.615 1.00 85.44 407 PHE A O 1
ATOM 3259 N N . PRO A 1 408 ? 3.793 -21.471 27.490 1.00 68.94 408 PRO A N 1
ATOM 3260 C CA . PRO A 1 408 ? 4.430 -22.478 28.336 1.00 68.94 408 PRO A CA 1
ATOM 3261 C C . PRO A 1 408 ? 5.049 -23.597 27.478 1.00 68.94 408 PRO A C 1
ATOM 3263 O O . PRO A 1 408 ? 4.350 -24.272 26.730 1.00 68.94 408 PRO A O 1
ATOM 3266 N N . GLY A 1 409 ? 6.371 -23.791 27.588 1.00 60.34 409 GLY A N 1
ATOM 3267 C CA . GLY A 1 409 ? 7.135 -24.803 26.833 1.00 60.34 409 GLY A CA 1
ATOM 3268 C C . GLY A 1 409 ? 7.881 -24.291 25.588 1.00 60.34 409 GLY A C 1
ATOM 3269 O O . GLY A 1 409 ? 8.483 -25.095 24.870 1.00 60.34 409 GLY A O 1
ATOM 3270 N N . GLY A 1 410 ? 7.866 -22.977 25.333 1.00 49.06 410 GLY A N 1
ATOM 3271 C CA . GLY A 1 410 ? 8.501 -22.352 24.168 1.00 49.06 410 GLY A CA 1
ATOM 3272 C C . GLY A 1 410 ? 10.016 -22.573 24.102 1.00 49.06 410 GLY A C 1
ATOM 3273 O O . GLY A 1 410 ? 10.731 -22.291 25.060 1.00 49.06 410 GLY A O 1
ATOM 3274 N N . GLY A 1 411 ? 10.474 -23.119 22.971 1.00 51.50 411 GLY A N 1
ATOM 3275 C CA . GLY A 1 411 ? 11.888 -23.317 22.635 1.00 51.50 411 GLY A CA 1
ATOM 3276 C C . GLY A 1 411 ? 12.315 -24.762 22.331 1.00 51.50 411 GLY A C 1
ATOM 3277 O O . GLY A 1 411 ? 13.404 -24.953 21.799 1.00 51.50 411 GLY A O 1
ATOM 3278 N N . SER A 1 412 ? 11.501 -25.791 22.627 1.00 47.78 412 SER A N 1
ATOM 3279 C CA . SER A 1 412 ? 11.959 -27.202 22.544 1.00 47.78 412 SER A CA 1
ATOM 3280 C C . SER A 1 412 ? 11.124 -28.179 21.702 1.00 47.78 412 SER A C 1
ATOM 3282 O O . SER A 1 412 ? 11.477 -29.350 21.593 1.00 47.78 412 SER A O 1
ATOM 3284 N N . SER A 1 413 ? 10.075 -27.736 21.014 1.00 48.56 413 SER A N 1
ATOM 3285 C CA . SER A 1 413 ? 9.434 -28.541 19.964 1.00 48.56 413 SER A CA 1
ATOM 3286 C C . SER A 1 413 ? 8.901 -27.596 18.901 1.00 48.56 413 SER A C 1
ATOM 3288 O O . SER A 1 413 ? 8.399 -26.540 19.263 1.00 48.56 413 SER A O 1
ATOM 3290 N N . GLY A 1 414 ? 9.037 -27.924 17.614 1.00 58.31 414 GLY A N 1
ATOM 3291 C CA . GLY A 1 414 ? 8.601 -27.098 16.476 1.00 58.31 414 GLY A CA 1
ATOM 3292 C C . GLY A 1 414 ? 7.081 -26.914 16.359 1.00 58.31 414 GLY A C 1
ATOM 3293 O O . GLY A 1 414 ? 6.525 -27.066 15.277 1.00 58.31 414 GLY A O 1
ATOM 3294 N N . THR A 1 415 ? 6.409 -26.634 17.471 1.00 69.81 415 THR A N 1
ATOM 3295 C CA . THR A 1 415 ? 4.978 -26.398 17.594 1.00 69.81 415 THR A CA 1
ATOM 3296 C C . THR A 1 415 ? 4.714 -24.908 17.396 1.00 69.81 415 THR A C 1
ATOM 3298 O O . THR A 1 415 ? 5.328 -24.065 18.048 1.00 69.81 415 THR A O 1
ATOM 3301 N N . THR A 1 416 ? 3.812 -24.574 16.477 1.00 82.88 416 THR A N 1
ATOM 3302 C CA . THR A 1 416 ? 3.394 -23.192 16.226 1.00 82.88 416 THR A CA 1
ATOM 3303 C C . THR A 1 416 ? 2.437 -22.728 17.323 1.00 82.88 416 THR A C 1
ATOM 3305 O O . THR A 1 416 ? 1.335 -23.254 17.462 1.00 82.88 416 THR A O 1
ATOM 3308 N N . ASN A 1 417 ? 2.848 -21.715 18.078 1.00 84.56 417 ASN A N 1
ATOM 3309 C CA . ASN A 1 417 ? 2.021 -21.010 19.047 1.00 84.56 417 ASN A CA 1
ATOM 3310 C C . ASN A 1 417 ? 1.144 -19.988 18.319 1.00 84.56 417 ASN A C 1
ATOM 3312 O O . ASN A 1 417 ? 1.654 -19.228 17.499 1.00 84.56 417 ASN A O 1
ATOM 3316 N N . SER A 1 418 ? -0.153 -19.942 18.621 1.00 87.00 418 SER A N 1
ATOM 3317 C CA . SER A 1 418 ? -1.090 -18.968 18.041 1.00 87.00 418 SER A CA 1
ATOM 3318 C C . SER A 1 418 ? -1.792 -18.183 19.143 1.00 87.00 418 SER A C 1
ATOM 3320 O O . SER A 1 418 ? -2.082 -18.735 20.203 1.00 87.00 418 SER A O 1
ATOM 3322 N N . LEU A 1 419 ? -2.029 -16.895 18.898 1.00 88.94 419 LEU A N 1
ATOM 3323 C CA . LEU A 1 419 ? -2.843 -16.046 19.765 1.00 88.94 419 LEU A CA 1
ATOM 3324 C C . LEU A 1 419 ? -4.333 -16.303 19.538 1.00 88.94 419 LEU A C 1
ATOM 3326 O O . LEU A 1 419 ? -4.728 -16.905 18.534 1.00 88.94 419 LEU A O 1
ATOM 3330 N N . ASP A 1 420 ? -5.144 -15.763 20.448 1.00 86.50 420 ASP A N 1
ATOM 3331 C CA . ASP A 1 420 ? -6.575 -15.627 20.221 1.00 86.50 420 ASP A CA 1
ATOM 3332 C C . ASP A 1 420 ? -6.848 -14.862 18.910 1.00 86.50 420 ASP A C 1
ATOM 3334 O O . ASP A 1 420 ? -6.101 -13.938 18.560 1.00 86.50 420 ASP A O 1
ATOM 3338 N N . PRO A 1 421 ? -7.899 -15.236 18.162 1.00 86.81 421 PRO A N 1
ATOM 3339 C CA . PRO A 1 421 ? -8.177 -14.635 16.865 1.00 86.81 421 PRO A CA 1
ATOM 3340 C C . PRO A 1 421 ? -8.556 -13.145 16.977 1.00 86.81 421 PRO A C 1
ATOM 3342 O O . PRO A 1 421 ? -9.387 -12.769 17.803 1.00 86.81 421 PRO A O 1
ATOM 3345 N N . PHE A 1 422 ? -7.996 -12.292 16.111 1.00 85.06 422 PHE A N 1
ATOM 3346 C CA . PHE A 1 422 ? -8.336 -10.865 16.038 1.00 85.06 422 PHE A CA 1
ATOM 3347 C C . PHE A 1 422 ? -9.466 -10.622 15.034 1.00 85.06 422 PHE A C 1
ATOM 3349 O O . PHE A 1 422 ? -9.347 -11.000 13.873 1.00 85.06 422 PHE A O 1
ATOM 3356 N N . PHE A 1 423 ? -10.520 -9.911 15.433 1.00 86.69 423 PHE A N 1
ATOM 3357 C CA . PHE A 1 423 ? -11.584 -9.475 14.522 1.00 86.69 423 PHE A CA 1
ATOM 3358 C C . PHE A 1 423 ? -11.447 -7.977 14.235 1.00 86.69 423 PHE A C 1
ATOM 3360 O O . PHE A 1 423 ? -11.433 -7.156 15.153 1.00 86.69 423 PHE A O 1
ATOM 3367 N N . ILE A 1 424 ? -11.311 -7.614 12.958 1.00 85.31 424 ILE A N 1
ATOM 3368 C CA . ILE A 1 424 ? -11.014 -6.241 12.531 1.00 85.31 424 ILE A CA 1
ATOM 3369 C C . ILE A 1 424 ? -12.314 -5.527 12.145 1.00 85.31 424 ILE A C 1
ATOM 3371 O O . ILE A 1 424 ? -12.873 -5.769 11.078 1.00 85.31 424 ILE A O 1
ATOM 3375 N N . ALA A 1 425 ? -12.786 -4.631 13.014 1.00 78.31 425 ALA A N 1
ATOM 3376 C CA . ALA A 1 425 ? -14.000 -3.833 12.793 1.00 78.31 425 ALA A CA 1
ATOM 3377 C C . ALA A 1 425 ? -13.727 -2.424 12.227 1.00 78.31 425 ALA A C 1
ATOM 3379 O O . ALA A 1 425 ? -14.636 -1.763 11.734 1.00 78.31 425 ALA A O 1
ATOM 3380 N N . GLN A 1 426 ? -12.477 -1.965 12.289 1.00 81.81 426 GLN A N 1
ATOM 3381 C CA . GLN A 1 426 ? -12.012 -0.661 11.808 1.00 81.81 426 GLN A CA 1
ATOM 3382 C C . GLN A 1 426 ? -10.593 -0.798 11.239 1.00 81.81 426 GLN A C 1
ATOM 3384 O O . GLN A 1 426 ? -9.915 -1.771 11.585 1.00 81.81 426 GLN A O 1
ATOM 3389 N N . PRO A 1 427 ? -10.115 0.136 10.395 1.00 87.12 427 PRO A N 1
ATOM 3390 C CA . PRO A 1 427 ? -8.736 0.116 9.919 1.00 87.12 427 PRO A CA 1
ATOM 3391 C C . PRO A 1 427 ? -7.744 -0.065 11.076 1.00 87.12 427 PRO A C 1
ATOM 3393 O O . PRO A 1 427 ? -7.751 0.708 12.031 1.00 87.12 427 PRO A O 1
ATOM 3396 N N . THR A 1 428 ? -6.935 -1.120 11.017 1.00 92.56 428 THR A N 1
ATOM 3397 C CA . THR A 1 428 ? -6.057 -1.551 12.113 1.00 92.56 428 THR A CA 1
ATOM 3398 C C . THR A 1 428 ? -4.693 -1.919 11.550 1.00 92.56 428 THR A C 1
ATOM 3400 O O . THR A 1 428 ? -4.606 -2.693 10.599 1.00 92.56 428 THR A O 1
ATOM 3403 N N . THR A 1 429 ? -3.620 -1.416 12.158 1.00 95.94 429 THR A N 1
ATOM 3404 C CA . THR A 1 429 ? -2.250 -1.806 11.801 1.00 95.94 429 THR A CA 1
ATOM 3405 C C . THR A 1 429 ? -1.670 -2.646 12.922 1.00 95.94 429 THR A C 1
ATOM 3407 O O . THR A 1 429 ? -1.412 -2.138 14.013 1.00 95.94 429 THR A O 1
ATOM 3410 N N . ILE A 1 430 ? -1.438 -3.928 12.646 1.00 96.75 430 ILE A N 1
ATOM 3411 C CA . ILE A 1 430 ? -0.806 -4.843 13.592 1.00 96.75 430 ILE A CA 1
ATOM 3412 C C . ILE A 1 430 ? 0.693 -4.875 13.322 1.00 96.75 430 ILE A C 1
ATOM 3414 O O . ILE A 1 430 ? 1.126 -5.165 12.206 1.00 96.75 430 ILE A O 1
ATOM 3418 N N . ARG A 1 431 ? 1.490 -4.615 14.358 1.00 98.06 431 ARG A N 1
ATOM 3419 C CA . ARG A 1 431 ? 2.944 -4.801 14.347 1.00 98.06 431 ARG A CA 1
ATOM 3420 C C . ARG A 1 431 ? 3.330 -5.796 15.419 1.00 98.06 431 ARG A C 1
ATOM 3422 O O . ARG A 1 431 ? 2.895 -5.658 16.556 1.00 98.06 431 ARG A O 1
ATOM 3429 N N . ALA A 1 432 ? 4.142 -6.787 15.067 1.00 97.94 432 ALA A N 1
ATOM 3430 C CA . ALA A 1 432 ? 4.499 -7.870 15.969 1.00 97.94 432 ALA A CA 1
ATOM 3431 C C . ALA A 1 432 ? 5.970 -8.277 15.849 1.00 97.94 432 ALA A C 1
ATOM 3433 O O . ALA A 1 432 ? 6.535 -8.342 14.755 1.00 97.94 432 ALA A O 1
ATOM 3434 N N . ARG A 1 433 ? 6.567 -8.611 16.993 1.00 98.12 433 ARG A N 1
ATOM 3435 C CA . ARG A 1 433 ? 7.889 -9.232 17.109 1.00 98.12 433 ARG A CA 1
ATOM 3436 C C . ARG A 1 433 ? 7.817 -10.428 18.047 1.00 98.12 433 ARG A C 1
ATOM 3438 O O . ARG A 1 433 ? 7.098 -10.407 19.043 1.00 98.12 433 ARG A O 1
ATOM 3445 N N . ALA A 1 434 ? 8.575 -11.460 17.727 1.00 95.88 434 ALA A N 1
ATOM 3446 C CA . ALA A 1 434 ? 8.818 -12.593 18.596 1.00 95.88 434 ALA A CA 1
ATOM 3447 C C . ALA A 1 434 ? 10.067 -12.327 19.435 1.00 95.88 434 ALA A C 1
ATOM 3449 O O . ALA A 1 434 ? 10.942 -11.544 19.041 1.00 95.88 434 ALA A O 1
ATOM 3450 N N . ARG A 1 435 ? 10.161 -12.991 20.584 1.00 93.38 435 ARG A N 1
ATOM 3451 C CA . ARG A 1 435 ? 11.347 -12.927 21.431 1.00 93.38 435 ARG A CA 1
ATOM 3452 C C . ARG A 1 435 ? 11.673 -14.295 22.012 1.00 93.38 435 ARG A C 1
ATOM 3454 O O . ARG A 1 435 ? 10.782 -14.979 22.507 1.00 93.38 435 ARG A O 1
ATOM 3461 N N . GLU A 1 436 ? 12.951 -14.658 21.955 1.00 90.81 436 GLU A N 1
ATOM 3462 C CA . GLU A 1 436 ? 13.501 -15.855 22.594 1.00 90.81 436 GLU A CA 1
ATOM 3463 C C . GLU A 1 436 ? 14.658 -15.440 23.512 1.00 90.81 436 GLU A C 1
ATOM 3465 O O . GLU A 1 436 ? 15.730 -15.010 23.071 1.00 90.81 436 GLU A O 1
ATOM 3470 N N . GLY A 1 437 ? 14.419 -15.477 24.824 1.00 87.31 437 GLY A N 1
ATOM 3471 C CA . GLY A 1 437 ? 15.333 -14.904 25.813 1.00 87.31 437 GLY A CA 1
ATOM 3472 C C . GLY A 1 437 ? 15.633 -13.419 25.547 1.00 87.31 437 GLY A C 1
ATOM 3473 O O . GLY A 1 437 ? 14.782 -12.543 25.709 1.00 87.31 437 GLY A O 1
ATOM 3474 N N . ALA A 1 438 ? 16.873 -13.108 25.165 1.00 86.44 438 ALA A N 1
ATOM 3475 C CA . ALA A 1 438 ? 17.294 -11.742 24.841 1.00 86.44 438 ALA A CA 1
ATOM 3476 C C . ALA A 1 438 ? 17.208 -11.400 23.340 1.00 86.44 438 ALA A C 1
ATOM 3478 O O . ALA A 1 438 ? 17.384 -10.231 22.993 1.00 86.44 438 ALA A O 1
ATOM 3479 N N . ASP A 1 439 ? 16.961 -12.384 22.469 1.00 91.25 439 ASP A N 1
ATOM 3480 C CA . ASP A 1 439 ? 16.958 -12.202 21.016 1.00 91.25 439 ASP A CA 1
ATOM 3481 C C . ASP A 1 439 ? 15.574 -11.768 20.525 1.00 91.25 439 ASP A C 1
ATOM 3483 O O . ASP A 1 439 ? 14.570 -12.433 20.778 1.00 91.25 439 ASP A O 1
ATOM 3487 N N . TRP A 1 440 ? 15.530 -10.632 19.834 1.00 96.88 440 TRP A N 1
ATOM 3488 C CA . TRP A 1 440 ? 14.328 -10.115 19.186 1.00 96.88 440 TRP A CA 1
ATOM 3489 C C . TRP A 1 440 ? 14.297 -10.575 17.732 1.00 96.88 440 TRP A C 1
ATOM 3491 O O . TRP A 1 440 ? 15.310 -10.486 17.038 1.00 96.88 440 TRP A O 1
ATOM 3501 N N . SER A 1 441 ? 13.129 -10.972 17.236 1.00 97.94 441 SER A N 1
ATOM 3502 C CA . SER A 1 441 ? 12.932 -11.161 15.801 1.00 97.94 441 SER A CA 1
ATOM 3503 C C . SER A 1 441 ? 12.882 -9.829 15.043 1.00 97.94 441 SER A C 1
ATOM 3505 O O . SER A 1 441 ? 12.652 -8.756 15.618 1.00 97.94 441 SER A O 1
ATOM 3507 N N . ALA A 1 442 ? 12.981 -9.919 13.716 1.00 98.06 442 ALA A N 1
ATOM 3508 C CA . ALA A 1 442 ? 12.563 -8.845 12.820 1.00 98.06 442 ALA A CA 1
ATOM 3509 C C . ALA A 1 442 ? 11.057 -8.532 12.973 1.00 98.06 442 ALA A C 1
ATOM 3511 O O . ALA A 1 442 ? 10.296 -9.337 13.524 1.00 98.06 442 ALA A O 1
ATOM 3512 N N . LEU A 1 443 ? 10.642 -7.360 12.496 1.00 98.25 443 LEU A N 1
ATOM 3513 C CA . LEU A 1 443 ? 9.268 -6.868 12.554 1.00 98.25 443 LEU A CA 1
ATOM 3514 C C . LEU A 1 443 ? 8.389 -7.519 11.487 1.00 98.25 443 LEU A C 1
ATOM 3516 O O . LEU A 1 443 ? 8.664 -7.403 10.294 1.00 98.25 443 LEU A O 1
ATOM 3520 N N . THR A 1 444 ? 7.270 -8.094 11.915 1.00 97.25 444 THR A N 1
ATOM 3521 C CA . THR A 1 444 ? 6.135 -8.374 11.034 1.00 97.25 444 THR A CA 1
ATOM 3522 C C . THR A 1 444 ? 5.108 -7.250 11.169 1.00 97.25 444 THR A C 1
ATOM 3524 O O . THR A 1 444 ? 4.769 -6.841 12.279 1.00 97.25 444 THR A O 1
ATOM 3527 N N . GLU A 1 445 ? 4.602 -6.755 10.041 1.00 95.69 445 GLU A N 1
ATOM 3528 C CA . GLU A 1 445 ? 3.568 -5.720 9.971 1.00 95.69 445 GLU A CA 1
ATOM 3529 C C . GLU A 1 445 ? 2.450 -6.168 9.027 1.00 95.69 445 GLU A C 1
ATOM 3531 O O . GLU A 1 445 ? 2.731 -6.709 7.957 1.00 95.69 445 GLU A O 1
ATOM 3536 N N . GLY A 1 446 ? 1.205 -5.896 9.414 1.00 94.19 446 GLY A N 1
ATOM 3537 C CA . GLY A 1 446 ? 0.033 -6.020 8.560 1.00 94.19 446 GLY A CA 1
ATOM 3538 C C . GLY A 1 446 ? -0.918 -4.847 8.747 1.00 94.19 446 GLY A C 1
ATOM 3539 O O . GLY A 1 446 ? -1.254 -4.487 9.875 1.00 94.19 446 GLY A O 1
ATOM 3540 N N . GLN A 1 447 ? -1.349 -4.247 7.640 1.00 93.69 447 GLN A N 1
ATOM 3541 C CA . GLN A 1 447 ? -2.377 -3.205 7.626 1.00 93.69 447 GLN A CA 1
ATOM 3542 C C . GLN A 1 447 ? -3.691 -3.823 7.179 1.00 93.69 447 GLN A C 1
ATOM 3544 O O . GLN A 1 447 ? -3.749 -4.395 6.096 1.00 93.69 447 GLN A O 1
ATOM 3549 N N . PHE A 1 448 ? -4.731 -3.709 7.992 1.00 91.25 448 PHE A N 1
ATOM 3550 C CA . PHE A 1 448 ? -6.021 -4.343 7.765 1.00 91.25 448 PHE A CA 1
ATOM 3551 C C . PHE A 1 448 ? -7.099 -3.286 7.626 1.00 91.25 448 PHE A C 1
ATOM 3553 O O . PHE A 1 448 ? -7.185 -2.372 8.445 1.00 91.25 448 PHE A O 1
ATOM 3560 N N . VAL A 1 449 ? -7.941 -3.427 6.611 1.00 86.56 449 VAL A N 1
ATOM 3561 C CA . VAL A 1 449 ? -9.130 -2.590 6.440 1.00 86.56 449 VAL A CA 1
ATOM 3562 C C . VAL A 1 449 ? -10.360 -3.491 6.421 1.00 86.56 449 VAL A C 1
ATOM 3564 O O . VAL A 1 449 ? -10.355 -4.490 5.705 1.00 86.56 449 VAL A O 1
ATOM 3567 N N . PRO A 1 450 ? -11.409 -3.206 7.208 1.00 80.88 450 PRO A N 1
ATOM 3568 C CA . PRO A 1 450 ? -12.632 -3.988 7.137 1.00 80.88 450 PRO A CA 1
ATOM 3569 C C . PRO A 1 450 ? -13.247 -3.818 5.747 1.00 80.88 450 PRO A C 1
ATOM 3571 O O . PRO A 1 450 ? -13.372 -2.704 5.236 1.00 80.88 450 PRO A O 1
ATOM 3574 N N . GLU A 1 451 ? -13.628 -4.919 5.116 1.00 78.00 451 GLU A N 1
ATOM 3575 C CA . GLU A 1 451 ? -14.306 -4.851 3.830 1.00 78.00 451 GLU A CA 1
ATOM 3576 C C . GLU A 1 451 ? -15.720 -4.259 3.990 1.00 78.00 451 GLU A C 1
ATOM 3578 O O . GLU A 1 451 ? -16.604 -4.885 4.588 1.00 78.00 451 GLU A O 1
ATOM 3583 N N . VAL A 1 452 ? -15.964 -3.099 3.378 1.00 77.00 452 VAL A N 1
ATOM 3584 C CA . VAL A 1 452 ? -17.286 -2.456 3.323 1.00 77.00 452 VAL A CA 1
ATOM 3585 C C . VAL A 1 452 ? -18.117 -2.966 2.142 1.00 77.00 452 VAL A C 1
ATOM 3587 O O . VAL A 1 452 ? -17.600 -3.183 1.045 1.00 77.00 452 VAL A O 1
ATOM 3590 N N . LEU A 1 453 ? -19.419 -3.155 2.355 1.00 85.75 453 LEU A N 1
ATOM 3591 C CA . LEU A 1 453 ? -20.383 -3.421 1.288 1.00 85.75 453 LEU A CA 1
ATOM 3592 C C . LEU A 1 453 ? -20.773 -2.112 0.596 1.00 85.75 453 LEU A C 1
ATOM 3594 O O . LEU A 1 453 ? -20.870 -1.070 1.237 1.00 85.75 453 LEU A O 1
ATOM 3598 N N . ARG A 1 454 ? -21.069 -2.163 -0.705 1.00 90.56 454 ARG A N 1
ATOM 3599 C CA . ARG A 1 454 ? -21.783 -1.064 -1.371 1.00 90.56 454 ARG A CA 1
ATOM 3600 C C . ARG A 1 454 ? -23.256 -1.103 -0.975 1.00 90.56 454 ARG A C 1
ATOM 3602 O O . ARG A 1 454 ? -23.841 -2.182 -0.860 1.00 90.56 454 ARG A O 1
ATOM 3609 N N . ALA A 1 455 ? -23.849 0.064 -0.750 1.00 94.06 455 ALA A N 1
ATOM 3610 C CA . ALA A 1 455 ? -25.267 0.178 -0.439 1.00 94.06 455 ALA A CA 1
ATOM 3611 C C . ALA A 1 455 ? -26.136 -0.407 -1.563 1.00 94.06 455 ALA A C 1
ATOM 3613 O O . ALA A 1 455 ? -25.956 -0.069 -2.728 1.00 94.06 455 ALA A O 1
ATOM 3614 N N . THR A 1 456 ? -27.067 -1.289 -1.198 1.00 94.81 456 THR A N 1
ATOM 3615 C CA . THR A 1 456 ? -28.086 -1.861 -2.091 1.00 94.81 456 THR A CA 1
ATOM 3616 C C . THR A 1 456 ? -29.377 -2.066 -1.303 1.00 94.81 456 THR A C 1
ATOM 3618 O O . THR A 1 456 ? -29.385 -1.944 -0.071 1.00 94.81 456 THR A O 1
ATOM 3621 N N . SER A 1 457 ? -30.454 -2.456 -1.986 1.00 94.00 457 SER A N 1
ATOM 3622 C CA . SER A 1 457 ? -31.727 -2.811 -1.357 1.00 94.00 457 SER A CA 1
ATOM 3623 C C . SER A 1 457 ? -31.635 -3.982 -0.359 1.00 94.00 457 SER A C 1
ATOM 3625 O O . SER A 1 457 ? -32.480 -4.085 0.528 1.00 94.00 457 SER A O 1
ATOM 3627 N N . ASN A 1 458 ? -30.598 -4.819 -0.409 1.00 93.62 458 ASN A N 1
ATOM 3628 C CA . ASN A 1 458 ? -30.416 -5.905 0.562 1.00 93.62 458 ASN A CA 1
ATOM 3629 C C . ASN A 1 458 ? -29.761 -5.450 1.876 1.00 93.62 458 ASN A C 1
ATOM 3631 O O . ASN A 1 458 ? -29.676 -6.234 2.815 1.00 93.62 458 ASN A O 1
ATOM 3635 N N . HIS A 1 459 ? -29.235 -4.222 1.936 1.00 94.94 459 HIS A N 1
ATOM 3636 C CA . HIS A 1 459 ? -28.376 -3.790 3.042 1.00 94.94 459 HIS A CA 1
ATOM 3637 C C . HIS A 1 459 ? -28.982 -2.683 3.902 1.00 94.94 459 HIS A C 1
ATOM 3639 O O . HIS A 1 459 ? -28.649 -2.597 5.080 1.00 94.94 459 HIS A O 1
ATOM 3645 N N . LEU A 1 460 ? -29.836 -1.827 3.335 1.00 97.19 460 LEU A N 1
ATOM 3646 C CA . LEU A 1 460 ? -30.360 -0.642 4.016 1.00 97.19 460 LEU A CA 1
ATOM 3647 C C . LEU A 1 460 ? -31.886 -0.601 3.987 1.00 97.19 460 LEU A C 1
ATOM 3649 O O . LEU A 1 460 ? -32.502 -0.888 2.960 1.00 97.19 460 LEU A O 1
ATOM 3653 N N . VAL A 1 461 ? -32.476 -0.156 5.091 1.00 98.06 461 VAL A N 1
ATOM 3654 C CA . VAL A 1 461 ? -33.903 0.175 5.216 1.00 98.06 461 VAL A CA 1
ATOM 3655 C C . VAL A 1 461 ? -34.060 1.599 5.736 1.00 98.06 461 VAL A C 1
ATOM 3657 O O . VAL A 1 461 ? -33.175 2.107 6.421 1.00 98.06 461 VAL A O 1
ATOM 3660 N N . ILE A 1 462 ? -35.202 2.223 5.447 1.00 98.19 462 ILE A N 1
ATOM 3661 C CA . ILE A 1 462 ? -35.690 3.371 6.222 1.00 98.19 462 ILE A CA 1
ATOM 3662 C C . ILE A 1 462 ? -36.448 2.789 7.411 1.00 98.19 462 ILE A C 1
ATOM 3664 O O . ILE A 1 462 ? -37.423 2.069 7.201 1.00 98.19 462 ILE A O 1
ATOM 3668 N N . SER A 1 463 ? -35.950 3.003 8.624 1.00 97.81 463 SER A N 1
ATOM 3669 C CA . SER A 1 463 ? -36.438 2.321 9.831 1.00 97.81 463 SER A CA 1
ATOM 3670 C C . SER A 1 463 ? -37.442 3.145 10.629 1.00 97.81 463 SER A C 1
ATOM 3672 O O . SER A 1 463 ? -38.325 2.573 11.263 1.00 97.81 463 SER A O 1
ATOM 3674 N N . GLU A 1 464 ? -37.326 4.468 10.585 1.00 97.56 464 GLU A N 1
ATOM 3675 C CA . GLU A 1 464 ? -38.216 5.387 11.288 1.00 97.56 464 GLU A CA 1
ATOM 3676 C C . GLU A 1 464 ? -38.196 6.761 10.612 1.00 97.56 464 GLU A C 1
ATOM 3678 O O . GLU A 1 464 ? -37.148 7.209 10.146 1.00 97.56 464 GLU A O 1
ATOM 3683 N N . PHE A 1 465 ? -39.331 7.458 10.563 1.00 96.50 465 PHE A N 1
ATOM 3684 C CA . PHE A 1 465 ? -39.355 8.877 10.200 1.00 96.50 465 PHE A CA 1
ATOM 3685 C C . PHE A 1 465 ? -40.534 9.617 10.834 1.00 96.50 465 PHE A C 1
ATOM 3687 O O . PHE A 1 465 ? -41.609 9.056 11.044 1.00 96.50 465 PHE A O 1
ATOM 3694 N N . CYS A 1 466 ? -40.338 10.899 11.139 1.00 94.94 466 CYS A N 1
ATOM 3695 C CA . CYS A 1 466 ? -41.350 11.770 11.731 1.00 94.94 466 CYS A CA 1
ATOM 3696 C C . CYS A 1 466 ? -41.677 12.898 10.754 1.00 94.94 466 CYS A C 1
ATOM 3698 O O . CYS A 1 466 ? -40.935 13.873 10.677 1.00 94.94 466 CYS A O 1
ATOM 3700 N N . TYR A 1 467 ? -42.773 12.739 10.008 1.00 93.75 467 TYR A N 1
ATOM 3701 C CA . TYR A 1 467 ? -43.229 13.686 8.981 1.00 93.75 467 TYR A CA 1
ATOM 3702 C C . TYR A 1 467 ? -44.192 14.758 9.516 1.00 93.75 467 TYR A C 1
ATOM 3704 O O . TYR A 1 467 ? -44.628 15.634 8.779 1.00 93.75 467 TYR A O 1
ATOM 3712 N N . ARG A 1 468 ? -44.594 14.644 10.789 1.00 92.56 468 ARG A N 1
ATOM 3713 C CA . ARG A 1 468 ? -45.524 15.569 11.444 1.00 92.56 468 ARG A CA 1
ATOM 3714 C C . ARG A 1 468 ? -45.216 15.700 12.941 1.00 92.56 468 ARG A C 1
ATOM 3716 O O . ARG A 1 468 ? -45.989 15.204 13.761 1.00 92.56 468 ARG A O 1
ATOM 3723 N N . PRO A 1 469 ? -44.096 16.334 13.332 1.00 93.81 469 PRO A N 1
ATOM 3724 C CA . PRO A 1 469 ? -43.721 16.463 14.737 1.00 93.81 469 PRO A CA 1
ATOM 3725 C C . PRO A 1 469 ? -44.756 17.251 15.549 1.00 93.81 469 PRO A C 1
ATOM 3727 O O . PRO A 1 469 ? -45.524 18.052 15.011 1.00 93.81 469 PRO A O 1
ATOM 3730 N N . ALA A 1 470 ? -44.762 17.047 16.869 1.00 92.12 470 ALA A N 1
ATOM 3731 C CA . ALA A 1 470 ? -45.540 17.887 17.775 1.00 92.12 470 ALA A CA 1
ATOM 3732 C C . ALA A 1 470 ? -44.991 19.323 17.806 1.00 92.12 470 ALA A C 1
ATOM 3734 O O . ALA A 1 470 ? -43.787 19.553 17.612 1.00 92.12 470 ALA A O 1
ATOM 3735 N N . ASP A 1 471 ? -45.877 20.273 18.108 1.00 92.88 471 ASP A N 1
ATOM 3736 C CA . ASP A 1 471 ? -45.492 21.664 18.325 1.00 92.88 471 ASP A CA 1
ATOM 3737 C C . ASP A 1 471 ? -44.432 21.777 19.438 1.00 92.88 471 ASP A C 1
ATOM 3739 O O . ASP A 1 471 ? -44.454 20.999 20.400 1.00 92.88 471 ASP A O 1
ATOM 3743 N N . PRO A 1 472 ? -43.482 22.722 19.322 1.00 93.19 472 PRO A N 1
ATOM 3744 C CA . PRO A 1 472 ? -42.485 22.974 20.357 1.00 93.19 472 PRO A CA 1
ATOM 3745 C C . PRO A 1 472 ? -43.147 23.314 21.693 1.00 93.19 472 PRO A C 1
ATOM 3747 O O . PRO A 1 472 ? -43.907 24.276 21.797 1.00 93.19 472 PRO A O 1
ATOM 3750 N N . ALA A 1 473 ? -42.850 22.515 22.718 1.00 89.62 473 ALA A N 1
ATOM 3751 C CA . ALA A 1 473 ? -43.517 22.577 24.019 1.00 89.62 473 ALA A CA 1
ATOM 3752 C C . ALA A 1 473 ? -42.586 23.050 25.143 1.00 89.62 473 ALA A C 1
ATOM 3754 O O . ALA A 1 473 ? -43.051 23.598 26.145 1.00 89.62 473 ALA A O 1
ATOM 3755 N N . THR A 1 474 ? -41.271 22.855 25.004 1.00 92.88 474 THR A N 1
ATOM 3756 C CA . THR A 1 474 ? -40.302 23.256 26.034 1.00 92.88 474 THR A CA 1
ATOM 3757 C C . THR A 1 474 ? -39.686 24.625 25.740 1.00 92.88 474 THR A C 1
ATOM 3759 O O . THR A 1 474 ? -39.619 25.082 24.597 1.00 92.88 474 THR A O 1
ATOM 3762 N N . GLN A 1 475 ? -39.179 25.296 26.780 1.00 94.00 475 GLN A N 1
ATOM 3763 C CA . GLN A 1 475 ? -38.453 26.559 26.605 1.00 94.00 475 GLN A CA 1
ATOM 3764 C C . GLN A 1 475 ? -37.201 26.388 25.726 1.00 94.00 475 GLN A C 1
ATOM 3766 O O . GLN A 1 475 ? -36.867 27.287 24.962 1.00 94.00 475 GLN A O 1
ATOM 3771 N N . ALA A 1 476 ? -36.528 25.235 25.814 1.00 92.88 476 ALA A N 1
ATOM 3772 C CA . ALA A 1 476 ? -35.370 24.926 24.980 1.00 92.88 476 ALA A CA 1
ATOM 3773 C C . ALA A 1 476 ? -35.750 24.798 23.495 1.00 92.88 476 ALA A C 1
ATOM 3775 O O . ALA A 1 476 ? -35.042 25.323 22.643 1.00 92.88 476 ALA A O 1
ATOM 3776 N N . GLU A 1 477 ? -36.886 24.168 23.189 1.00 95.25 477 GLU A N 1
ATOM 3777 C CA . GLU A 1 477 ? -37.381 24.011 21.815 1.00 95.25 477 GLU A CA 1
ATOM 3778 C C . GLU A 1 477 ? -37.855 25.343 21.221 1.00 95.25 477 GLU A C 1
ATOM 3780 O O . GLU A 1 477 ? -37.394 25.753 20.158 1.00 95.25 477 GLU A O 1
ATOM 3785 N N . THR A 1 478 ? -38.729 26.055 21.940 1.00 95.44 478 THR A N 1
ATOM 3786 C CA . THR A 1 478 ? -39.307 27.339 21.496 1.00 95.44 478 THR A CA 1
ATOM 3787 C C . THR A 1 478 ? -38.271 28.453 21.329 1.00 95.44 478 THR A C 1
ATOM 3789 O O . THR A 1 478 ? -38.499 29.388 20.563 1.00 95.44 478 THR A O 1
ATOM 3792 N N . ALA A 1 479 ? -37.126 28.364 22.015 1.00 95.44 479 ALA A N 1
ATOM 3793 C CA . ALA A 1 479 ? -36.004 29.281 21.823 1.00 95.44 479 ALA A CA 1
ATOM 3794 C C . ALA A 1 479 ? -35.270 29.071 20.487 1.00 95.44 479 ALA A C 1
ATOM 3796 O O . ALA A 1 479 ? -34.615 29.999 20.014 1.00 95.44 479 ALA A O 1
ATOM 3797 N N . VAL A 1 480 ? -35.359 27.873 19.896 1.00 96.12 480 VAL A N 1
ATOM 3798 C CA . VAL A 1 480 ? -34.696 27.524 18.632 1.00 96.12 480 VAL A CA 1
ATOM 3799 C C . VAL A 1 480 ? -35.641 27.694 17.449 1.00 96.12 480 VAL A C 1
ATOM 3801 O O . VAL A 1 480 ? -35.271 28.334 16.467 1.00 96.12 480 VAL A O 1
ATOM 3804 N N . SER A 1 481 ? -36.857 27.146 17.536 1.00 94.62 481 SER A N 1
ATOM 3805 C CA . SER A 1 481 ? -37.859 27.277 16.479 1.00 94.62 481 SER A CA 1
ATOM 3806 C C . SER A 1 481 ? -39.286 27.197 17.015 1.00 94.62 481 SER A C 1
ATOM 3808 O O . SER A 1 481 ? -39.588 26.439 17.936 1.00 94.62 481 SER A O 1
ATOM 3810 N N . SER A 1 482 ? -40.180 27.975 16.403 1.00 93.94 482 SER A N 1
ATOM 3811 C CA . SER A 1 482 ? -41.633 27.872 16.573 1.00 93.94 482 SER A CA 1
ATOM 3812 C C . SER A 1 482 ? -42.299 27.014 15.493 1.00 93.94 482 SER A C 1
ATOM 3814 O O . SER A 1 482 ? -43.496 26.750 15.584 1.00 93.94 482 SER A O 1
ATOM 3816 N N . ASN A 1 483 ? -41.552 26.594 14.469 1.00 94.56 483 ASN A N 1
ATOM 3817 C CA . ASN A 1 483 ? -42.049 25.741 13.403 1.00 94.56 483 ASN A CA 1
ATOM 3818 C C . ASN A 1 483 ? -41.830 24.273 13.777 1.00 94.56 483 ASN A C 1
ATOM 3820 O O . ASN A 1 483 ? -40.694 23.816 13.883 1.00 94.56 483 ASN A O 1
ATOM 3824 N N . ARG A 1 484 ? -42.913 23.516 13.958 1.00 92.50 484 ARG A N 1
ATOM 3825 C CA . ARG A 1 484 ? -42.831 22.091 14.308 1.00 92.50 484 ARG A CA 1
ATOM 3826 C C . ARG A 1 484 ? -42.113 21.255 13.236 1.00 92.50 484 ARG A C 1
ATOM 3828 O O . ARG A 1 484 ? -41.481 20.263 13.585 1.00 92.50 484 ARG A O 1
ATOM 3835 N N . ASP A 1 485 ? -42.182 21.662 11.967 1.00 93.88 485 ASP A N 1
ATOM 3836 C CA . ASP A 1 485 ? -41.605 20.906 10.851 1.00 93.88 485 ASP A CA 1
ATOM 3837 C C . ASP A 1 485 ? -40.057 20.947 10.900 1.00 93.88 485 ASP A C 1
ATOM 3839 O O . ASP A 1 485 ? -39.380 20.066 10.379 1.00 93.88 485 ASP A O 1
ATOM 3843 N N . ASP A 1 486 ? -39.459 21.894 11.637 1.00 96.38 486 ASP A N 1
ATOM 3844 C CA . ASP A 1 486 ? -38.005 21.928 11.865 1.00 96.38 486 ASP A CA 1
ATOM 3845 C C . ASP A 1 486 ? -37.507 20.737 12.711 1.00 96.38 486 ASP A C 1
ATOM 3847 O O . ASP A 1 486 ? -36.312 20.441 12.735 1.00 96.38 486 ASP A O 1
ATOM 3851 N N . PHE A 1 487 ? -38.413 20.027 13.390 1.00 96.50 487 PHE A N 1
ATOM 3852 C CA . PHE A 1 487 ? -38.108 18.864 14.225 1.00 96.50 487 PHE A CA 1
ATOM 3853 C C . PHE A 1 487 ? -38.303 17.523 13.495 1.00 96.50 487 PHE A C 1
ATOM 3855 O O . PHE A 1 487 ? -38.251 16.465 14.133 1.00 96.50 487 PHE A O 1
ATOM 3862 N N . GLU A 1 488 ? -38.558 17.553 12.184 1.00 96.81 488 GLU A N 1
ATOM 3863 C CA . GLU A 1 488 ? -38.675 16.357 11.351 1.00 96.81 488 GLU A CA 1
ATOM 3864 C C . GLU A 1 488 ? -37.339 15.611 11.247 1.00 96.81 488 GLU A C 1
ATOM 3866 O O . GLU A 1 488 ? -36.250 16.200 11.222 1.00 96.81 488 GLU A O 1
ATOM 3871 N N . PHE A 1 489 ? -37.426 14.288 11.128 1.00 98.00 489 PHE A N 1
ATOM 3872 C CA . PHE A 1 489 ? -36.267 13.432 10.899 1.00 98.00 489 PHE A CA 1
ATOM 3873 C C . PHE A 1 489 ? -36.626 12.196 10.079 1.00 98.00 489 PHE A C 1
ATOM 3875 O O . PHE A 1 489 ? -37.780 11.765 10.042 1.00 98.00 489 PHE A O 1
ATOM 3882 N N . LEU A 1 490 ? -35.602 11.604 9.474 1.00 98.25 490 LEU A N 1
ATOM 3883 C CA . LEU A 1 490 ? -35.648 10.322 8.791 1.00 98.25 490 LEU A CA 1
ATOM 3884 C C . LEU A 1 490 ? -34.430 9.492 9.197 1.00 98.25 490 LEU A C 1
ATOM 3886 O O . LEU A 1 490 ? -33.307 9.993 9.259 1.00 98.25 490 LEU A O 1
ATOM 3890 N N . GLU A 1 491 ? -34.649 8.212 9.460 1.00 98.56 491 GLU A N 1
ATOM 3891 C CA . GLU A 1 491 ? -33.632 7.275 9.908 1.00 98.56 491 GLU A CA 1
ATOM 3892 C C . GLU A 1 491 ? -33.404 6.154 8.893 1.00 98.56 491 GLU A C 1
ATOM 3894 O O . GLU A 1 491 ? -34.347 5.530 8.397 1.00 98.56 491 GLU A O 1
ATOM 3899 N N . ILE A 1 492 ? -32.131 5.865 8.625 1.00 98.19 492 ILE A N 1
ATOM 3900 C CA . ILE A 1 492 ? -31.716 4.676 7.884 1.00 98.19 492 ILE A CA 1
ATOM 3901 C C . ILE A 1 492 ? -31.038 3.675 8.818 1.00 98.19 492 ILE A C 1
ATOM 3903 O O . ILE A 1 492 ? -30.258 4.060 9.689 1.00 98.19 492 ILE A O 1
ATOM 3907 N N . MET A 1 493 ? -31.273 2.385 8.592 1.00 97.81 493 MET A N 1
ATOM 3908 C CA . MET A 1 493 ? -30.638 1.294 9.328 1.00 97.81 493 MET A CA 1
ATOM 3909 C C . MET A 1 493 ? -29.914 0.355 8.370 1.00 97.81 493 MET A C 1
ATOM 3911 O O . MET A 1 493 ? -30.449 -0.032 7.329 1.00 97.81 493 MET A O 1
ATOM 3915 N N . ASN A 1 494 ? -28.704 -0.047 8.752 1.00 96.69 494 ASN A N 1
ATOM 3916 C CA . ASN A 1 494 ? -27.996 -1.132 8.092 1.00 96.69 494 ASN A CA 1
ATOM 3917 C C . ASN A 1 494 ? -28.435 -2.483 8.659 1.00 96.69 494 ASN A C 1
ATOM 3919 O O . ASN A 1 494 ? -28.136 -2.811 9.805 1.00 96.69 494 ASN A O 1
ATOM 3923 N N . ILE A 1 495 ? -29.112 -3.267 7.828 1.00 95.75 495 ILE A N 1
ATOM 3924 C CA . ILE A 1 495 ? -29.657 -4.589 8.163 1.00 95.75 495 ILE A CA 1
ATOM 3925 C C . ILE A 1 495 ? -28.728 -5.735 7.737 1.00 95.75 495 ILE A C 1
ATOM 3927 O O . ILE A 1 495 ? -29.028 -6.901 7.967 1.00 95.75 495 ILE A O 1
ATOM 3931 N N . SER A 1 496 ? -27.592 -5.422 7.109 1.00 91.06 496 SER A N 1
ATOM 3932 C CA . SER A 1 496 ? -26.583 -6.421 6.759 1.00 91.06 496 SER A CA 1
ATOM 3933 C C . SER A 1 496 ? -25.655 -6.725 7.937 1.00 91.06 496 SER A C 1
ATOM 3935 O O . SER A 1 496 ? -25.528 -5.934 8.869 1.00 91.06 496 SER A O 1
ATOM 3937 N N . SER A 1 497 ? -24.936 -7.847 7.858 1.00 85.12 497 SER A N 1
ATOM 3938 C CA . SER A 1 497 ? -23.936 -8.267 8.851 1.00 85.12 497 SER A CA 1
ATOM 3939 C C . SER A 1 497 ? -22.587 -7.539 8.738 1.00 85.12 497 SER A C 1
ATOM 3941 O O . SER A 1 497 ? -21.610 -7.919 9.388 1.00 85.12 497 SER A O 1
ATOM 3943 N N . ARG A 1 498 ? -22.480 -6.528 7.866 1.00 83.31 498 ARG A N 1
ATOM 3944 C CA . ARG A 1 498 ? -21.223 -5.848 7.517 1.00 83.31 498 ARG A CA 1
ATOM 3945 C C . ARG A 1 498 ? -21.428 -4.342 7.446 1.00 83.31 498 ARG A C 1
ATOM 3947 O O . ARG A 1 498 ? -22.541 -3.870 7.271 1.00 83.31 498 ARG A O 1
ATOM 3954 N N . ALA A 1 499 ? -20.350 -3.574 7.563 1.00 86.31 499 ALA A N 1
ATOM 3955 C CA . ALA A 1 499 ? -20.414 -2.133 7.349 1.00 86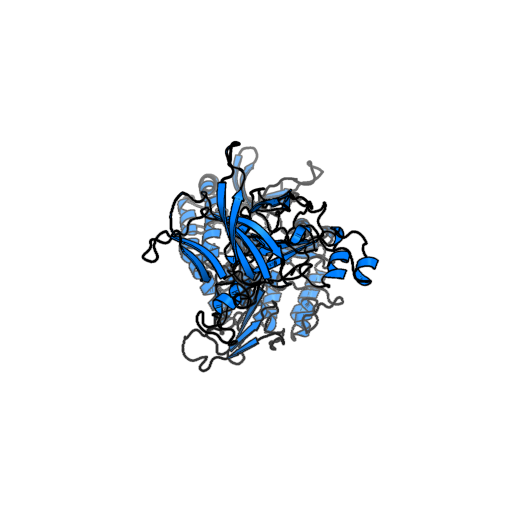.31 499 ALA A CA 1
ATOM 3956 C C . ALA A 1 499 ? -20.741 -1.809 5.878 1.00 86.31 499 ALA A C 1
ATOM 3958 O O . ALA A 1 499 ? -20.258 -2.495 4.974 1.00 86.31 499 ALA A O 1
ATOM 3959 N N . VAL A 1 500 ? -21.541 -0.770 5.641 1.00 92.19 500 VAL A N 1
ATOM 3960 C CA . VAL A 1 500 ? -21.999 -0.357 4.306 1.00 92.19 500 VAL A CA 1
ATOM 3961 C C . VAL A 1 500 ? -21.501 1.056 4.004 1.00 92.19 500 VAL A C 1
ATOM 3963 O O . VAL A 1 500 ? -21.739 1.973 4.786 1.00 92.19 500 VAL A O 1
ATOM 3966 N N . ASP A 1 501 ? -20.823 1.226 2.869 1.00 92.31 501 ASP A N 1
ATOM 3967 C CA . ASP A 1 501 ? -20.397 2.518 2.320 1.00 92.31 501 ASP A CA 1
ATOM 3968 C C . ASP A 1 501 ? -21.560 3.191 1.576 1.00 92.31 501 ASP A C 1
ATOM 3970 O O . ASP A 1 501 ? -22.139 2.619 0.644 1.00 92.31 501 ASP A O 1
ATOM 3974 N N . LEU A 1 502 ? -21.879 4.417 1.998 1.00 95.88 502 LEU A N 1
ATOM 3975 C CA . LEU A 1 502 ? -22.959 5.253 1.475 1.00 95.88 502 LEU A CA 1
ATOM 3976 C C . LEU A 1 502 ? -22.473 6.278 0.440 1.00 95.88 502 LEU A C 1
ATOM 3978 O O . LEU A 1 502 ? -23.249 7.123 0.002 1.00 95.88 502 LEU A O 1
ATOM 3982 N N . THR A 1 503 ? -21.210 6.219 0.014 1.00 92.81 503 THR A N 1
ATOM 3983 C CA . THR A 1 503 ? -20.678 7.107 -1.027 1.00 92.81 503 THR A CA 1
ATOM 3984 C C . THR A 1 503 ? -21.524 7.022 -2.301 1.00 92.81 503 THR A C 1
ATOM 3986 O O . THR A 1 503 ? -21.620 5.965 -2.925 1.00 92.81 503 THR A O 1
ATOM 3989 N N . GLY A 1 504 ? -22.118 8.152 -2.695 1.00 91.38 504 GLY A N 1
ATOM 3990 C CA . GLY A 1 504 ? -22.987 8.269 -3.872 1.00 91.38 504 GLY A CA 1
ATOM 3991 C C . GLY A 1 504 ? -24.459 7.911 -3.631 1.00 91.38 504 GLY A C 1
ATOM 3992 O O . GLY A 1 504 ? -25.277 8.131 -4.526 1.00 91.38 504 GLY A O 1
ATOM 3993 N N . VAL A 1 505 ? -24.813 7.412 -2.441 1.00 98.19 505 VAL A N 1
ATOM 3994 C CA . VAL A 1 505 ? -26.209 7.232 -2.020 1.00 98.19 505 VAL A CA 1
ATOM 3995 C C . VAL A 1 505 ? -26.862 8.601 -1.842 1.00 98.19 505 VAL A C 1
ATOM 3997 O O . VAL A 1 505 ? -26.242 9.539 -1.330 1.00 98.19 505 VAL A O 1
ATOM 4000 N N . ARG A 1 506 ? -28.122 8.728 -2.261 1.00 98.31 506 ARG A N 1
ATOM 4001 C CA . ARG A 1 506 ? -28.888 9.976 -2.142 1.00 98.31 506 ARG A CA 1
ATOM 4002 C C . ARG A 1 506 ? -30.388 9.737 -2.109 1.00 98.31 506 ARG A C 1
ATOM 4004 O O . ARG A 1 506 ? -30.865 8.716 -2.603 1.00 98.31 506 ARG A O 1
ATOM 4011 N N . PHE A 1 507 ? -31.123 10.713 -1.596 1.00 98.06 507 PHE A N 1
ATOM 4012 C CA . PHE A 1 507 ? -32.569 10.770 -1.771 1.00 98.06 507 PHE A CA 1
ATOM 4013 C C . PHE A 1 507 ? -32.913 11.382 -3.133 1.00 98.06 507 PHE A C 1
ATOM 4015 O O . PHE A 1 507 ? -32.361 12.409 -3.526 1.00 98.06 507 PHE A O 1
ATOM 4022 N N . ALA A 1 508 ? -33.793 10.707 -3.870 1.00 94.88 508 ALA A N 1
ATOM 4023 C CA . ALA A 1 508 ? -34.315 11.121 -5.170 1.00 94.88 508 ALA A CA 1
ATOM 4024 C C . ALA A 1 508 ? -35.770 11.629 -5.097 1.00 94.88 508 ALA A C 1
ATOM 4026 O O . ALA A 1 508 ? -36.227 12.256 -6.049 1.00 94.88 508 ALA A O 1
ATOM 4027 N N . ALA A 1 509 ? -36.480 11.356 -3.996 1.00 95.69 509 ALA A N 1
ATOM 4028 C CA . ALA A 1 509 ? -37.824 11.853 -3.690 1.00 95.69 509 ALA A CA 1
ATOM 4029 C C . ALA A 1 509 ? -38.031 11.935 -2.164 1.00 95.69 509 ALA A C 1
ATOM 4031 O O . ALA A 1 509 ? -37.350 11.229 -1.409 1.00 95.69 509 ALA A O 1
ATOM 4032 N N . GLY A 1 510 ? -38.965 12.784 -1.731 1.00 94.94 510 GLY A N 1
ATOM 4033 C CA . GLY A 1 510 ? -39.255 13.093 -0.330 1.00 94.94 510 GLY A CA 1
ATOM 4034 C C . GLY A 1 510 ? -38.416 14.265 0.174 1.00 94.94 510 GLY A C 1
ATOM 4035 O O . GLY A 1 510 ? -38.860 15.406 0.222 1.00 94.94 510 GLY A O 1
ATOM 4036 N N . ILE A 1 511 ? -37.144 13.991 0.458 1.00 96.31 511 ILE A N 1
ATOM 4037 C CA . ILE A 1 511 ? -36.165 14.993 0.908 1.00 96.31 511 ILE A CA 1
ATOM 4038 C C . ILE A 1 511 ? -35.026 15.141 -0.103 1.00 96.31 511 ILE A C 1
ATOM 4040 O O . ILE A 1 511 ? -34.776 14.244 -0.911 1.00 96.31 511 ILE A O 1
ATOM 4044 N N . LEU A 1 512 ? -34.281 16.245 -0.033 1.00 94.88 512 LEU A N 1
ATOM 4045 C CA . LEU A 1 512 ? -33.045 16.425 -0.790 1.00 94.88 512 LEU A CA 1
ATOM 4046 C C . LEU A 1 512 ? -31.838 16.225 0.133 1.00 94.88 512 LEU A C 1
ATOM 4048 O O . LEU A 1 512 ? -31.517 17.077 0.961 1.00 94.88 512 LEU A O 1
ATOM 4052 N N . PHE A 1 513 ? -31.150 15.093 -0.030 1.00 97.25 513 PHE A N 1
ATOM 4053 C CA . PHE A 1 513 ? -29.930 14.786 0.715 1.00 97.25 513 PHE A CA 1
ATOM 4054 C C . PHE A 1 513 ? -28.985 13.884 -0.083 1.00 97.25 513 PHE A C 1
ATOM 4056 O O . PHE A 1 513 ? -29.403 12.860 -0.628 1.00 97.25 513 PHE A O 1
ATOM 4063 N N . ASN A 1 514 ? -27.698 14.237 -0.104 1.00 95.44 514 ASN A N 1
ATOM 4064 C CA . ASN A 1 514 ? -26.622 13.404 -0.639 1.00 95.44 514 ASN A CA 1
ATOM 4065 C C . ASN A 1 514 ? -25.693 13.009 0.507 1.00 95.44 514 ASN A C 1
ATOM 4067 O O . ASN A 1 514 ? -25.197 13.882 1.221 1.00 95.44 514 ASN A O 1
ATOM 4071 N N . PHE A 1 515 ? -25.416 11.715 0.656 1.00 96.88 515 PHE A N 1
ATOM 4072 C CA . PHE A 1 515 ? -24.481 11.268 1.682 1.00 96.88 515 PHE A CA 1
ATOM 4073 C C . PHE A 1 515 ? -23.059 11.750 1.356 1.00 96.88 515 PHE A C 1
ATOM 4075 O O . PHE A 1 515 ? -22.609 11.590 0.213 1.00 96.88 515 PHE A O 1
ATOM 4082 N N . PRO A 1 516 ? -22.332 12.330 2.332 1.00 92.12 516 PRO A N 1
ATOM 4083 C CA . PRO A 1 516 ? -20.933 12.680 2.144 1.00 92.12 516 PRO A CA 1
ATOM 4084 C C . PRO A 1 516 ? -20.102 11.474 1.688 1.00 92.12 516 PRO A C 1
ATOM 4086 O O . PRO A 1 516 ? -20.310 10.336 2.111 1.00 92.12 516 PRO A O 1
ATOM 4089 N N . SER A 1 517 ? -19.125 11.719 0.814 1.00 84.06 517 SER A N 1
ATOM 4090 C CA . SER A 1 517 ? -18.204 10.662 0.389 1.00 84.06 517 SER A CA 1
ATOM 4091 C C . SER A 1 517 ? -17.444 10.109 1.596 1.00 84.06 517 SER A C 1
ATOM 4093 O O . SER A 1 517 ? -16.908 10.871 2.398 1.00 84.06 517 SER A O 1
ATOM 4095 N N . GLY A 1 518 ? -17.362 8.784 1.699 1.00 79.50 518 GLY A N 1
ATOM 4096 C CA . GLY A 1 518 ? -16.737 8.089 2.825 1.00 79.50 518 GLY A CA 1
ATOM 4097 C C . GLY A 1 518 ? -17.645 7.889 4.041 1.00 79.50 518 GLY A C 1
ATOM 4098 O O . GLY A 1 518 ? -17.176 7.356 5.045 1.00 79.50 518 GLY A O 1
ATOM 4099 N N . THR A 1 519 ? -18.926 8.274 3.985 1.00 90.44 519 THR A N 1
ATOM 4100 C CA . THR A 1 519 ? -19.884 7.900 5.033 1.00 90.44 519 THR A CA 1
ATOM 4101 C C . THR A 1 519 ? -20.084 6.384 5.054 1.00 90.44 519 THR A C 1
ATOM 4103 O O . THR A 1 519 ? -20.453 5.784 4.047 1.00 90.44 519 THR A O 1
ATOM 4106 N N . VAL A 1 520 ? -19.891 5.769 6.223 1.00 89.88 520 VAL A N 1
ATOM 4107 C CA . VAL A 1 520 ? -20.063 4.328 6.444 1.00 89.88 520 VAL A CA 1
ATOM 4108 C C . VAL A 1 520 ? -20.999 4.098 7.626 1.00 89.88 520 VAL A C 1
ATOM 4110 O O . VAL A 1 520 ? -20.850 4.734 8.667 1.00 89.88 520 VAL A O 1
ATOM 4113 N N . VAL A 1 521 ? -21.935 3.158 7.486 1.00 92.38 521 VAL A N 1
ATOM 4114 C CA . VAL A 1 521 ? -22.817 2.706 8.572 1.00 92.38 521 VAL A CA 1
ATOM 4115 C C . VAL A 1 521 ? -22.463 1.273 8.979 1.00 92.38 521 VAL A C 1
ATOM 4117 O O . VAL A 1 521 ? -22.404 0.370 8.144 1.00 92.38 521 VAL A O 1
ATOM 4120 N N . GLY A 1 522 ? -22.187 1.052 10.266 1.00 88.12 522 GLY A N 1
ATOM 4121 C CA . GLY A 1 522 ? -21.858 -0.273 10.811 1.00 88.12 522 GLY A CA 1
ATOM 4122 C C . GLY A 1 522 ? -23.045 -1.245 10.789 1.00 88.12 522 GLY A C 1
ATOM 4123 O O . GLY A 1 522 ? -24.187 -0.826 10.636 1.00 88.12 522 GLY A O 1
ATOM 4124 N N . SER A 1 523 ? -22.785 -2.546 10.946 1.00 88.88 523 SER A N 1
ATOM 4125 C CA . SER A 1 523 ? -23.829 -3.586 11.031 1.00 88.88 523 SER A CA 1
ATOM 4126 C C . SER A 1 523 ? -24.827 -3.275 12.153 1.00 88.88 523 SER A C 1
ATOM 4128 O O . SER A 1 523 ? -24.411 -3.018 13.283 1.00 88.88 523 SER A O 1
ATOM 4130 N N . GLY A 1 524 ? -26.129 -3.294 11.858 1.00 91.50 524 GLY A N 1
ATOM 4131 C CA . GLY A 1 524 ? -27.199 -2.992 12.819 1.00 91.50 524 GLY A CA 1
ATOM 4132 C C . GLY A 1 524 ? -27.263 -1.532 13.292 1.00 91.50 524 GLY A C 1
ATOM 4133 O O . GLY A 1 524 ? -28.138 -1.192 14.085 1.00 91.50 524 GLY A O 1
ATOM 4134 N N . GLN A 1 525 ? -26.347 -0.670 12.839 1.00 95.12 525 GLN A N 1
ATOM 4135 C CA . GLN A 1 525 ? -26.298 0.738 13.230 1.00 95.12 525 GLN A CA 1
ATOM 4136 C C . GLN A 1 525 ? -27.278 1.579 12.405 1.00 95.12 525 GLN A C 1
ATOM 4138 O O . GLN A 1 525 ? -27.688 1.197 11.303 1.00 95.12 525 GLN A O 1
ATOM 4143 N N . ARG A 1 526 ? -27.625 2.746 12.955 1.00 97.25 526 ARG A N 1
ATOM 4144 C CA . ARG A 1 526 ? -28.584 3.705 12.397 1.00 97.25 526 ARG A CA 1
ATOM 4145 C C . ARG A 1 526 ? -27.910 5.050 12.137 1.00 97.25 526 ARG A C 1
ATOM 4147 O O . ARG A 1 526 ? -26.994 5.423 12.867 1.00 97.25 526 ARG A O 1
ATOM 4154 N N . LEU A 1 527 ? -28.358 5.769 11.110 1.00 98.12 527 LEU A N 1
ATOM 4155 C CA . LEU A 1 527 ? -27.968 7.157 10.837 1.00 98.12 527 LEU A CA 1
ATOM 4156 C C . LEU A 1 527 ? -29.216 8.026 10.684 1.00 98.12 527 LEU A C 1
ATOM 4158 O O . LEU A 1 527 ? -30.204 7.593 10.089 1.00 98.12 527 LEU A O 1
ATOM 4162 N N . LEU A 1 528 ? -29.137 9.258 11.186 1.00 98.62 528 LEU A N 1
ATOM 4163 C CA . LEU A 1 528 ? -30.241 10.215 11.210 1.00 98.62 528 LEU A CA 1
ATOM 4164 C C . LEU A 1 528 ? -30.007 11.373 10.242 1.00 98.62 528 LEU A C 1
ATOM 4166 O O . LEU A 1 528 ? -28.943 11.998 10.236 1.00 98.62 528 LEU A O 1
ATOM 4170 N N . LEU A 1 529 ? -31.042 11.680 9.471 1.00 98.50 529 LEU A N 1
ATOM 4171 C CA . LEU A 1 529 ? -31.180 12.864 8.635 1.00 98.50 529 LEU A CA 1
ATOM 4172 C C . LEU A 1 529 ? -32.235 13.758 9.266 1.00 98.50 529 LEU A C 1
ATOM 4174 O O . LEU A 1 529 ? -33.329 13.291 9.574 1.00 98.50 529 LEU A O 1
ATOM 4178 N N . VAL A 1 530 ? -31.914 15.027 9.481 1.00 98.50 530 VAL A N 1
ATOM 4179 C CA . VAL A 1 530 ? -32.769 15.940 10.256 1.00 98.50 530 VAL A CA 1
ATOM 4180 C C . VAL A 1 530 ? -33.091 17.188 9.450 1.00 98.50 530 VAL A C 1
ATOM 4182 O O . VAL A 1 530 ? -32.287 17.602 8.619 1.00 98.50 530 VAL A O 1
ATOM 4185 N N . ARG A 1 531 ? -34.252 17.804 9.679 1.00 97.62 531 ARG A N 1
ATOM 4186 C CA . ARG A 1 531 ? -34.599 19.044 8.974 1.00 97.62 531 ARG A CA 1
ATOM 4187 C C . ARG A 1 531 ? -33.775 20.230 9.470 1.00 97.62 531 ARG A C 1
ATOM 4189 O O . ARG A 1 531 ? -33.242 20.998 8.674 1.00 97.62 531 ARG A O 1
ATOM 4196 N N . ASN A 1 532 ? -33.677 20.360 10.790 1.00 97.75 532 ASN A N 1
ATOM 4197 C CA . ASN A 1 532 ? -32.865 21.356 11.473 1.00 97.75 532 ASN A CA 1
ATOM 4198 C C . ASN A 1 532 ? -32.200 20.696 12.684 1.00 97.75 532 ASN A C 1
ATOM 4200 O O . ASN A 1 532 ? -32.863 20.248 13.620 1.00 97.75 532 ASN A O 1
ATOM 4204 N N . LYS A 1 533 ? -30.872 20.624 12.673 1.00 97.62 533 LYS A N 1
ATOM 4205 C CA . LYS A 1 533 ? -30.078 19.940 13.689 1.00 97.62 533 LYS A CA 1
ATOM 4206 C C . LYS A 1 533 ? -30.215 20.598 15.055 1.00 97.62 533 LYS A C 1
ATOM 4208 O O . LYS A 1 533 ? -30.320 19.883 16.044 1.00 97.62 533 LYS A O 1
ATOM 4213 N N . ALA A 1 534 ? -30.253 21.927 15.123 1.00 97.50 534 ALA A N 1
ATOM 4214 C CA . ALA A 1 534 ? -30.402 22.627 16.396 1.00 97.50 534 ALA A CA 1
ATOM 4215 C C . ALA A 1 534 ? -31.778 22.359 17.028 1.00 97.50 534 ALA A C 1
ATOM 4217 O O . ALA A 1 534 ? -31.859 22.102 18.229 1.00 97.50 534 ALA A O 1
ATOM 4218 N N . ALA A 1 535 ? -32.850 22.372 16.228 1.00 97.44 535 ALA A N 1
ATOM 4219 C CA . ALA A 1 535 ? -34.196 22.045 16.698 1.00 97.44 535 ALA A CA 1
ATOM 4220 C C . ALA A 1 535 ? -34.285 20.569 17.120 1.00 97.44 535 ALA A C 1
ATOM 4222 O O . ALA A 1 535 ? -34.763 20.255 18.211 1.00 97.44 535 ALA A O 1
ATOM 4223 N N . PHE A 1 536 ? -33.738 19.663 16.305 1.00 97.69 536 PHE A N 1
ATOM 4224 C CA . PHE A 1 536 ? -33.661 18.240 16.619 1.00 97.69 536 PHE A CA 1
ATOM 4225 C C . PHE A 1 536 ? -32.917 17.985 17.942 1.00 97.69 536 PHE A C 1
ATOM 4227 O O . PHE A 1 536 ? -33.449 17.322 18.829 1.00 97.69 536 PHE A O 1
ATOM 4234 N N . GLU A 1 537 ? -31.724 18.552 18.131 1.00 97.44 537 GLU A N 1
ATOM 4235 C CA . GLU A 1 537 ? -30.940 18.389 19.363 1.00 97.44 537 GLU A CA 1
ATOM 4236 C C . GLU A 1 537 ? -31.619 19.031 20.584 1.00 97.44 537 GLU A C 1
ATOM 4238 O O . GLU A 1 537 ? -31.491 18.508 21.691 1.00 97.44 537 GLU A O 1
ATOM 4243 N N . ALA A 1 538 ? -32.387 20.114 20.406 1.00 96.69 538 ALA A N 1
ATOM 4244 C CA . ALA A 1 538 ? -33.179 20.708 21.485 1.00 96.69 538 ALA A CA 1
ATOM 4245 C C . ALA A 1 538 ? -34.290 19.772 21.995 1.00 96.69 538 ALA A C 1
ATOM 4247 O O . ALA A 1 538 ? -34.646 19.840 23.173 1.00 96.69 538 ALA A O 1
ATOM 4248 N N . ARG A 1 539 ? -34.812 18.892 21.130 1.00 95.50 539 ARG A N 1
ATOM 4249 C CA . ARG A 1 539 ? -35.856 17.914 21.467 1.00 95.50 539 ARG A CA 1
ATOM 4250 C C . ARG A 1 539 ? -35.304 16.567 21.929 1.00 95.50 539 ARG A C 1
ATOM 4252 O O . ARG A 1 539 ? -35.775 16.020 22.922 1.00 95.50 539 ARG A O 1
ATOM 4259 N N . TYR A 1 540 ? -34.321 16.026 21.213 1.00 95.31 540 TYR A N 1
ATOM 4260 C CA . TYR A 1 540 ? -33.832 14.654 21.407 1.00 95.31 540 TYR A CA 1
ATOM 4261 C C . TYR A 1 540 ? -32.489 14.571 22.147 1.00 95.31 540 TYR A C 1
ATOM 4263 O O . TYR A 1 540 ? -32.067 13.482 22.533 1.00 95.31 540 TYR A O 1
ATOM 4271 N N . GLY A 1 541 ? -31.830 15.708 22.383 1.00 95.31 541 GLY A N 1
ATOM 4272 C CA . GLY A 1 541 ? -30.489 15.778 22.955 1.00 95.31 541 GLY A CA 1
ATOM 4273 C C . GLY A 1 541 ? -29.375 15.657 21.909 1.00 95.31 541 GLY A C 1
ATOM 4274 O O . GLY A 1 541 ? -29.585 15.252 20.767 1.00 95.31 541 GLY A O 1
ATOM 4275 N N . ALA A 1 542 ? -28.158 16.027 22.314 1.00 93.75 542 ALA A N 1
ATOM 4276 C CA . ALA A 1 542 ? -26.965 15.941 21.474 1.00 93.75 542 ALA A CA 1
ATOM 4277 C C . ALA A 1 542 ? -26.323 14.540 21.513 1.00 93.75 542 ALA A C 1
ATOM 4279 O O . ALA A 1 542 ? -26.503 13.782 22.465 1.00 93.75 542 ALA A O 1
ATOM 4280 N N . GLY A 1 543 ? -25.508 14.221 20.502 1.00 92.12 543 GLY A N 1
ATOM 4281 C CA . GLY A 1 543 ? -24.705 12.987 20.454 1.00 92.12 543 GLY A CA 1
ATOM 4282 C C . GLY A 1 543 ? -25.371 11.792 19.763 1.00 92.12 543 GLY A C 1
ATOM 4283 O O . GLY A 1 543 ? -24.753 10.734 19.664 1.00 92.12 543 GLY A O 1
ATOM 4284 N N . LEU A 1 544 ? -26.593 11.958 19.252 1.00 96.69 544 LEU A N 1
ATOM 4285 C CA . LEU A 1 544 ? -27.229 10.998 18.347 1.00 96.69 544 LEU A CA 1
ATOM 4286 C C . LEU A 1 544 ? -26.514 10.962 16.978 1.00 96.69 544 LEU A C 1
ATOM 4288 O O . LEU A 1 544 ? -25.860 11.944 16.612 1.00 96.69 544 LEU A O 1
ATOM 4292 N N . PRO A 1 545 ? -26.622 9.862 16.203 1.00 95.69 545 PRO A N 1
ATOM 4293 C CA . PRO A 1 545 ? -25.871 9.652 14.959 1.00 95.69 545 PRO A CA 1
ATOM 4294 C C . PRO A 1 545 ? -26.424 10.468 13.771 1.00 95.69 545 PRO A C 1
ATOM 4296 O O . PRO A 1 545 ? -26.781 9.923 12.725 1.00 95.69 545 PRO A O 1
ATOM 4299 N N . VAL A 1 546 ? -26.508 11.791 13.926 1.00 97.88 546 VAL A N 1
ATOM 4300 C CA . VAL A 1 546 ? -26.938 12.729 12.883 1.00 97.88 546 VAL A CA 1
ATOM 4301 C C . VAL A 1 546 ? -25.834 12.878 11.841 1.00 97.88 546 VAL A C 1
ATOM 4303 O O . VAL A 1 546 ? -24.748 13.374 12.145 1.00 97.88 546 VAL A O 1
ATOM 4306 N N . VAL A 1 547 ? -26.118 12.469 10.604 1.00 96.25 547 VAL A N 1
ATOM 4307 C CA . VAL A 1 547 ? -25.161 12.547 9.488 1.00 96.25 547 VAL A CA 1
ATOM 4308 C C . VAL A 1 547 ? -25.254 13.873 8.727 1.00 96.25 547 VAL A C 1
ATOM 4310 O O . VAL A 1 547 ? -24.272 14.297 8.121 1.00 96.25 547 VAL A O 1
ATOM 4313 N N . GLY A 1 548 ? -26.393 14.566 8.793 1.00 95.88 548 GLY A N 1
ATOM 4314 C CA . GLY A 1 548 ? -26.543 15.899 8.215 1.00 95.88 548 GLY A CA 1
ATOM 4315 C C . GLY A 1 548 ? -27.973 16.431 8.230 1.00 95.88 548 GLY A C 1
ATOM 4316 O O . GLY A 1 548 ? -28.916 15.714 8.572 1.00 95.88 548 GLY A O 1
ATOM 4317 N N . GLU A 1 549 ? -28.100 17.703 7.854 1.00 98.12 549 GLU A N 1
ATOM 4318 C CA . GLU A 1 549 ? -29.382 18.359 7.598 1.00 98.12 549 GLU A CA 1
ATOM 4319 C C . GLU A 1 549 ? -29.807 18.132 6.143 1.00 98.12 549 GLU A C 1
ATOM 4321 O O . GLU A 1 549 ? -28.967 18.205 5.242 1.00 98.12 549 GLU A O 1
ATOM 4326 N N . TYR A 1 550 ? -31.088 17.845 5.909 1.00 97.44 550 TYR A N 1
ATOM 4327 C CA . TYR A 1 550 ? -31.650 17.739 4.560 1.00 97.44 550 TYR A CA 1
ATOM 4328 C C . TYR A 1 550 ? -32.438 18.991 4.163 1.00 97.44 550 TYR A C 1
ATOM 4330 O O . TYR A 1 550 ? -32.975 19.716 5.006 1.00 97.44 550 TYR A O 1
ATOM 4338 N N . ASP A 1 551 ? -32.551 19.207 2.854 1.00 91.94 551 ASP A N 1
ATOM 4339 C CA . ASP A 1 551 ? -33.388 20.252 2.265 1.00 91.94 551 ASP A CA 1
ATOM 4340 C C . ASP A 1 551 ? -34.782 19.716 1.894 1.00 91.94 551 ASP A C 1
ATOM 4342 O O . ASP A 1 551 ? -34.955 18.528 1.610 1.00 91.94 551 ASP A O 1
ATOM 4346 N N . GLY A 1 552 ? -35.778 20.607 1.859 1.00 90.44 552 GLY A N 1
ATOM 4347 C CA . GLY A 1 552 ? -37.195 20.241 1.718 1.00 90.44 552 GLY A CA 1
ATOM 4348 C C . GLY A 1 552 ? -37.851 19.947 3.067 1.00 90.44 552 GLY A C 1
ATOM 4349 O O . GLY A 1 552 ? -37.307 20.312 4.101 1.00 90.44 552 GLY A O 1
ATOM 4350 N N . ASN A 1 553 ? -39.025 19.329 3.064 1.00 90.25 553 ASN A N 1
ATOM 4351 C CA . ASN A 1 553 ? -39.748 18.885 4.256 1.00 90.25 553 ASN A CA 1
ATOM 4352 C C . ASN A 1 553 ? -40.553 17.642 3.889 1.00 90.25 553 ASN A C 1
ATOM 4354 O O . ASN A 1 553 ? -40.903 17.472 2.719 1.00 90.25 553 ASN A O 1
ATOM 4358 N N . LEU A 1 554 ? -40.867 16.813 4.877 1.00 93.94 554 LEU A N 1
ATOM 4359 C CA . LEU A 1 554 ? -41.764 15.691 4.660 1.00 93.94 554 LEU A CA 1
ATOM 4360 C C . LEU A 1 554 ? -43.220 16.194 4.569 1.00 93.94 554 LEU A C 1
ATOM 4362 O O . LEU A 1 554 ? -43.640 17.119 5.269 1.00 93.94 554 LEU A O 1
ATOM 4366 N N . ALA A 1 555 ? -44.010 15.629 3.662 1.00 93.38 555 ALA A N 1
ATOM 4367 C CA . ALA A 1 555 ? -45.387 16.038 3.422 1.00 93.38 555 ALA A CA 1
ATOM 4368 C C . ALA A 1 555 ? -46.358 15.445 4.457 1.00 93.38 555 ALA A C 1
ATOM 4370 O O . ALA A 1 555 ? -46.588 14.240 4.526 1.00 93.38 555 ALA A O 1
ATOM 4371 N N . ASN A 1 556 ? -47.049 16.322 5.189 1.00 90.06 556 ASN A N 1
ATOM 4372 C CA . ASN A 1 556 ? -48.022 15.932 6.216 1.00 90.06 556 ASN A CA 1
ATOM 4373 C C . ASN A 1 556 ? -49.181 15.039 5.716 1.00 90.06 556 ASN A C 1
ATOM 4375 O O . ASN A 1 556 ? -49.759 14.307 6.515 1.00 90.06 556 ASN A O 1
ATOM 4379 N N . GLU A 1 557 ? -49.526 15.104 4.426 1.00 88.75 557 GLU A N 1
ATOM 4380 C CA . GLU A 1 557 ? -50.628 14.345 3.802 1.00 88.75 557 GLU A CA 1
ATOM 4381 C C . GLU A 1 557 ? -50.157 13.058 3.089 1.00 88.75 557 GLU A C 1
ATOM 4383 O O . GLU A 1 557 ? -50.972 12.313 2.537 1.00 88.75 557 GLU A O 1
ATOM 4388 N N . GLY A 1 558 ? -48.848 12.778 3.107 1.00 91.44 558 GLY A N 1
ATOM 4389 C CA . GLY A 1 558 ? -48.223 11.674 2.382 1.00 91.44 558 GLY A CA 1
ATOM 4390 C C . GLY A 1 558 ? -47.490 12.096 1.106 1.00 91.44 558 GLY A C 1
ATOM 4391 O O . GLY A 1 558 ? -47.862 13.055 0.430 1.00 91.44 558 GLY A O 1
ATOM 4392 N N . GLU A 1 559 ? -46.448 11.347 0.754 1.00 94.62 559 GLU A N 1
ATOM 4393 C CA . GLU A 1 559 ? -45.626 11.530 -0.452 1.00 94.62 559 GLU A CA 1
ATOM 4394 C C . GLU A 1 559 ? -44.833 10.253 -0.779 1.00 94.62 559 GLU A C 1
ATOM 4396 O O . GLU A 1 559 ? -44.875 9.263 -0.043 1.00 94.62 559 GLU A O 1
ATOM 4401 N N . GLU A 1 560 ? -44.089 10.283 -1.887 1.00 97.25 560 GLU A N 1
ATOM 4402 C CA . GLU A 1 560 ? -43.092 9.263 -2.210 1.00 97.25 560 GLU A CA 1
ATOM 4403 C C . GLU A 1 560 ? -41.748 9.566 -1.533 1.00 97.25 560 GLU A C 1
ATOM 4405 O O . GLU A 1 560 ? -41.210 10.663 -1.665 1.00 97.25 560 GLU A O 1
ATOM 4410 N N . ILE A 1 561 ? -41.158 8.553 -0.897 1.00 97.94 561 ILE A N 1
ATOM 4411 C CA . ILE A 1 561 ? -39.762 8.560 -0.458 1.00 97.94 561 ILE A CA 1
ATOM 4412 C C . ILE A 1 561 ? -38.963 7.639 -1.377 1.00 97.94 561 ILE A C 1
ATOM 4414 O O . ILE A 1 561 ? -39.331 6.476 -1.560 1.00 97.94 561 ILE A O 1
ATOM 4418 N N . ALA A 1 562 ? -37.842 8.131 -1.912 1.00 97.88 562 ALA A N 1
ATOM 4419 C CA . ALA A 1 562 ? -36.932 7.328 -2.726 1.00 97.88 562 ALA A CA 1
ATOM 4420 C C . ALA A 1 562 ? -35.471 7.521 -2.306 1.00 97.88 562 ALA A C 1
ATOM 4422 O O . ALA A 1 562 ? -34.917 8.606 -2.459 1.00 97.88 562 ALA A O 1
ATOM 4423 N N . LEU A 1 563 ? -34.835 6.451 -1.834 1.00 98.50 563 LEU A N 1
ATOM 4424 C CA . LEU A 1 563 ? -33.403 6.339 -1.568 1.00 98.50 563 LEU A CA 1
ATOM 4425 C C . LEU A 1 563 ? -32.763 5.523 -2.694 1.00 98.50 563 LEU A C 1
ATOM 4427 O O . LEU A 1 563 ? -33.160 4.378 -2.917 1.00 98.50 563 LEU A O 1
ATOM 4431 N N . VAL A 1 564 ? -31.766 6.083 -3.376 1.00 98.06 564 VAL A N 1
ATOM 4432 C CA . VAL A 1 564 ? -31.085 5.444 -4.513 1.00 98.06 564 VAL A CA 1
ATOM 4433 C C . VAL A 1 564 ? -29.588 5.294 -4.263 1.00 98.06 564 VAL A C 1
ATOM 4435 O O . VAL A 1 564 ? -28.987 6.076 -3.523 1.00 98.06 564 VAL A O 1
ATOM 4438 N N . ASP A 1 565 ? -28.979 4.291 -4.888 1.00 96.75 565 ASP A N 1
ATOM 4439 C CA . ASP A 1 565 ? -27.545 4.028 -4.794 1.00 96.75 565 ASP A CA 1
ATOM 4440 C C . ASP A 1 565 ? -26.692 4.955 -5.692 1.00 96.75 565 ASP A C 1
ATOM 4442 O O . ASP A 1 565 ? -27.182 5.869 -6.371 1.00 96.75 565 ASP A O 1
ATOM 4446 N N . PHE A 1 566 ? -25.378 4.703 -5.707 1.00 92.25 566 PHE A N 1
ATOM 4447 C CA . PHE A 1 566 ? -24.404 5.466 -6.494 1.00 92.25 566 PHE A CA 1
ATOM 4448 C C . PHE A 1 566 ? -24.598 5.358 -8.016 1.00 92.25 566 PHE A C 1
ATOM 4450 O O . PHE A 1 566 ? -24.099 6.209 -8.751 1.00 92.25 566 PHE A O 1
ATOM 4457 N N . GLN A 1 567 ? -25.311 4.335 -8.494 1.00 93.19 567 GLN A N 1
ATOM 4458 C CA . GLN A 1 567 ? -25.672 4.142 -9.901 1.00 93.19 567 GLN A CA 1
ATOM 4459 C C . GLN A 1 567 ? -27.077 4.677 -10.212 1.00 93.19 567 GLN A C 1
ATOM 4461 O O . GLN A 1 567 ? -27.447 4.785 -11.379 1.00 93.19 567 GLN A O 1
ATOM 4466 N N . GLY A 1 568 ? -27.841 5.061 -9.185 1.00 92.81 568 GLY A N 1
ATOM 4467 C CA . GLY A 1 568 ? -29.222 5.516 -9.295 1.00 92.81 568 GLY A CA 1
ATOM 4468 C C . GLY A 1 568 ? -30.259 4.393 -9.238 1.00 92.81 568 GLY A C 1
ATOM 4469 O O . GLY A 1 568 ? -31.416 4.661 -9.546 1.00 92.81 568 GLY A O 1
ATOM 4470 N N . ALA A 1 569 ? -29.881 3.168 -8.859 1.00 96.81 569 ALA A N 1
ATOM 4471 C CA . ALA A 1 569 ? -30.841 2.095 -8.620 1.00 96.81 569 ALA A CA 1
ATOM 4472 C C . ALA A 1 569 ? -31.538 2.283 -7.265 1.00 96.81 569 ALA A C 1
ATOM 4474 O O . ALA A 1 569 ? -30.933 2.757 -6.300 1.00 96.81 569 ALA A O 1
ATOM 4475 N N . ASP A 1 570 ? -32.813 1.903 -7.185 1.00 97.31 570 ASP A N 1
ATOM 4476 C CA . ASP A 1 570 ? -33.598 2.054 -5.962 1.00 97.31 570 ASP A CA 1
ATOM 4477 C C . ASP A 1 570 ? -33.074 1.130 -4.853 1.00 97.31 570 ASP A C 1
ATOM 4479 O O . ASP A 1 570 ? -33.057 -0.097 -4.976 1.00 97.31 570 ASP A O 1
ATOM 4483 N N . ILE A 1 571 ? -32.695 1.733 -3.727 1.00 97.50 571 ILE A N 1
ATOM 4484 C CA . ILE A 1 571 ? -32.485 1.029 -2.463 1.00 97.50 571 ILE A CA 1
ATOM 4485 C C . ILE A 1 571 ? -33.844 0.862 -1.791 1.00 97.50 571 ILE A C 1
ATOM 4487 O O . ILE A 1 571 ? -34.230 -0.256 -1.462 1.00 97.50 571 ILE A O 1
ATOM 4491 N N . ARG A 1 572 ? -34.593 1.955 -1.616 1.00 97.44 572 ARG A N 1
ATOM 4492 C CA . ARG A 1 572 ? -35.978 1.950 -1.122 1.00 97.44 572 ARG A CA 1
ATOM 4493 C C . ARG A 1 572 ? -36.796 2.984 -1.880 1.00 97.44 572 ARG A C 1
ATOM 4495 O O . ARG A 1 572 ? -36.348 4.114 -2.015 1.00 97.44 572 ARG A O 1
ATOM 4502 N N . ARG A 1 573 ? -37.992 2.603 -2.330 1.00 97.88 573 ARG A N 1
ATOM 4503 C CA . ARG A 1 573 ? -38.985 3.500 -2.931 1.00 97.88 573 ARG A CA 1
ATOM 4504 C C . ARG A 1 573 ? -40.382 3.085 -2.490 1.00 97.88 573 ARG A C 1
ATOM 4506 O O . ARG A 1 573 ? -40.775 1.942 -2.719 1.00 97.88 573 ARG A O 1
ATOM 4513 N N . PHE A 1 574 ? -41.111 3.986 -1.846 1.00 97.38 574 PHE A N 1
ATOM 4514 C CA . PHE A 1 574 ? -42.480 3.737 -1.397 1.00 97.38 574 PHE A CA 1
ATOM 4515 C C . PHE A 1 574 ? -43.232 5.050 -1.184 1.00 97.38 574 PHE A C 1
ATOM 4517 O O . PHE A 1 574 ? -42.618 6.098 -1.006 1.00 97.38 574 PHE A O 1
ATOM 4524 N N . GLN A 1 575 ? -44.562 4.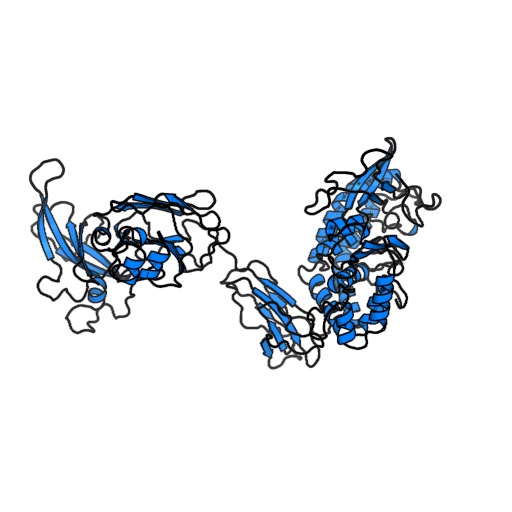976 -1.188 1.00 96.19 575 GLN A N 1
ATOM 4525 C CA . GLN A 1 575 ? -45.439 6.102 -0.888 1.00 96.19 575 GLN A CA 1
ATOM 4526 C C . GLN A 1 575 ? -46.122 5.868 0.455 1.00 96.19 575 GLN A C 1
ATOM 4528 O O . GLN A 1 575 ? -46.775 4.838 0.614 1.00 96.19 575 GLN A O 1
ATOM 4533 N N . TYR A 1 576 ? -45.994 6.812 1.387 1.00 94.12 576 TYR A N 1
ATOM 4534 C CA . TYR A 1 576 ? -46.746 6.796 2.645 1.00 94.12 576 TYR A CA 1
ATOM 4535 C C . TYR A 1 576 ? -47.976 7.704 2.553 1.00 94.12 576 TYR A C 1
ATOM 4537 O O . TYR A 1 576 ? -48.024 8.618 1.729 1.00 94.12 576 TYR A O 1
ATOM 4545 N N . LEU A 1 577 ? -48.979 7.440 3.392 1.00 90.88 577 LEU A N 1
ATOM 4546 C CA . LEU A 1 577 ? -50.198 8.241 3.506 1.00 90.88 577 LEU A CA 1
ATOM 4547 C C . LEU A 1 577 ? -50.478 8.571 4.970 1.00 90.88 577 LEU A C 1
ATOM 4549 O O . LEU A 1 577 ? -50.022 7.884 5.880 1.00 90.88 577 LEU A O 1
ATOM 4553 N N . ASP A 1 578 ? -51.291 9.597 5.184 1.00 86.81 578 ASP A N 1
ATOM 4554 C CA . ASP A 1 578 ? -51.684 10.101 6.500 1.00 86.81 578 ASP A CA 1
ATOM 4555 C C . ASP A 1 578 ? -52.978 9.463 7.053 1.00 86.81 578 ASP A C 1
ATOM 4557 O O . ASP A 1 578 ? -53.545 9.915 8.057 1.00 86.81 578 ASP A O 1
ATOM 4561 N N . ARG A 1 579 ? -53.466 8.424 6.368 1.00 85.44 579 ARG A N 1
ATOM 4562 C CA . ARG A 1 579 ? -54.752 7.762 6.598 1.00 85.44 579 ARG A CA 1
ATOM 4563 C C . ARG A 1 579 ? -54.669 6.262 6.334 1.00 85.44 579 ARG A C 1
ATOM 4565 O O . ARG A 1 579 ? -53.781 5.794 5.619 1.00 85.44 579 ARG A O 1
ATOM 4572 N N . SER A 1 580 ? -55.667 5.544 6.850 1.00 80.44 580 SER A N 1
ATOM 4573 C CA . SER A 1 580 ? -55.869 4.111 6.607 1.00 80.44 580 SER A CA 1
ATOM 4574 C C . SER A 1 580 ? -55.712 3.773 5.114 1.00 80.44 580 SER A C 1
ATOM 4576 O O . SER A 1 580 ? -56.217 4.524 4.269 1.00 80.44 580 SER A O 1
ATOM 4578 N N . PRO A 1 581 ? -55.000 2.688 4.759 1.00 81.31 581 PRO A N 1
ATOM 4579 C CA . PRO A 1 581 ? -54.479 1.620 5.631 1.00 81.31 581 PRO A CA 1
ATOM 4580 C C . PRO A 1 581 ? -53.160 1.928 6.368 1.00 81.31 581 PRO A C 1
ATOM 4582 O O . PRO A 1 581 ? -52.664 1.063 7.085 1.00 81.31 581 PRO A O 1
ATOM 4585 N N . TRP A 1 582 ? -52.573 3.119 6.206 1.00 87.38 582 TRP A N 1
ATOM 4586 C CA . TRP A 1 582 ? -51.389 3.519 6.976 1.00 87.38 582 TRP A CA 1
ATOM 4587 C C . TRP A 1 582 ? -51.776 3.938 8.403 1.00 87.38 582 TRP A C 1
ATOM 4589 O O . TRP A 1 582 ? -52.878 4.463 8.602 1.00 87.38 582 TRP A O 1
ATOM 4599 N N . PRO A 1 583 ? -50.891 3.743 9.399 1.00 83.06 583 PRO A N 1
ATOM 4600 C CA . PRO A 1 583 ? -51.139 4.177 10.769 1.00 83.06 583 PRO A CA 1
ATOM 4601 C C . PRO A 1 583 ? -51.489 5.675 10.825 1.00 83.06 583 PRO A C 1
ATOM 4603 O O . PRO A 1 583 ? -50.692 6.499 10.380 1.00 83.06 583 PRO A O 1
ATOM 4606 N N . PRO A 1 584 ? -52.647 6.069 11.386 1.00 71.12 584 PRO A N 1
ATOM 4607 C CA . PRO A 1 584 ? -53.064 7.472 11.437 1.00 71.12 584 PRO A CA 1
ATOM 4608 C C . PRO A 1 584 ? -52.442 8.243 12.614 1.00 71.12 584 PRO A C 1
ATOM 4610 O O . PRO A 1 584 ? -52.507 9.472 12.650 1.00 71.12 584 PRO A O 1
ATOM 4613 N N . GLY A 1 585 ? -51.851 7.549 13.596 1.00 63.66 585 GLY A N 1
ATOM 4614 C CA . GLY A 1 585 ? -51.257 8.143 14.800 1.00 63.66 585 GLY A CA 1
ATOM 4615 C C . GLY A 1 585 ? -50.209 9.240 14.539 1.00 63.66 585 GLY A C 1
ATOM 4616 O O . GLY A 1 585 ? -50.286 10.291 15.190 1.00 63.66 585 GLY A O 1
ATOM 4617 N N . PRO A 1 586 ? -49.288 9.078 13.567 1.00 58.50 586 PRO A N 1
ATOM 4618 C CA . PRO A 1 586 ? -48.325 10.112 13.191 1.00 58.50 586 PRO A CA 1
ATOM 4619 C C . PRO A 1 586 ? -48.983 11.398 12.668 1.00 58.50 586 PRO A C 1
ATOM 4621 O O . PRO A 1 586 ? -48.450 12.485 12.854 1.00 58.50 586 PRO A O 1
ATOM 4624 N N . ASN A 1 587 ? -50.200 11.320 12.119 1.00 55.94 587 ASN A N 1
ATOM 4625 C CA . ASN A 1 587 ? -50.914 12.465 11.553 1.00 55.94 587 ASN A CA 1
ATOM 4626 C C . ASN A 1 587 ? -51.546 13.403 12.608 1.00 55.94 587 ASN A C 1
ATOM 4628 O O . ASN A 1 587 ? -51.982 14.498 12.260 1.00 55.94 587 ASN A O 1
ATOM 4632 N N . ARG A 1 588 ? -51.666 13.028 13.890 1.00 60.59 588 ARG A N 1
ATOM 4633 C CA . ARG A 1 588 ? -52.463 13.842 14.843 1.00 60.59 588 ARG A CA 1
ATOM 4634 C C . ARG A 1 588 ? -51.730 14.324 16.090 1.00 60.59 588 ARG A C 1
ATOM 4636 O O . ARG A 1 588 ? -52.107 15.374 16.594 1.00 60.59 588 ARG A O 1
ATOM 4643 N N . ASN A 1 589 ? -50.677 13.638 16.543 1.00 72.88 589 ASN A N 1
ATOM 4644 C CA . ASN A 1 589 ? -50.117 13.858 17.889 1.00 72.88 589 ASN A CA 1
ATOM 4645 C C . ASN A 1 589 ? -48.571 13.849 17.969 1.00 72.88 589 ASN A C 1
ATOM 4647 O O . ASN A 1 589 ? -48.021 13.706 19.059 1.00 72.88 589 ASN A O 1
ATOM 4651 N N . GLY A 1 590 ? -47.846 13.983 16.851 1.00 85.88 590 GLY A N 1
ATOM 4652 C CA . GLY A 1 590 ? -46.377 14.033 16.876 1.00 85.88 590 GLY A CA 1
ATOM 4653 C C . GLY A 1 590 ? -45.675 12.684 17.041 1.00 85.88 590 GLY A C 1
ATOM 4654 O O . GLY A 1 590 ? -44.532 12.652 17.490 1.00 85.88 590 GLY A O 1
ATOM 4655 N N . TYR A 1 591 ? -46.350 11.574 16.735 1.00 91.31 591 TYR A N 1
ATOM 4656 C CA . TYR A 1 591 ? -45.732 10.245 16.669 1.00 91.31 591 TYR A CA 1
ATOM 4657 C C . TYR A 1 591 ? -44.961 10.074 15.352 1.00 91.31 591 TYR A C 1
ATOM 4659 O O . TYR A 1 591 ? -45.322 10.674 14.343 1.00 91.31 591 TYR A O 1
ATOM 4667 N N . SER A 1 592 ? -43.921 9.243 15.349 1.00 94.19 592 SER A N 1
ATOM 4668 C CA . SER A 1 592 ? -43.210 8.852 14.128 1.00 94.19 592 SER A CA 1
ATOM 4669 C C . SER A 1 592 ? -43.820 7.585 13.526 1.00 94.19 592 SER A C 1
ATOM 4671 O O . SER A 1 592 ? -44.557 6.842 14.187 1.00 94.19 592 SER A O 1
ATOM 4673 N N . LEU A 1 593 ? -43.517 7.346 12.252 1.00 94.44 593 LEU A N 1
ATOM 4674 C CA . LEU A 1 593 ? -43.807 6.100 11.565 1.00 94.44 593 LEU A CA 1
ATOM 4675 C C . LEU A 1 593 ? -42.601 5.163 11.706 1.00 94.44 593 LEU A C 1
ATOM 4677 O O . LEU A 1 593 ? -41.496 5.515 11.293 1.00 94.44 593 LEU A O 1
ATOM 4681 N N . VAL A 1 594 ? -42.814 3.984 12.291 1.00 96.12 594 VAL A N 1
ATOM 4682 C CA . VAL A 1 594 ? -41.770 2.996 12.607 1.00 96.12 594 VAL A CA 1
ATOM 4683 C C . VAL A 1 594 ? -41.989 1.739 11.774 1.00 96.12 594 VAL A C 1
ATOM 4685 O O . VAL A 1 594 ? -43.109 1.223 11.718 1.00 96.12 594 VAL A O 1
ATOM 4688 N N . LEU A 1 595 ? -40.932 1.249 11.122 1.00 96.50 595 LEU A N 1
ATOM 4689 C CA . LEU A 1 595 ? -40.968 -0.009 10.379 1.00 96.50 595 LEU A CA 1
ATOM 4690 C C . LEU A 1 595 ? -40.929 -1.185 11.362 1.00 96.50 595 LEU A C 1
ATOM 4692 O O . LEU A 1 595 ? -40.011 -1.283 12.175 1.00 96.50 595 LEU A O 1
ATOM 4696 N N . VAL A 1 596 ? -41.900 -2.088 11.269 1.00 93.75 596 VAL A N 1
ATOM 4697 C CA . VAL A 1 596 ? -41.996 -3.302 12.090 1.00 93.75 596 VAL A CA 1
ATOM 4698 C C . VAL A 1 596 ? -40.932 -4.299 11.635 1.00 93.75 596 VAL A C 1
ATOM 4700 O O . VAL A 1 596 ? -40.872 -4.624 10.455 1.00 93.75 596 VAL A O 1
ATOM 4703 N N . ARG A 1 597 ? -40.105 -4.812 12.558 1.00 91.69 597 ARG A N 1
ATOM 4704 C CA . ARG A 1 597 ? -39.053 -5.819 12.275 1.00 91.69 597 ARG A CA 1
ATOM 4705 C C . ARG A 1 597 ? -38.134 -5.450 11.091 1.00 91.69 597 ARG A C 1
ATOM 4707 O O . ARG A 1 597 ? -38.029 -6.209 10.123 1.00 91.69 597 ARG A O 1
ATOM 4714 N N . PRO A 1 598 ? -37.428 -4.301 11.140 1.00 94.31 598 PRO A N 1
ATOM 4715 C CA . PRO A 1 598 ? -36.570 -3.860 10.039 1.00 94.31 598 PRO A CA 1
ATOM 4716 C C . PRO A 1 598 ? -35.443 -4.853 9.715 1.00 94.31 598 PRO A C 1
ATOM 4718 O O . PRO A 1 598 ? -35.011 -4.924 8.567 1.00 94.31 598 PRO A O 1
ATOM 4721 N N . ASP A 1 599 ? -35.016 -5.653 10.696 1.00 89.62 599 ASP A N 1
ATOM 4722 C CA . ASP A 1 599 ? -34.054 -6.754 10.569 1.00 89.62 599 ASP A CA 1
ATOM 4723 C C . ASP A 1 599 ? -34.473 -7.825 9.550 1.00 89.62 599 ASP A C 1
ATOM 4725 O O . ASP A 1 599 ? -33.613 -8.438 8.922 1.00 89.62 599 ASP A O 1
ATOM 4729 N N . MET A 1 600 ? -35.780 -7.997 9.329 1.00 91.00 600 MET A N 1
ATOM 4730 C CA . MET A 1 600 ? -36.340 -8.966 8.380 1.00 91.00 600 MET A CA 1
ATOM 4731 C C . MET A 1 600 ? -36.521 -8.400 6.965 1.00 91.00 600 MET A C 1
ATOM 4733 O O . MET A 1 600 ? -37.064 -9.080 6.096 1.00 91.00 600 MET A O 1
ATOM 4737 N N . ALA A 1 601 ? -36.072 -7.163 6.721 1.00 91.50 601 ALA A N 1
ATOM 4738 C CA . ALA A 1 601 ? -36.208 -6.458 5.445 1.00 91.50 601 ALA A CA 1
ATOM 4739 C C . ALA A 1 601 ? -37.646 -6.455 4.868 1.00 91.50 601 ALA A C 1
ATOM 4741 O O . ALA A 1 601 ? -37.821 -6.753 3.682 1.00 91.50 601 ALA A O 1
ATOM 4742 N N . PRO A 1 602 ? -38.680 -6.120 5.666 1.00 92.69 602 PRO A N 1
ATOM 4743 C CA . PRO A 1 602 ? -40.055 -6.072 5.183 1.00 92.69 602 PRO A CA 1
ATOM 4744 C C . PRO A 1 602 ? -40.187 -5.054 4.046 1.00 92.69 602 PRO A C 1
ATOM 4746 O O . PRO A 1 602 ? -39.478 -4.046 3.998 1.00 92.69 602 PRO A O 1
ATOM 4749 N N . ASP A 1 603 ? -41.110 -5.306 3.123 1.00 94.38 603 ASP A N 1
ATOM 4750 C CA . ASP A 1 603 ? -41.350 -4.391 2.011 1.00 94.38 603 ASP A CA 1
ATOM 4751 C C . ASP A 1 603 ? -42.066 -3.123 2.504 1.00 94.38 603 ASP A C 1
ATOM 4753 O O . ASP A 1 603 ? -43.216 -3.171 2.949 1.00 94.38 603 ASP A O 1
ATOM 4757 N N . HIS A 1 604 ? -41.364 -1.989 2.397 1.00 96.00 604 HIS A N 1
ATOM 4758 C CA . HIS A 1 604 ? -41.795 -0.646 2.801 1.00 96.00 604 HIS A CA 1
ATOM 4759 C C . HIS A 1 604 ? -43.112 -0.194 2.167 1.00 96.00 604 HIS A C 1
ATOM 4761 O O . HIS A 1 604 ? -43.743 0.721 2.689 1.00 96.00 604 HIS A O 1
ATOM 4767 N N . ARG A 1 605 ? -43.536 -0.799 1.052 1.00 95.12 605 ARG A N 1
ATOM 4768 C CA . ARG A 1 605 ? -44.775 -0.433 0.347 1.00 95.12 605 ARG A CA 1
ATOM 4769 C C . ARG A 1 605 ? -46.035 -0.947 1.038 1.00 95.12 605 ARG A C 1
ATOM 4771 O O . ARG A 1 605 ? -47.119 -0.473 0.711 1.00 95.12 605 ARG A O 1
ATOM 4778 N N . HIS A 1 606 ? -45.914 -1.904 1.960 1.00 92.00 606 HIS A N 1
ATOM 4779 C CA . HIS A 1 606 ? -47.064 -2.457 2.668 1.00 92.00 606 HIS A CA 1
ATOM 4780 C C . HIS A 1 606 ? -47.358 -1.663 3.950 1.00 92.00 606 HIS A C 1
ATOM 4782 O O . HIS A 1 606 ? -46.543 -1.680 4.873 1.00 92.00 606 HIS A O 1
ATOM 4788 N N . PRO A 1 607 ? -48.537 -1.027 4.061 1.00 88.69 607 PRO A N 1
ATOM 4789 C CA . PRO A 1 607 ? -48.907 -0.202 5.214 1.00 88.69 607 PRO A CA 1
ATOM 4790 C C . PRO A 1 607 ? -48.875 -0.958 6.550 1.00 88.69 607 PRO A C 1
ATOM 4792 O O . PRO A 1 607 ? -48.518 -0.389 7.573 1.00 88.69 607 PRO A O 1
ATOM 4795 N N . THR A 1 608 ? -49.188 -2.258 6.537 1.00 85.44 608 THR A N 1
ATOM 4796 C CA . THR A 1 608 ? -49.198 -3.134 7.721 1.00 85.44 608 THR A CA 1
ATOM 4797 C C . THR A 1 608 ? -47.806 -3.474 8.255 1.00 85.44 608 THR A C 1
ATOM 4799 O O . THR A 1 608 ? -47.698 -4.044 9.335 1.00 85.44 608 THR A O 1
ATOM 4802 N N . HIS A 1 609 ? -46.738 -3.153 7.517 1.00 91.81 609 HIS A N 1
ATOM 4803 C CA . HIS A 1 609 ? -45.360 -3.237 8.015 1.00 91.81 609 HIS A CA 1
ATOM 4804 C C . HIS A 1 609 ? -44.934 -1.973 8.765 1.00 91.81 609 HIS A C 1
ATOM 4806 O O . HIS A 1 609 ? -43.796 -1.886 9.217 1.00 91.81 609 HIS A O 1
ATOM 4812 N N . TRP A 1 610 ? -45.826 -0.995 8.898 1.00 93.06 610 TRP A N 1
ATOM 4813 C CA . TRP A 1 610 ? -45.580 0.232 9.631 1.00 93.06 610 TRP A CA 1
ATOM 4814 C C . TRP A 1 610 ? -46.525 0.342 10.811 1.00 93.06 610 TRP A C 1
ATOM 4816 O O . TRP A 1 610 ? -47.673 -0.098 10.766 1.00 93.06 610 TRP A O 1
ATOM 4826 N N . ARG A 1 611 ? -46.050 1.000 11.861 1.00 92.12 611 ARG A N 1
ATOM 4827 C CA . ARG A 1 611 ? -46.857 1.360 13.022 1.00 92.12 611 ARG A CA 1
ATOM 4828 C C . ARG A 1 611 ? -46.516 2.759 13.506 1.00 92.12 611 ARG A C 1
ATOM 4830 O O . ARG A 1 611 ? -45.483 3.327 13.155 1.00 92.12 611 ARG A O 1
ATOM 4837 N N . SER A 1 612 ? -47.377 3.293 14.361 1.00 91.06 612 SER A N 1
ATOM 4838 C CA . SER A 1 612 ? -47.044 4.484 15.141 1.00 91.06 612 SER A CA 1
ATOM 4839 C C . SER A 1 612 ? -45.963 4.155 16.178 1.00 91.06 612 SER A C 1
ATOM 4841 O O . SER A 1 612 ? -45.954 3.060 16.749 1.00 91.06 612 SER A O 1
ATOM 4843 N N . SER A 1 613 ? -45.096 5.111 16.499 1.00 92.94 613 SER A N 1
ATOM 4844 C CA . SER A 1 613 ? -44.190 4.975 17.642 1.00 92.94 613 SER A CA 1
ATOM 4845 C C . SER A 1 613 ? -44.933 4.851 18.979 1.00 92.94 613 SER A C 1
ATOM 4847 O O . SER A 1 613 ? -46.059 5.339 19.168 1.00 92.94 613 SER A O 1
ATOM 4849 N N . VAL A 1 614 ? -44.281 4.213 19.953 1.00 91.12 614 VAL A N 1
ATOM 4850 C CA . VAL A 1 614 ? -44.791 4.042 21.324 1.00 91.12 614 VAL A CA 1
ATOM 4851 C C . VAL A 1 614 ? -44.865 5.386 22.060 1.00 91.12 614 VAL A C 1
ATOM 4853 O O . VAL A 1 614 ? -45.777 5.620 22.841 1.00 91.12 614 VAL A O 1
ATOM 4856 N N . ARG A 1 615 ? -43.969 6.328 21.769 1.00 88.50 615 ARG A N 1
ATOM 4857 C CA . ARG A 1 615 ? -43.973 7.671 22.373 1.00 88.50 615 ARG A CA 1
ATOM 4858 C C . ARG A 1 615 ? -44.007 8.766 21.319 1.00 88.50 615 ARG A C 1
ATOM 4860 O O . ARG A 1 615 ? -43.559 8.559 20.188 1.00 88.50 615 ARG A O 1
ATOM 4867 N N . THR A 1 616 ? -44.516 9.931 21.699 1.00 88.94 616 THR A N 1
ATOM 4868 C CA . THR A 1 616 ? -44.419 11.141 20.876 1.00 88.94 616 THR A CA 1
ATOM 4869 C C . THR A 1 616 ? -42.945 11.484 20.632 1.00 88.94 616 THR A C 1
ATOM 4871 O O . THR A 1 616 ? -42.087 11.224 21.475 1.00 88.94 616 THR A O 1
ATOM 4874 N N . GLY A 1 617 ? -42.630 11.987 19.439 1.00 89.50 617 GLY A N 1
ATOM 4875 C CA . GLY A 1 617 ? -41.258 12.212 18.975 1.00 89.50 617 GLY A CA 1
ATOM 4876 C C . GLY A 1 617 ? -40.503 10.949 18.539 1.00 89.50 617 GLY A C 1
ATOM 4877 O O . GLY A 1 617 ? -39.441 11.063 17.939 1.00 89.50 617 GLY A O 1
ATOM 4878 N N . GLY A 1 618 ? -41.037 9.749 18.780 1.00 93.62 618 GLY A N 1
ATOM 4879 C CA . GLY A 1 618 ? -40.391 8.517 18.330 1.00 93.62 618 GLY A CA 1
ATOM 4880 C C . GLY A 1 618 ? -39.154 8.124 19.139 1.00 93.62 618 GLY A C 1
ATOM 4881 O O . GLY A 1 618 ? -39.020 8.481 20.314 1.00 93.62 618 GLY A O 1
ATOM 4882 N N . SER A 1 619 ? -38.263 7.345 18.529 1.00 95.06 619 SER A N 1
ATOM 4883 C CA . SER A 1 619 ? -37.036 6.835 19.157 1.00 95.06 619 SER A CA 1
ATOM 4884 C C . SER A 1 619 ? -35.810 6.941 18.245 1.00 95.06 619 SER A C 1
ATOM 4886 O O . SER A 1 619 ? -35.083 5.957 18.104 1.00 95.06 619 SER A O 1
ATOM 4888 N N . PRO A 1 620 ? -35.511 8.134 17.695 1.00 96.69 620 PRO A N 1
ATOM 4889 C CA . PRO A 1 620 ? -34.425 8.296 16.739 1.00 96.69 620 PRO A CA 1
ATOM 4890 C C . PRO A 1 620 ? -33.084 7.805 17.298 1.00 96.69 620 PRO A C 1
ATOM 4892 O O . PRO A 1 620 ? -32.678 8.137 18.414 1.00 96.69 620 PRO A O 1
ATOM 4895 N N . GLY A 1 621 ? -32.380 7.020 16.489 1.00 94.88 621 GLY A N 1
ATOM 4896 C CA . GLY A 1 621 ? -31.124 6.360 16.818 1.00 94.88 621 GLY A CA 1
ATOM 4897 C C . GLY A 1 621 ? -31.288 5.037 17.574 1.00 94.88 621 GLY A C 1
ATOM 4898 O O . GLY A 1 621 ? -30.275 4.426 17.916 1.00 94.88 621 GLY A O 1
ATOM 4899 N N . ASN A 1 622 ? -32.514 4.583 17.860 1.00 93.19 622 ASN A N 1
ATOM 4900 C CA . ASN A 1 622 ? -32.784 3.379 18.649 1.00 93.19 622 ASN A CA 1
ATOM 4901 C C . ASN A 1 622 ? -34.082 2.669 18.200 1.00 93.19 622 ASN A C 1
ATOM 4903 O O . ASN A 1 622 ? -34.702 3.043 17.214 1.00 93.19 622 ASN A O 1
ATOM 4907 N N . THR A 1 623 ? -34.480 1.601 18.895 1.00 92.06 623 THR A N 1
ATOM 4908 C CA . THR A 1 623 ? -35.770 0.920 18.708 1.00 92.06 623 THR A CA 1
ATOM 4909 C C . THR A 1 623 ? -36.693 1.164 19.902 1.00 92.06 623 THR A C 1
ATOM 4911 O O . THR A 1 623 ? -36.233 1.243 21.042 1.00 92.06 623 THR A O 1
ATOM 4914 N N . ASP A 1 624 ? -37.997 1.283 19.652 1.00 92.00 624 ASP A N 1
ATOM 4915 C CA . ASP A 1 624 ? -39.047 1.229 20.679 1.00 92.00 624 ASP A CA 1
ATOM 4916 C C . ASP A 1 624 ? -39.776 -0.126 20.717 1.00 92.00 624 ASP A C 1
ATOM 4918 O O . ASP A 1 624 ? -40.761 -0.275 21.443 1.00 92.00 624 ASP A O 1
ATOM 4922 N N . ALA A 1 625 ? -39.281 -1.114 19.963 1.00 92.19 625 ALA A N 1
ATOM 4923 C CA . ALA A 1 625 ? -39.743 -2.491 20.048 1.00 92.19 625 ALA A CA 1
ATOM 4924 C C . ALA A 1 625 ? -39.304 -3.137 21.372 1.00 92.19 625 ALA A C 1
ATOM 4926 O O . ALA A 1 625 ? -38.175 -2.956 21.836 1.00 92.19 625 ALA A O 1
ATOM 4927 N N . SER A 1 626 ? -40.186 -3.937 21.956 1.00 90.31 626 SER A N 1
ATOM 4928 C CA . SER A 1 626 ? -39.900 -4.842 23.065 1.00 90.31 626 SER A CA 1
ATOM 4929 C C . SER A 1 626 ? -39.895 -6.280 22.555 1.00 90.31 626 SER A C 1
ATOM 4931 O O . SER A 1 626 ? -40.539 -6.575 21.556 1.00 90.31 626 SER A O 1
ATOM 4933 N N . SER A 1 627 ? -39.192 -7.187 23.233 1.00 88.25 627 SER A N 1
ATOM 4934 C CA . SER A 1 627 ? -39.207 -8.623 22.911 1.00 88.25 627 SER A CA 1
ATOM 4935 C C . SER A 1 627 ? -39.955 -9.405 23.979 1.00 88.25 627 SER A C 1
ATOM 4937 O O . SER A 1 627 ? -39.862 -9.078 25.168 1.00 88.25 627 SER A O 1
ATOM 4939 N N . PHE A 1 628 ? -40.656 -10.462 23.575 1.00 90.31 628 PHE A N 1
ATOM 4940 C CA . PHE A 1 628 ? -41.301 -11.367 24.521 1.00 90.31 628 PHE A CA 1
ATOM 4941 C C . PHE A 1 628 ? -40.271 -12.222 25.283 1.00 90.31 628 PHE A C 1
ATOM 4943 O O . PHE A 1 628 ? -39.379 -12.819 24.685 1.00 90.31 628 PHE A O 1
ATOM 4950 N N . THR A 1 629 ? -40.397 -12.309 26.612 1.00 85.69 629 THR A N 1
ATOM 4951 C CA . THR A 1 629 ? -39.467 -13.064 27.484 1.00 85.69 629 THR A CA 1
ATOM 4952 C C . THR A 1 629 ? -40.160 -14.056 28.431 1.00 85.69 629 THR A C 1
ATOM 4954 O O . THR A 1 629 ? -39.494 -14.675 29.261 1.00 85.69 629 THR A O 1
ATOM 4957 N N . GLY A 1 630 ? -41.484 -14.222 28.314 1.00 84.25 630 GLY A N 1
ATOM 4958 C CA . GLY A 1 630 ? -42.307 -15.069 29.186 1.00 84.25 630 GLY A CA 1
ATOM 4959 C C . GLY A 1 630 ? -42.569 -16.479 28.645 1.00 84.25 630 GLY A C 1
ATOM 4960 O O . GLY A 1 630 ? -42.054 -16.882 27.601 1.00 84.25 630 GLY A O 1
ATOM 4961 N N . ALA A 1 631 ? -43.403 -17.242 29.355 1.00 89.19 631 ALA A N 1
ATOM 4962 C CA . ALA A 1 631 ? -43.949 -18.504 28.858 1.00 89.19 631 ALA A CA 1
ATOM 4963 C C . ALA A 1 631 ? -45.316 -18.229 28.219 1.00 89.19 631 ALA A C 1
ATOM 4965 O O . ALA A 1 631 ? -46.178 -17.654 28.866 1.00 89.19 631 ALA A O 1
ATOM 4966 N N . SER A 1 632 ? -45.525 -18.636 26.962 1.00 90.00 632 SER A N 1
ATOM 4967 C CA . SER A 1 632 ? -46.657 -18.148 26.153 1.00 90.00 632 SER A CA 1
ATOM 4968 C C . SER A 1 632 ? -48.042 -18.347 26.781 1.00 90.00 632 SER A C 1
ATOM 4970 O O . SER A 1 632 ? -48.893 -17.481 26.622 1.00 90.00 632 SER A O 1
ATOM 4972 N N . GLU A 1 633 ? -48.235 -19.458 27.499 1.00 90.56 633 GLU A N 1
ATOM 4973 C CA . GLU A 1 633 ? -49.496 -19.863 28.144 1.00 90.56 633 GLU A CA 1
ATOM 4974 C C . GLU A 1 633 ? -49.531 -19.611 29.663 1.00 90.56 633 GLU A C 1
ATOM 4976 O O . GLU A 1 633 ? -50.491 -19.999 30.328 1.00 90.56 633 GLU A O 1
ATOM 4981 N N . ALA A 1 634 ? -48.470 -19.048 30.250 1.00 91.81 634 ALA A N 1
ATOM 4982 C CA . ALA A 1 634 ? -48.491 -18.690 31.666 1.00 91.81 634 ALA A CA 1
ATOM 4983 C C . ALA A 1 634 ? -49.369 -17.451 31.895 1.00 91.81 634 ALA A C 1
ATOM 4985 O O . ALA A 1 634 ? -49.685 -16.738 30.954 1.00 91.81 634 ALA A O 1
ATOM 4986 N N . ASP A 1 635 ? -49.765 -17.216 33.143 1.00 88.88 635 ASP A N 1
ATOM 4987 C CA . ASP A 1 635 ? -50.469 -16.007 33.586 1.00 88.88 635 ASP A CA 1
ATOM 4988 C C . ASP A 1 635 ? -49.694 -15.457 34.788 1.00 88.88 635 ASP A C 1
ATOM 4990 O O . ASP A 1 635 ? -50.010 -15.722 35.953 1.00 88.88 635 ASP A O 1
ATOM 4994 N N . ALA A 1 636 ? -48.565 -14.805 34.509 1.00 88.19 636 ALA A N 1
ATOM 4995 C CA . ALA A 1 636 ? -47.628 -14.384 35.545 1.00 88.19 636 ALA A CA 1
ATOM 4996 C C . ALA A 1 636 ? -48.184 -13.245 36.415 1.00 88.19 636 ALA A C 1
ATOM 4998 O O . ALA A 1 636 ? -47.751 -13.077 37.559 1.00 88.19 636 ALA A O 1
ATOM 4999 N N . ASN A 1 637 ? -49.128 -12.458 35.888 1.00 84.75 637 ASN A N 1
ATOM 5000 C CA . ASN A 1 637 ? -49.733 -11.329 36.594 1.00 84.75 637 ASN A CA 1
ATOM 5001 C C . ASN A 1 637 ? -51.076 -11.681 37.275 1.00 84.75 637 ASN A C 1
ATOM 5003 O O . ASN A 1 637 ? -51.575 -10.876 38.064 1.00 84.75 637 ASN A O 1
ATOM 5007 N N . GLY A 1 638 ? -51.619 -12.879 37.032 1.00 85.38 638 GLY A N 1
ATOM 5008 C CA . GLY A 1 638 ? -52.840 -13.398 37.646 1.00 85.38 638 GLY A CA 1
ATOM 5009 C C . GLY A 1 638 ? -54.121 -12.718 37.158 1.00 85.38 638 GLY A C 1
ATOM 5010 O O . GLY A 1 638 ? -55.113 -12.711 37.894 1.00 85.38 638 GLY A O 1
ATOM 5011 N N . ASN A 1 639 ? -54.104 -12.091 35.978 1.00 83.31 639 ASN A N 1
ATOM 5012 C CA . ASN A 1 639 ? -55.248 -11.363 35.423 1.00 83.31 639 ASN A CA 1
ATOM 5013 C C . ASN A 1 639 ? -56.208 -12.267 34.621 1.00 83.31 639 ASN A C 1
ATOM 5015 O O . ASN A 1 639 ? -57.246 -11.783 34.157 1.00 83.31 639 ASN A O 1
ATOM 5019 N N . GLY A 1 640 ? -55.890 -13.559 34.473 1.00 84.06 640 GLY A N 1
ATOM 5020 C CA . GLY A 1 640 ? -56.658 -14.534 33.703 1.00 84.06 640 GLY A CA 1
ATOM 5021 C C . GLY A 1 640 ? -56.393 -14.511 32.192 1.00 84.06 640 GLY A C 1
ATOM 5022 O O . GLY A 1 640 ? -57.139 -15.149 31.447 1.00 84.06 640 GLY A O 1
ATOM 5023 N N . GLN A 1 641 ? -55.376 -13.782 31.731 1.00 85.81 641 GLN A N 1
ATOM 5024 C CA . GLN A 1 641 ? -54.927 -13.680 30.344 1.00 85.81 641 GLN A CA 1
ATOM 5025 C C . GLN A 1 641 ? -53.527 -14.300 30.222 1.00 85.81 641 GLN A C 1
ATOM 5027 O O . GLN A 1 641 ? -52.693 -14.177 31.109 1.00 85.81 641 GLN A O 1
ATOM 5032 N N . ALA A 1 642 ? -53.274 -15.010 29.120 1.00 90.25 642 ALA A N 1
ATOM 5033 C CA . ALA A 1 642 ? -51.965 -15.612 28.888 1.00 90.25 642 ALA A CA 1
ATOM 5034 C C . ALA A 1 642 ? -50.902 -14.530 28.611 1.00 90.25 642 ALA A C 1
ATOM 5036 O O . ALA A 1 642 ? -51.184 -13.569 27.891 1.00 90.25 642 ALA A O 1
ATOM 5037 N N . ASP A 1 643 ? -49.671 -14.719 29.086 1.00 90.56 643 ASP A N 1
ATOM 5038 C CA . ASP A 1 643 ? -48.573 -13.750 28.993 1.00 90.56 643 ASP A CA 1
ATOM 5039 C C . ASP A 1 643 ? -48.312 -13.307 27.540 1.00 90.56 643 ASP A C 1
ATOM 5041 O O . ASP A 1 643 ? -48.020 -12.138 27.282 1.00 90.56 643 ASP A O 1
ATOM 5045 N N . LEU A 1 644 ? -48.435 -14.216 26.558 1.00 92.00 644 LEU A N 1
ATOM 5046 C CA . LEU A 1 644 ? -48.269 -13.862 25.142 1.00 92.00 644 LEU A CA 1
ATOM 5047 C C . LEU A 1 644 ? -49.416 -12.978 24.626 1.00 92.00 644 LEU A C 1
ATOM 5049 O O . LEU A 1 644 ? -49.188 -12.074 23.820 1.00 92.00 644 LEU A O 1
ATOM 5053 N N . LEU A 1 645 ? -50.644 -13.208 25.098 1.00 90.31 645 LEU A N 1
ATOM 5054 C CA . LEU A 1 645 ? -51.777 -12.341 24.781 1.00 90.31 645 LEU A CA 1
ATOM 5055 C C . LEU A 1 645 ? -51.613 -10.980 25.456 1.00 90.31 645 LEU A C 1
ATOM 5057 O O . LEU A 1 645 ? -51.890 -9.967 24.823 1.00 90.31 645 LEU A O 1
ATOM 5061 N N . ASP A 1 646 ? -51.165 -10.930 26.713 1.00 88.69 646 ASP A N 1
ATOM 5062 C CA . ASP A 1 646 ? -50.858 -9.674 27.414 1.00 88.69 646 ASP A CA 1
ATOM 5063 C C . ASP A 1 646 ? -49.802 -8.864 26.668 1.00 88.69 646 ASP A C 1
ATOM 5065 O O . ASP A 1 646 ? -49.957 -7.664 26.449 1.00 88.69 646 ASP A O 1
ATOM 5069 N N . TYR A 1 647 ? -48.744 -9.531 26.221 1.00 91.31 647 TYR A N 1
ATOM 5070 C CA . TYR A 1 647 ? -47.693 -8.905 25.440 1.00 91.31 647 TYR A CA 1
ATOM 5071 C C . TYR A 1 647 ? -48.222 -8.358 24.104 1.00 91.31 647 TYR A C 1
ATOM 5073 O O . TYR A 1 647 ? -47.979 -7.196 23.772 1.00 91.31 647 TYR A O 1
ATOM 5081 N N . ALA A 1 648 ? -48.997 -9.150 23.358 1.00 91.25 648 ALA A N 1
ATOM 5082 C CA . ALA A 1 648 ? -49.449 -8.773 22.021 1.00 91.25 648 ALA A CA 1
ATOM 5083 C C . ALA A 1 648 ? -50.629 -7.787 22.000 1.00 91.25 648 ALA A C 1
ATOM 5085 O O . ALA A 1 648 ? -50.693 -6.934 21.111 1.00 91.25 648 ALA A O 1
ATOM 5086 N N . LEU A 1 649 ? -51.567 -7.907 22.937 1.00 88.81 649 LEU A N 1
ATOM 5087 C CA . LEU A 1 649 ? -52.848 -7.189 22.937 1.00 88.81 649 LEU A CA 1
ATOM 5088 C C . LEU A 1 649 ? -52.974 -6.205 24.113 1.00 88.81 649 LEU A C 1
ATOM 5090 O O . LEU A 1 649 ? -53.888 -5.382 24.135 1.00 88.81 649 LEU A O 1
ATOM 5094 N N . GLY A 1 650 ? -52.058 -6.261 25.081 1.00 83.00 650 GLY A N 1
ATOM 5095 C CA . GLY A 1 650 ? -52.152 -5.552 26.353 1.00 83.00 650 GLY A CA 1
ATOM 5096 C C . GLY A 1 650 ? -52.999 -6.317 27.378 1.00 83.00 650 GLY A C 1
ATOM 5097 O O . GLY A 1 650 ? -53.854 -7.130 27.018 1.00 83.00 650 GLY A O 1
ATOM 5098 N N . ALA A 1 651 ? -52.802 -6.010 28.664 1.00 71.94 651 ALA A N 1
ATOM 5099 C CA . ALA A 1 651 ? -53.521 -6.599 29.806 1.00 71.94 651 ALA A CA 1
ATOM 5100 C C . ALA A 1 651 ? -54.965 -6.075 29.953 1.00 71.94 651 ALA A C 1
ATOM 5102 O O . ALA A 1 651 ? -55.370 -5.586 31.009 1.00 71.94 651 ALA A O 1
ATOM 5103 N N . VAL A 1 652 ? -55.723 -6.075 28.853 1.00 65.81 652 VAL A N 1
ATOM 5104 C CA . VAL A 1 652 ? -56.998 -5.353 28.726 1.00 65.81 652 VAL A CA 1
ATOM 5105 C C . VAL A 1 652 ? -58.159 -6.267 28.308 1.00 65.81 652 VAL A C 1
ATOM 5107 O O . VAL A 1 652 ? -59.303 -5.810 28.288 1.00 65.81 652 VAL A O 1
ATOM 5110 N N . LEU A 1 653 ? -57.930 -7.558 28.015 1.00 65.81 653 LEU A N 1
ATOM 5111 C CA . LEU A 1 653 ? -59.012 -8.439 27.542 1.00 65.81 653 LEU A CA 1
ATOM 5112 C C . LEU A 1 653 ? -60.093 -8.695 28.600 1.00 65.81 653 LEU A C 1
ATOM 5114 O O . LEU A 1 653 ? -61.238 -8.960 28.241 1.00 65.81 653 LEU A O 1
ATOM 5118 N N . THR A 1 654 ? -59.763 -8.567 29.886 1.00 57.69 654 THR A N 1
ATOM 5119 C CA . THR A 1 654 ? -60.691 -8.788 31.007 1.00 57.69 654 THR A CA 1
ATOM 5120 C C . THR A 1 654 ? -61.354 -7.504 31.531 1.00 57.69 654 THR A C 1
ATOM 5122 O O . THR A 1 654 ? -62.237 -7.575 32.388 1.00 57.69 654 THR A O 1
ATOM 5125 N N . ALA A 1 655 ? -60.996 -6.325 31.003 1.00 59.44 655 ALA A N 1
ATOM 5126 C CA . ALA A 1 655 ? -61.559 -5.042 31.426 1.00 59.44 655 ALA A CA 1
ATOM 5127 C C . ALA A 1 655 ? -62.846 -4.679 30.640 1.00 59.44 655 ALA A C 1
ATOM 5129 O O . ALA A 1 655 ? -62.862 -4.789 29.407 1.00 59.44 655 ALA A O 1
ATOM 5130 N N . PRO A 1 656 ? -63.920 -4.180 31.293 1.00 55.38 656 PRO A N 1
ATOM 5131 C CA . PRO A 1 656 ? -65.138 -3.742 30.604 1.00 55.38 656 PRO A CA 1
ATOM 5132 C C . PRO A 1 656 ? -64.842 -2.670 29.542 1.00 55.38 656 PRO A C 1
ATOM 5134 O O . PRO A 1 656 ? -64.304 -1.612 29.857 1.00 55.38 656 PRO A O 1
ATOM 5137 N N . GLY A 1 657 ? -65.178 -2.945 28.276 1.00 61.22 657 GLY A N 1
ATOM 5138 C CA . GLY A 1 657 ? -64.928 -2.048 27.134 1.00 61.22 657 GLY A CA 1
ATOM 5139 C C . GLY A 1 657 ? -63.503 -2.089 26.559 1.00 61.22 657 GLY A C 1
ATOM 5140 O O . GLY A 1 657 ? -63.266 -1.521 25.495 1.00 61.22 657 GLY A O 1
ATOM 5141 N N . GLY A 1 658 ? -62.572 -2.786 27.217 1.00 65.62 658 GLY A N 1
ATOM 5142 C CA . GLY A 1 658 ? -61.162 -2.869 26.835 1.00 65.62 658 GLY A CA 1
ATOM 5143 C C . GLY A 1 658 ? -60.777 -4.089 25.986 1.00 65.62 658 GLY A C 1
ATOM 5144 O O . GLY A 1 658 ? -59.764 -4.043 25.291 1.00 65.62 658 GLY A O 1
ATOM 5145 N N . GLY A 1 659 ? -61.608 -5.133 25.968 1.00 75.44 659 GLY A N 1
ATOM 5146 C CA . GLY A 1 659 ? -61.355 -6.368 25.220 1.00 75.44 659 GLY A CA 1
ATOM 5147 C C . GLY A 1 659 ? -61.673 -6.318 23.719 1.00 75.44 659 GLY A C 1
ATOM 5148 O O . GLY A 1 659 ? -61.821 -5.246 23.117 1.00 75.44 659 GLY A O 1
ATOM 5149 N N . ILE A 1 660 ? -61.763 -7.511 23.120 1.00 85.44 660 ILE A N 1
ATOM 5150 C CA . ILE A 1 660 ? -62.190 -7.718 21.729 1.00 85.44 660 ILE A CA 1
ATOM 5151 C C . ILE A 1 660 ? -63.685 -7.397 21.628 1.00 85.44 660 ILE A C 1
ATOM 5153 O O . ILE A 1 660 ? -64.500 -7.953 22.362 1.00 85.44 660 ILE A O 1
ATOM 5157 N N . GLN A 1 661 ? -64.040 -6.499 20.718 1.00 87.44 661 GLN A N 1
ATOM 5158 C CA . GLN A 1 661 ? -65.411 -6.129 20.396 1.00 87.44 661 GLN A CA 1
ATOM 5159 C C . GLN A 1 661 ? -65.778 -6.746 19.053 1.00 87.44 661 GLN A C 1
ATOM 5161 O O . GLN A 1 661 ? -64.986 -6.713 18.113 1.00 87.44 661 GLN A O 1
ATOM 5166 N N . ILE A 1 662 ? -66.974 -7.317 18.982 1.00 87.12 662 ILE A N 1
ATOM 5167 C CA . ILE A 1 662 ? -67.507 -7.946 17.779 1.00 87.12 662 ILE A CA 1
ATOM 5168 C C . ILE A 1 662 ? -68.863 -7.308 17.515 1.00 87.12 662 ILE A C 1
ATOM 5170 O O . ILE A 1 662 ? -69.734 -7.319 18.386 1.00 87.12 662 ILE A O 1
ATOM 5174 N N . LEU A 1 663 ? -69.014 -6.729 16.333 1.00 89.75 663 LEU A N 1
ATOM 5175 C CA . LEU A 1 663 ? -70.200 -6.011 15.894 1.00 89.75 663 LEU A CA 1
ATOM 5176 C C . LEU A 1 663 ? -70.618 -6.524 14.515 1.00 89.75 663 LEU A C 1
ATOM 5178 O O . LEU A 1 663 ? -69.802 -7.064 13.769 1.00 89.75 663 LEU A O 1
ATOM 5182 N N . ILE A 1 664 ? -71.892 -6.346 14.185 1.00 88.19 664 ILE A N 1
ATOM 5183 C CA . ILE A 1 664 ? -72.380 -6.433 12.810 1.00 88.19 664 ILE A CA 1
ATOM 5184 C C . ILE A 1 664 ? -72.721 -5.007 12.405 1.00 88.19 664 ILE A C 1
ATOM 5186 O O . ILE A 1 664 ? -73.519 -4.353 13.078 1.00 88.19 664 ILE A O 1
ATOM 5190 N N . GLU A 1 665 ? -72.088 -4.519 11.345 1.00 90.00 665 GLU A N 1
ATOM 5191 C CA . GLU A 1 665 ? -72.308 -3.166 10.839 1.00 90.00 665 GLU A CA 1
ATOM 5192 C C . GLU A 1 665 ? -72.711 -3.205 9.367 1.00 90.00 665 GLU A C 1
ATOM 5194 O O . GLU A 1 665 ? -72.223 -4.031 8.593 1.00 90.00 665 GLU A O 1
ATOM 5199 N N . SER A 1 666 ? -73.615 -2.301 8.984 1.00 88.06 666 SER A N 1
ATOM 5200 C CA . SER A 1 666 ? -74.069 -2.160 7.603 1.00 88.06 666 SER A CA 1
ATOM 5201 C C . SER A 1 666 ? -73.162 -1.194 6.841 1.00 88.06 666 SER A C 1
ATOM 5203 O O . SER A 1 666 ? -73.045 -0.022 7.206 1.00 88.06 666 SER A O 1
ATOM 5205 N N . PHE A 1 667 ? -72.567 -1.663 5.749 1.00 85.69 667 PHE A N 1
ATOM 5206 C CA . PHE A 1 667 ? -71.768 -0.860 4.827 1.00 85.69 667 PHE A CA 1
ATOM 5207 C C . PHE A 1 667 ? -72.523 -0.684 3.508 1.00 85.69 667 PHE A C 1
ATOM 5209 O O . PHE A 1 667 ? -73.332 -1.522 3.118 1.00 85.69 667 PHE A O 1
ATOM 5216 N N . ALA A 1 668 ? -72.294 0.424 2.805 1.00 83.19 668 ALA A N 1
ATOM 5217 C CA . ALA A 1 668 ? -72.877 0.603 1.477 1.00 83.19 668 ALA A CA 1
ATOM 5218 C C . ALA A 1 668 ? -72.312 -0.455 0.512 1.00 83.19 668 ALA A C 1
ATOM 5220 O O . ALA A 1 668 ? -71.091 -0.595 0.429 1.00 83.19 668 ALA A O 1
ATOM 5221 N N . ALA A 1 669 ? -73.181 -1.152 -0.228 1.00 75.19 669 ALA A N 1
ATOM 5222 C CA . ALA A 1 669 ? -72.744 -2.123 -1.226 1.00 75.19 669 ALA A CA 1
ATOM 5223 C C . ALA A 1 669 ? -71.893 -1.460 -2.315 1.00 75.19 669 ALA A C 1
ATOM 5225 O O . ALA A 1 669 ? -72.235 -0.391 -2.847 1.00 75.19 669 ALA A O 1
ATOM 5226 N N . GLU A 1 670 ? -70.806 -2.130 -2.694 1.00 64.38 670 GLU A N 1
ATOM 5227 C CA . GLU A 1 670 ? -69.990 -1.717 -3.829 1.00 64.38 670 GLU A CA 1
ATOM 5228 C C . GLU A 1 670 ? -70.837 -1.764 -5.113 1.00 64.38 670 GLU A C 1
ATOM 5230 O O . GLU A 1 670 ? -71.230 -2.824 -5.592 1.00 64.38 670 GLU A O 1
ATOM 5235 N N . GLY A 1 671 ? -71.160 -0.589 -5.669 1.00 68.94 671 GLY A N 1
ATOM 5236 C CA . GLY A 1 671 ? -71.965 -0.460 -6.894 1.00 68.94 671 GLY A CA 1
ATOM 5237 C C . GLY A 1 671 ? -73.383 0.100 -6.719 1.00 68.94 671 GLY A C 1
ATOM 5238 O O . GLY A 1 671 ? -74.109 0.186 -7.708 1.00 68.94 671 GLY A O 1
ATOM 5239 N N . GLY A 1 672 ? -73.773 0.540 -5.515 1.00 67.25 672 GLY A N 1
ATOM 5240 C CA . GLY A 1 672 ? -75.032 1.274 -5.291 1.00 67.25 672 GLY A CA 1
ATOM 5241 C C . GLY A 1 672 ? -76.269 0.405 -5.022 1.00 67.25 672 GLY A C 1
ATOM 5242 O O . GLY A 1 672 ? -77.387 0.860 -5.265 1.00 67.25 672 GLY A O 1
ATOM 5243 N N . GLY A 1 673 ? -76.067 -0.832 -4.552 1.00 71.25 673 GLY A N 1
ATOM 5244 C CA . GLY A 1 673 ? -77.119 -1.728 -4.052 1.00 71.25 673 GLY A CA 1
ATOM 5245 C C . GLY A 1 673 ? -77.555 -1.432 -2.607 1.00 71.25 673 GLY A C 1
ATOM 5246 O O . GLY A 1 673 ? -77.157 -0.424 -2.022 1.00 71.25 673 GLY A O 1
ATOM 5247 N N . GLU A 1 674 ? -78.391 -2.307 -2.035 1.00 77.94 674 GLU A N 1
ATOM 5248 C CA . GLU A 1 674 ? -78.771 -2.252 -0.612 1.00 77.94 674 GLU A CA 1
ATOM 5249 C C . GLU A 1 674 ? -77.542 -2.416 0.296 1.00 77.94 674 GLU A C 1
ATOM 5251 O O . GLU A 1 674 ? -76.555 -3.022 -0.106 1.00 77.94 674 GLU A O 1
ATOM 5256 N N . ALA A 1 675 ? -77.574 -1.844 1.503 1.00 82.94 675 ALA A N 1
ATOM 5257 C CA . ALA A 1 675 ? -76.454 -1.956 2.434 1.00 82.94 675 ALA A CA 1
ATOM 5258 C C . ALA A 1 675 ? -76.216 -3.423 2.837 1.00 82.94 675 ALA A C 1
ATOM 5260 O O . ALA A 1 675 ? -77.163 -4.142 3.150 1.00 82.94 675 ALA A O 1
ATOM 5261 N N . GLU A 1 676 ? -74.954 -3.839 2.848 1.00 87.56 676 GLU A N 1
ATOM 5262 C CA . GLU A 1 676 ? -74.522 -5.190 3.198 1.00 87.56 676 GLU A CA 1
ATOM 5263 C C . GLU A 1 676 ? -74.055 -5.232 4.656 1.00 87.56 676 GLU A C 1
ATOM 5265 O O . GLU A 1 676 ? -73.401 -4.306 5.141 1.00 87.56 676 GLU A O 1
ATOM 5270 N N . GLU A 1 677 ? -74.402 -6.297 5.378 1.00 88.38 677 GLU A N 1
ATOM 5271 C CA . GLU A 1 677 ? -73.961 -6.502 6.758 1.00 88.38 677 GLU A CA 1
ATOM 5272 C C . GLU A 1 677 ? -72.602 -7.204 6.788 1.00 88.38 677 GLU A C 1
ATOM 5274 O O . GLU A 1 677 ? -72.417 -8.251 6.173 1.00 88.38 677 GLU A O 1
ATOM 5279 N N . HIS A 1 678 ? -71.652 -6.655 7.540 1.00 88.94 678 HIS A N 1
ATOM 5280 C CA . HIS A 1 678 ? -70.326 -7.240 7.716 1.00 88.94 678 HIS A CA 1
ATOM 5281 C C . HIS A 1 678 ? -70.013 -7.467 9.192 1.00 88.94 678 HIS A C 1
ATOM 5283 O O . HIS A 1 678 ? -70.404 -6.682 10.059 1.00 88.94 678 HIS A O 1
ATOM 5289 N N . LEU A 1 679 ? -69.234 -8.515 9.469 1.00 88.25 679 LEU A N 1
ATOM 5290 C CA . LEU A 1 679 ? -68.629 -8.723 10.780 1.00 88.25 679 LEU A CA 1
ATOM 5291 C C . LEU A 1 679 ? -67.508 -7.701 10.986 1.00 88.25 679 LEU A C 1
ATOM 5293 O O . LEU A 1 679 ? -66.538 -7.681 10.231 1.00 88.25 679 LEU A O 1
ATOM 5297 N N . VAL A 1 680 ? -67.617 -6.887 12.029 1.00 90.50 680 VAL A N 1
ATOM 5298 C CA . VAL A 1 680 ? -66.595 -5.923 12.437 1.00 90.50 680 VAL A CA 1
ATOM 5299 C C . VAL A 1 680 ? -65.972 -6.379 13.749 1.00 90.50 680 VAL A C 1
ATOM 5301 O O . VAL A 1 680 ? -66.664 -6.605 14.740 1.00 90.50 680 VAL A O 1
ATOM 5304 N N . VAL A 1 681 ? -64.649 -6.527 13.761 1.00 90.12 681 VAL A N 1
ATOM 5305 C CA . VAL A 1 681 ? -63.872 -6.963 14.924 1.00 90.12 681 VAL A CA 1
ATOM 5306 C C . VAL A 1 681 ? -62.928 -5.844 15.326 1.00 90.12 681 VAL A C 1
ATOM 5308 O O . VAL A 1 681 ? -62.073 -5.442 14.543 1.00 90.12 681 VAL A O 1
ATOM 5311 N N . SER A 1 682 ? -63.051 -5.362 16.560 1.00 90.00 682 SER A N 1
ATOM 5312 C CA . SER A 1 682 ? -62.152 -4.360 17.125 1.00 90.00 682 SER A CA 1
ATOM 5313 C C . SER A 1 682 ? -61.372 -4.932 18.301 1.00 90.00 682 SER A C 1
ATOM 5315 O O . SER A 1 682 ? -61.964 -5.398 19.272 1.00 90.00 682 SER A O 1
ATOM 5317 N N . LEU A 1 683 ? -60.044 -4.900 18.248 1.00 90.06 683 LEU A N 1
ATOM 5318 C CA . LEU A 1 683 ? -59.174 -5.507 19.260 1.00 90.06 683 LEU A CA 1
ATOM 5319 C C . LEU A 1 683 ? -58.005 -4.588 19.634 1.00 90.06 683 LEU A C 1
ATOM 5321 O O . LEU A 1 683 ? -57.536 -3.821 18.789 1.00 90.06 683 LEU A O 1
ATOM 5325 N N . PRO A 1 684 ? -57.537 -4.628 20.894 1.00 90.00 684 PRO A N 1
ATOM 5326 C CA . PRO A 1 684 ? -56.362 -3.875 21.298 1.00 90.00 684 PRO A CA 1
ATOM 5327 C C . PRO A 1 684 ? -55.077 -4.534 20.773 1.00 90.00 684 PRO A C 1
ATOM 5329 O O . PRO A 1 684 ? -54.995 -5.752 20.653 1.00 90.00 684 PRO A O 1
ATOM 5332 N N . ARG A 1 685 ? -54.062 -3.726 20.474 1.00 89.88 685 ARG A N 1
ATOM 5333 C CA . ARG A 1 685 ? -52.748 -4.146 19.983 1.00 89.88 685 ARG A CA 1
ATOM 5334 C C . ARG A 1 685 ? -51.658 -3.342 20.683 1.00 89.88 685 ARG A C 1
ATOM 5336 O O . ARG A 1 685 ? -51.718 -2.113 20.722 1.00 89.88 685 ARG A O 1
ATOM 5343 N N . SER A 1 686 ? -50.653 -4.027 21.214 1.00 91.31 686 SER A N 1
ATOM 5344 C CA . SER A 1 686 ? -49.449 -3.401 21.766 1.00 91.31 686 SER A CA 1
ATOM 5345 C C . SER A 1 686 ? -48.531 -2.935 20.637 1.00 91.31 686 SER A C 1
ATOM 5347 O O . SER A 1 686 ? -48.130 -3.741 19.801 1.00 91.31 686 SER A O 1
ATOM 5349 N N . LEU A 1 687 ? -48.168 -1.649 20.621 1.00 88.75 687 LEU A N 1
ATOM 5350 C CA . LEU A 1 687 ? -47.349 -1.069 19.550 1.00 88.75 687 LEU A CA 1
ATOM 5351 C C . LEU A 1 687 ? -45.899 -1.555 19.575 1.00 88.75 687 LEU A C 1
ATOM 5353 O O . LEU A 1 687 ? -45.338 -1.790 18.522 1.00 88.75 687 LEU A O 1
ATOM 5357 N N . GLY A 1 688 ? -45.290 -1.740 20.748 1.00 90.75 688 GLY A N 1
ATOM 5358 C CA . GLY A 1 688 ? -43.898 -2.208 20.837 1.00 90.75 688 GLY A CA 1
ATOM 5359 C C . GLY A 1 688 ? -43.718 -3.706 20.565 1.00 90.75 688 GLY A C 1
ATOM 5360 O O . GLY A 1 688 ? -42.587 -4.172 20.485 1.00 90.75 688 GLY A O 1
ATOM 5361 N N . ALA A 1 689 ? -44.807 -4.469 20.441 1.00 93.19 689 ALA A N 1
ATOM 5362 C CA . ALA A 1 689 ? -44.768 -5.925 20.348 1.00 93.19 689 ALA A CA 1
ATOM 5363 C C . ALA A 1 689 ? -44.550 -6.419 18.907 1.00 93.19 689 ALA A C 1
ATOM 5365 O O . ALA A 1 689 ? -45.371 -7.167 18.373 1.00 93.19 689 ALA A O 1
ATOM 5366 N N . ASP A 1 690 ? -43.476 -5.960 18.262 1.00 92.06 690 ASP A N 1
ATOM 5367 C CA . ASP A 1 690 ? -43.210 -6.150 16.826 1.00 92.06 690 ASP A CA 1
ATOM 5368 C C . ASP A 1 690 ? -43.003 -7.609 16.408 1.00 92.06 690 ASP A C 1
ATOM 5370 O O . ASP A 1 690 ? -43.228 -7.953 15.250 1.00 92.06 690 ASP A O 1
ATOM 5374 N N . ASP A 1 691 ? -42.568 -8.469 17.329 1.00 90.06 691 ASP A N 1
ATOM 5375 C CA . ASP A 1 691 ? -42.377 -9.898 17.071 1.00 90.06 691 ASP A CA 1
ATOM 5376 C C . ASP A 1 691 ? -43.666 -10.724 17.263 1.00 90.06 691 ASP A C 1
ATOM 5378 O O . ASP A 1 691 ? -43.685 -11.904 16.910 1.00 90.06 691 ASP A O 1
ATOM 5382 N N . ALA A 1 692 ? -44.757 -10.117 17.751 1.00 91.25 692 ALA A N 1
ATOM 5383 C CA . ALA A 1 692 ? -46.058 -10.763 17.873 1.00 91.25 692 ALA A CA 1
ATOM 5384 C C . ALA A 1 692 ? -46.910 -10.579 16.609 1.00 91.25 692 ALA A C 1
ATOM 5386 O O . ALA A 1 692 ? -47.245 -9.469 16.203 1.00 91.25 692 ALA A O 1
ATOM 5387 N N . VAL A 1 693 ? -47.349 -11.688 16.024 1.00 88.75 693 VAL A N 1
ATOM 5388 C CA . VAL A 1 693 ? -48.290 -11.730 14.902 1.00 88.75 693 VAL A CA 1
ATOM 5389 C C . VAL A 1 693 ? -49.683 -12.010 15.439 1.00 88.75 693 VAL A C 1
ATOM 5391 O O . VAL A 1 693 ? -49.929 -13.082 15.994 1.00 88.75 693 VAL A O 1
ATOM 5394 N N . VAL A 1 694 ? -50.597 -11.062 15.240 1.00 88.06 694 VAL A N 1
ATOM 5395 C CA . VAL A 1 694 ? -52.015 -11.187 15.597 1.00 88.06 694 VAL A CA 1
ATOM 5396 C C . VAL A 1 694 ? -52.811 -11.485 14.330 1.00 88.06 694 VAL A C 1
ATOM 5398 O O . VAL A 1 694 ? -52.812 -10.689 13.397 1.00 88.06 694 VAL A O 1
ATOM 5401 N N . THR A 1 695 ? -53.474 -12.639 14.285 1.00 87.44 695 THR A N 1
ATOM 5402 C CA . THR A 1 695 ? -54.261 -13.103 13.134 1.00 87.44 695 THR A CA 1
ATOM 5403 C C . THR A 1 695 ? -55.717 -13.302 13.539 1.00 87.44 695 THR A C 1
ATOM 5405 O O . THR A 1 695 ? -55.999 -13.945 14.551 1.00 87.44 695 THR A O 1
ATOM 5408 N N . LEU A 1 696 ? -56.642 -12.773 12.739 1.00 87.56 696 LEU A N 1
ATOM 5409 C CA . LEU A 1 696 ? -58.069 -13.070 12.844 1.00 87.56 696 LEU A CA 1
ATOM 5410 C C . LEU A 1 696 ? -58.408 -14.259 11.950 1.00 87.56 696 LEU A C 1
ATOM 5412 O O . LEU A 1 696 ? -58.031 -14.284 10.782 1.00 87.56 696 LEU A O 1
ATOM 5416 N N . GLU A 1 697 ? -59.124 -15.238 12.496 1.00 86.94 697 GLU A N 1
ATOM 5417 C CA . GLU A 1 697 ? -59.545 -16.424 11.753 1.00 86.94 697 GLU A CA 1
ATOM 5418 C C . GLU A 1 697 ? -61.031 -16.691 11.954 1.00 86.94 697 GLU A C 1
ATOM 5420 O O . GLU A 1 697 ? -61.538 -16.594 13.075 1.00 86.94 697 GLU A O 1
ATOM 5425 N N . VAL A 1 698 ? -61.708 -17.098 10.880 1.00 84.62 698 VAL A N 1
ATOM 5426 C CA . VAL A 1 698 ? -63.128 -17.472 10.907 1.00 84.62 698 VAL A CA 1
ATOM 5427 C C . VAL A 1 698 ? -63.359 -18.896 10.414 1.00 84.62 698 VAL A C 1
ATOM 5429 O O . VAL A 1 698 ? -62.572 -19.451 9.644 1.00 84.62 698 VAL A O 1
ATOM 5432 N N . THR A 1 699 ? -64.449 -19.505 10.872 1.00 84.69 699 THR A N 1
ATOM 5433 C CA . THR A 1 699 ? -64.934 -20.801 10.387 1.00 84.69 699 THR A CA 1
ATOM 5434 C C . THR A 1 699 ? -66.446 -20.926 10.570 1.00 84.69 699 THR A C 1
ATOM 5436 O O . THR A 1 699 ? -67.022 -20.312 11.466 1.00 84.69 699 THR A O 1
ATOM 5439 N N . GLU A 1 700 ? -67.094 -21.751 9.754 1.00 82.88 700 GLU A N 1
ATOM 5440 C CA . GLU A 1 700 ? -68.518 -22.092 9.898 1.00 82.88 700 GLU A CA 1
ATOM 5441 C C . GLU A 1 700 ? -68.740 -23.253 10.889 1.00 82.88 700 GLU A C 1
ATOM 5443 O O . GLU A 1 700 ? -69.856 -23.484 11.350 1.00 82.88 700 GLU A O 1
ATOM 5448 N N . ALA A 1 701 ? -67.680 -23.979 11.269 1.00 82.81 701 ALA A N 1
ATOM 5449 C CA . ALA A 1 701 ? -67.758 -25.095 12.208 1.00 82.81 701 ALA A CA 1
ATOM 5450 C C . ALA A 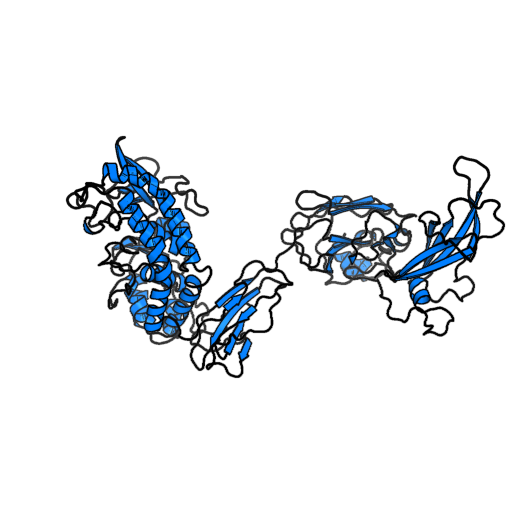1 701 ? -66.528 -25.149 13.121 1.00 82.81 701 ALA A C 1
ATOM 5452 O O . ALA A 1 701 ? -65.395 -25.131 12.651 1.00 82.81 701 ALA A O 1
ATOM 5453 N N . LEU A 1 702 ? -66.724 -25.332 14.433 1.00 84.38 702 LEU A N 1
ATOM 5454 C CA . LEU A 1 702 ? -65.617 -25.472 15.399 1.00 84.38 702 LEU A CA 1
ATOM 5455 C C . LEU A 1 702 ? -64.631 -26.609 15.060 1.00 84.38 702 LEU A C 1
ATOM 5457 O O . LEU A 1 702 ? -63.475 -26.560 15.478 1.00 84.38 702 LEU A O 1
ATOM 5461 N N . SER A 1 703 ? -65.065 -27.617 14.293 1.00 83.06 703 SER A N 1
ATOM 5462 C CA . SER A 1 703 ? -64.214 -28.702 13.782 1.00 83.06 703 SER A CA 1
ATOM 5463 C C . SER A 1 703 ? -63.256 -28.280 12.655 1.00 83.06 703 SER A C 1
ATOM 5465 O O . SER A 1 703 ? -62.388 -29.067 12.283 1.00 83.06 703 SER A O 1
ATOM 5467 N N . GLY A 1 704 ? -63.386 -27.061 12.125 1.00 78.94 704 GLY A N 1
ATOM 5468 C CA . GLY A 1 704 ? -62.604 -26.533 11.010 1.00 78.94 704 GLY A CA 1
ATOM 5469 C C . GLY A 1 704 ? -63.138 -26.940 9.626 1.00 78.94 704 GLY A C 1
ATOM 5470 O O . GLY A 1 704 ? -64.123 -27.679 9.538 1.00 78.94 704 GLY A O 1
ATOM 5471 N N . PRO A 1 705 ? -62.481 -26.485 8.539 1.00 80.00 705 PRO A N 1
ATOM 5472 C CA . PRO A 1 705 ? -61.223 -25.728 8.512 1.00 80.00 705 PRO A CA 1
ATOM 5473 C C . PRO A 1 705 ? -61.368 -24.273 8.993 1.00 80.00 705 PRO A C 1
ATOM 5475 O O . PRO A 1 705 ? -62.413 -23.651 8.829 1.00 80.00 705 PRO A O 1
ATOM 5478 N N . TRP A 1 706 ? -60.310 -23.742 9.612 1.00 82.81 706 TRP A N 1
ATOM 5479 C CA . TRP A 1 706 ? -60.204 -22.324 9.973 1.00 82.81 706 TRP A CA 1
ATOM 5480 C C . TRP A 1 706 ? -59.543 -21.563 8.828 1.00 82.81 706 TRP A C 1
ATOM 5482 O O . TRP A 1 706 ? -58.468 -21.956 8.367 1.00 82.81 706 TRP A O 1
ATOM 5492 N N . HIS A 1 707 ? -60.177 -20.489 8.374 1.00 75.75 707 HIS A N 1
ATOM 5493 C CA . HIS A 1 707 ? -59.689 -19.672 7.271 1.00 75.75 707 HIS A CA 1
ATOM 5494 C C . HIS A 1 707 ? -58.841 -18.515 7.819 1.00 75.75 707 HIS A C 1
ATOM 5496 O O . HIS A 1 707 ? -59.273 -17.798 8.721 1.00 75.75 707 HIS A O 1
ATOM 5502 N N . ARG A 1 708 ? -57.615 -18.382 7.291 1.00 67.38 708 ARG A N 1
ATOM 5503 C CA . ARG A 1 708 ? -56.554 -17.445 7.725 1.00 67.38 708 ARG A CA 1
ATOM 5504 C C . ARG A 1 708 ? -56.303 -16.289 6.747 1.00 67.38 708 ARG A C 1
ATOM 5506 O O . ARG A 1 708 ? -55.315 -15.580 6.894 1.00 67.38 708 ARG A O 1
ATOM 5513 N N . ASP A 1 709 ? -57.118 -16.152 5.708 1.00 53.16 709 ASP A N 1
ATOM 5514 C CA . ASP A 1 709 ? -56.713 -15.415 4.509 1.00 53.16 709 ASP A CA 1
ATOM 5515 C C . ASP A 1 709 ? -56.745 -13.887 4.687 1.00 53.16 709 ASP A C 1
ATOM 5517 O O . ASP A 1 709 ? -57.754 -13.339 5.135 1.00 53.16 709 ASP A O 1
ATOM 5521 N N . PRO A 1 710 ? -55.701 -13.156 4.262 1.00 51.97 710 PRO A N 1
ATOM 5522 C CA . PRO A 1 710 ? -55.836 -11.785 3.801 1.00 51.97 710 PRO A CA 1
ATOM 5523 C C . PRO A 1 710 ? -56.370 -11.763 2.346 1.00 51.97 710 PRO A C 1
ATOM 5525 O O . PRO A 1 710 ? -55.769 -12.406 1.486 1.00 51.97 710 PRO A O 1
ATOM 5528 N N . PRO A 1 711 ? -57.425 -10.991 2.020 1.00 53.62 711 PRO A N 1
ATOM 5529 C CA . PRO A 1 711 ? -58.200 -10.140 2.903 1.00 53.62 711 PRO A CA 1
ATOM 5530 C C . PRO A 1 711 ? -59.594 -10.738 3.101 1.00 53.62 711 PRO A C 1
ATOM 5532 O O . PRO A 1 711 ? -60.564 -10.247 2.538 1.00 53.62 711 PRO A O 1
ATOM 5535 N N . SER A 1 712 ? -59.711 -11.771 3.937 1.00 71.69 712 SER A N 1
ATOM 5536 C CA . SER A 1 712 ? -60.979 -11.972 4.626 1.00 71.69 712 SER A CA 1
ATOM 5537 C C . SER A 1 712 ? -61.209 -10.865 5.641 1.00 71.69 712 SER A C 1
ATOM 5539 O O . SER A 1 712 ? -62.350 -10.576 5.918 1.00 71.69 712 SER A O 1
ATOM 5541 N N . PHE A 1 713 ? -60.171 -10.203 6.168 1.00 81.56 713 PHE A N 1
ATOM 5542 C CA . PHE A 1 713 ? -60.318 -9.025 7.025 1.00 81.56 713 PHE A CA 1
ATOM 5543 C C . PHE A 1 713 ? -59.581 -7.808 6.458 1.00 81.56 713 PHE A C 1
ATOM 5545 O O . PHE A 1 713 ? -58.382 -7.867 6.188 1.00 81.56 713 PHE A O 1
ATOM 5552 N N . VAL A 1 714 ? -60.290 -6.687 6.331 1.00 83.56 714 VAL A N 1
ATOM 5553 C CA . VAL A 1 714 ? -59.763 -5.385 5.908 1.00 83.56 714 VAL A CA 1
ATOM 5554 C C . VAL A 1 714 ? -59.654 -4.466 7.121 1.00 83.56 714 VAL A C 1
ATOM 5556 O O . VAL A 1 714 ? -60.634 -4.260 7.836 1.00 83.56 714 VAL A O 1
ATOM 5559 N N . LEU A 1 715 ? -58.467 -3.901 7.363 1.00 84.19 715 LEU A N 1
ATOM 5560 C CA . LEU A 1 715 ? -58.265 -2.892 8.407 1.00 84.19 715 LEU A CA 1
ATOM 5561 C C . LEU A 1 715 ? -59.026 -1.614 8.028 1.00 84.19 715 LEU A C 1
ATOM 5563 O O . LEU A 1 715 ? -58.669 -0.933 7.068 1.00 84.19 715 LEU A O 1
ATOM 5567 N N . LEU A 1 716 ? -60.064 -1.280 8.792 1.00 84.56 716 LEU A N 1
ATOM 5568 C CA . LEU A 1 716 ? -60.830 -0.049 8.610 1.00 84.56 716 LEU A CA 1
ATOM 5569 C C . LEU A 1 716 ? -60.106 1.146 9.230 1.00 84.56 716 LEU A C 1
ATOM 5571 O O . LEU A 1 716 ? -60.054 2.225 8.638 1.00 84.56 716 LEU A O 1
ATOM 5575 N N . GLY A 1 717 ? -59.511 0.952 10.406 1.00 83.19 717 GLY A N 1
ATOM 5576 C CA . GLY A 1 717 ? -58.809 2.015 11.107 1.00 83.19 717 GLY A CA 1
ATOM 5577 C C . GLY A 1 717 ? -58.126 1.559 12.387 1.00 83.19 717 GLY A C 1
ATOM 5578 O O . GLY A 1 717 ? -58.322 0.444 12.872 1.00 83.19 717 GLY A O 1
ATOM 5579 N N . GLU A 1 718 ? -57.321 2.466 12.927 1.00 85.75 718 GLU A N 1
ATOM 5580 C CA . GLU A 1 718 ? -56.589 2.300 14.174 1.00 85.75 718 GLU A CA 1
ATOM 5581 C C . GLU A 1 718 ? -56.754 3.562 15.027 1.00 85.75 718 GLU A C 1
ATOM 5583 O O . GLU A 1 718 ? -56.571 4.679 14.539 1.00 85.75 718 GLU A O 1
ATOM 5588 N N . GLU A 1 719 ? -57.079 3.386 16.305 1.00 84.81 719 GLU A N 1
ATOM 5589 C CA . GLU A 1 719 ? -57.242 4.474 17.269 1.00 84.81 719 GLU A CA 1
ATOM 5590 C C . GLU A 1 719 ? -56.316 4.278 18.470 1.00 84.81 719 GLU A C 1
ATOM 5592 O O . GLU A 1 719 ? -56.188 3.181 19.012 1.00 84.81 719 GLU A O 1
ATOM 5597 N N . ARG A 1 720 ? -55.654 5.346 18.925 1.00 84.06 720 ARG A N 1
ATOM 5598 C CA . ARG A 1 720 ? -54.752 5.269 20.081 1.00 84.06 720 ARG A CA 1
ATOM 5599 C C . ARG A 1 720 ? -55.566 5.130 21.370 1.00 84.06 720 ARG A C 1
ATOM 5601 O O . ARG A 1 720 ? -56.341 6.023 21.696 1.00 84.06 720 ARG A O 1
ATOM 5608 N N . ALA A 1 721 ? -55.362 4.037 22.106 1.00 80.62 721 ALA A N 1
ATOM 5609 C CA . ALA A 1 721 ? -56.061 3.772 23.365 1.00 80.62 721 ALA A CA 1
ATOM 5610 C C . ALA A 1 721 ? -55.237 4.219 24.584 1.00 80.62 721 ALA A C 1
ATOM 5612 O O . ALA A 1 721 ? -55.767 4.836 25.505 1.00 80.62 721 ALA A O 1
ATOM 5613 N N . THR A 1 722 ? -53.932 3.935 24.584 1.00 80.50 722 THR A N 1
ATOM 5614 C CA . THR A 1 722 ? -52.971 4.379 25.608 1.00 80.50 722 THR A CA 1
ATOM 5615 C C . THR A 1 722 ? -51.640 4.757 24.954 1.00 80.50 722 THR A C 1
ATOM 5617 O O . THR A 1 722 ? -51.485 4.642 23.739 1.00 80.50 722 THR A O 1
ATOM 5620 N N . GLU A 1 723 ? -50.632 5.163 25.731 1.00 76.44 723 GLU A N 1
ATOM 5621 C CA . GLU A 1 723 ? -49.275 5.316 25.191 1.00 76.44 723 GLU A CA 1
ATOM 5622 C C . GLU A 1 723 ? -48.712 4.006 24.620 1.00 76.44 723 GLU A C 1
ATOM 5624 O O . GLU A 1 723 ? -47.935 4.056 23.683 1.00 76.44 723 GLU A O 1
ATOM 5629 N N . GLN A 1 724 ? -49.116 2.827 25.092 1.00 83.38 724 GLN A N 1
ATOM 5630 C CA . GLN A 1 724 ? -48.521 1.563 24.630 1.00 83.38 724 GLN A CA 1
ATOM 5631 C C . GLN A 1 724 ? -49.432 0.740 23.720 1.00 83.38 724 GLN A C 1
ATOM 5633 O O . GLN A 1 724 ? -48.958 -0.180 23.051 1.00 83.38 724 GLN A O 1
ATOM 5638 N N . THR A 1 725 ? -50.721 1.074 23.667 1.00 86.44 725 THR A N 1
ATOM 5639 C CA . THR A 1 725 ? -51.728 0.284 22.958 1.00 86.44 725 THR A CA 1
ATOM 5640 C C . THR A 1 725 ? -52.563 1.118 21.997 1.00 86.44 725 THR A C 1
ATOM 5642 O O . THR A 1 725 ? -52.934 2.266 22.262 1.00 86.44 725 THR A O 1
ATOM 5645 N N . VAL A 1 726 ? -52.902 0.500 20.875 1.00 87.50 726 VAL A N 1
ATOM 5646 C CA . VAL A 1 726 ? -53.885 0.978 19.902 1.00 87.50 726 VAL A CA 1
ATOM 5647 C C . VAL A 1 726 ? -55.054 0.010 19.848 1.00 87.50 726 VAL A C 1
ATOM 5649 O O . VAL A 1 726 ? -54.941 -1.133 20.276 1.00 87.50 726 VAL A O 1
ATOM 5652 N N . ARG A 1 727 ? -56.186 0.463 19.332 1.00 88.44 727 ARG A N 1
ATOM 5653 C CA . ARG A 1 727 ? -57.345 -0.356 19.012 1.00 88.44 727 ARG A CA 1
ATOM 5654 C C . ARG A 1 727 ? -57.469 -0.409 17.498 1.00 88.44 727 ARG A C 1
ATOM 5656 O O . ARG A 1 727 ? -57.630 0.628 16.864 1.00 88.44 727 ARG A O 1
ATOM 5663 N N . GLN A 1 728 ? -57.361 -1.605 16.937 1.00 88.56 728 GLN A N 1
ATOM 5664 C CA . GLN A 1 728 ? -57.493 -1.846 15.505 1.00 88.56 728 GLN A CA 1
ATOM 5665 C C . GLN A 1 728 ? -58.876 -2.407 15.214 1.00 88.56 728 GLN A C 1
ATOM 5667 O O . GLN A 1 728 ? -59.331 -3.310 15.917 1.00 88.56 728 GLN A O 1
ATOM 5672 N N . THR A 1 729 ? -59.525 -1.880 14.183 1.00 89.44 729 THR A N 1
ATOM 5673 C CA . THR A 1 729 ? -60.869 -2.284 13.769 1.00 89.44 729 THR A CA 1
ATOM 5674 C C . THR A 1 729 ? -60.816 -2.859 12.363 1.00 89.44 729 THR A C 1
ATOM 5676 O O . THR A 1 729 ? -60.373 -2.194 11.427 1.00 89.44 729 THR A O 1
ATOM 5679 N N . PHE A 1 730 ? -61.280 -4.095 12.221 1.00 88.56 730 PHE A N 1
ATOM 5680 C CA . PHE A 1 730 ? -61.261 -4.873 10.991 1.00 88.56 730 PHE A CA 1
ATOM 5681 C C . PHE A 1 730 ? -62.681 -5.206 10.545 1.00 88.56 730 PHE A C 1
ATOM 5683 O O . PHE A 1 730 ? -63.526 -5.516 11.381 1.00 88.56 730 PHE A O 1
ATOM 5690 N N . ARG A 1 731 ? -62.926 -5.207 9.237 1.00 89.19 731 ARG A N 1
ATOM 5691 C CA . ARG A 1 731 ? -64.163 -5.688 8.610 1.00 89.19 731 ARG A CA 1
ATOM 5692 C C . ARG A 1 731 ? -63.907 -7.009 7.907 1.00 89.19 731 ARG A C 1
ATOM 5694 O O . ARG A 1 731 ? -62.924 -7.101 7.181 1.00 89.19 731 ARG A O 1
ATOM 5701 N N . LEU A 1 732 ? -64.785 -7.989 8.085 1.00 87.06 732 LEU A N 1
ATOM 5702 C CA . LEU A 1 732 ? -64.771 -9.214 7.297 1.00 87.06 732 LEU A CA 1
ATOM 5703 C C . LEU A 1 732 ? -65.275 -8.937 5.867 1.00 87.06 732 LEU A C 1
ATOM 5705 O O . LEU A 1 732 ? -66.373 -8.406 5.717 1.00 87.06 732 LEU A O 1
ATOM 5709 N N . ASP A 1 733 ? -64.517 -9.334 4.848 1.00 82.31 733 ASP A N 1
ATOM 5710 C CA . ASP A 1 733 ? -64.911 -9.387 3.440 1.00 82.31 733 ASP A CA 1
ATOM 5711 C C . ASP A 1 733 ? -64.849 -10.848 2.946 1.00 82.31 733 ASP A C 1
ATOM 5713 O O . ASP A 1 733 ? -63.824 -11.511 3.108 1.00 82.31 733 ASP A O 1
ATOM 5717 N N . PRO A 1 734 ? -65.915 -11.403 2.340 1.00 78.62 734 PRO A N 1
ATOM 5718 C CA . PRO A 1 734 ? -67.144 -10.745 1.890 1.00 78.62 734 PRO A CA 1
ATOM 5719 C C . PRO A 1 734 ? -68.149 -10.460 3.022 1.00 78.62 734 PRO A C 1
ATOM 5721 O O . PRO A 1 734 ? -67.965 -10.893 4.160 1.00 78.62 734 PRO A O 1
ATOM 5724 N N . ALA A 1 735 ? -69.230 -9.750 2.681 1.00 81.19 735 ALA A N 1
ATOM 5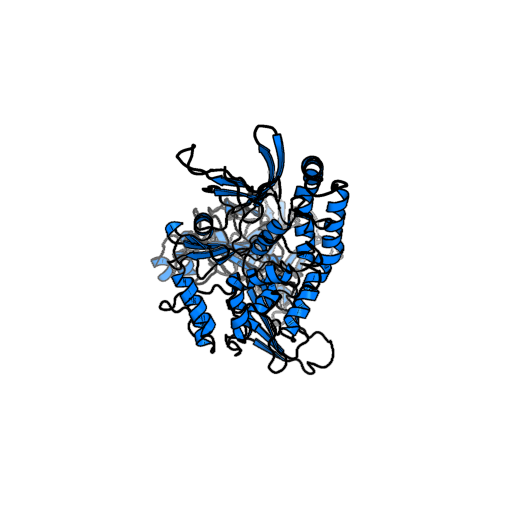725 C CA . ALA A 1 735 ? -70.386 -9.550 3.550 1.00 81.19 735 ALA A CA 1
ATOM 5726 C C . ALA A 1 735 ? -70.955 -10.869 4.095 1.00 81.19 735 ALA A C 1
ATOM 5728 O O . ALA A 1 735 ? -70.810 -11.943 3.499 1.00 81.19 735 ALA A O 1
ATOM 5729 N N . LEU A 1 736 ? -71.641 -10.778 5.232 1.00 79.12 736 LEU A N 1
ATOM 5730 C CA . LEU A 1 736 ? -72.315 -11.907 5.855 1.00 79.12 736 LEU A CA 1
ATOM 5731 C C . LEU A 1 736 ? -73.454 -12.403 4.950 1.00 79.12 736 LEU A C 1
ATOM 5733 O O . LEU A 1 736 ? -74.352 -11.656 4.570 1.00 79.12 736 LEU A O 1
ATOM 5737 N N . GLY A 1 737 ? -73.403 -13.690 4.596 1.00 71.56 737 GLY A N 1
ATOM 5738 C CA . GLY A 1 737 ? -74.491 -14.386 3.909 1.00 71.56 737 GLY A CA 1
ATOM 5739 C C . GLY A 1 737 ? -75.589 -14.857 4.877 1.00 71.56 737 GLY A C 1
ATOM 5740 O O . GLY A 1 737 ? -75.514 -14.602 6.075 1.00 71.56 737 GLY A O 1
ATOM 5741 N N . PRO A 1 738 ? -76.594 -15.619 4.403 1.00 62.91 738 PRO A N 1
ATOM 5742 C CA . PRO A 1 738 ? -77.691 -16.139 5.232 1.00 62.91 738 PRO A CA 1
ATOM 5743 C C . PRO A 1 738 ? -77.276 -17.295 6.171 1.00 62.91 738 PRO A C 1
ATOM 5745 O O . PRO A 1 738 ? -78.107 -18.123 6.542 1.00 62.91 738 PRO A O 1
ATOM 5748 N N . THR A 1 739 ? -75.992 -17.420 6.508 1.00 59.41 739 THR A N 1
ATOM 5749 C CA . THR A 1 739 ? -75.458 -18.495 7.352 1.00 59.41 739 THR A CA 1
ATOM 5750 C C . THR A 1 739 ? -75.928 -18.344 8.805 1.00 59.41 739 THR A C 1
ATOM 5752 O O . THR A 1 739 ? -75.884 -17.258 9.373 1.00 59.41 739 THR A O 1
ATOM 5755 N N . GLU A 1 740 ? -76.383 -19.441 9.431 1.00 60.62 740 GLU A N 1
ATOM 5756 C CA . GLU A 1 740 ? -76.958 -19.397 10.791 1.00 60.62 740 GLU A CA 1
ATOM 5757 C C . GLU A 1 740 ? -75.906 -19.195 11.903 1.00 60.62 740 GLU A C 1
ATOM 5759 O O . GLU A 1 740 ? -76.255 -18.679 12.964 1.00 60.62 740 GLU A O 1
ATOM 5764 N N . VAL A 1 741 ? -74.636 -19.596 11.702 1.00 75.62 741 VAL A N 1
ATOM 5765 C CA . VAL A 1 741 ? -73.570 -19.524 12.729 1.00 75.62 741 VAL A CA 1
ATOM 5766 C C . VAL A 1 741 ? -72.173 -19.367 12.104 1.00 75.62 741 VAL A C 1
ATOM 5768 O O . VAL A 1 741 ? -71.818 -20.094 11.180 1.00 75.62 741 VAL A O 1
ATOM 5771 N N . MET A 1 742 ? -71.348 -18.475 12.668 1.00 79.81 742 MET A N 1
ATOM 5772 C CA . MET A 1 742 ? -69.919 -18.311 12.360 1.00 79.81 742 MET A CA 1
ATOM 5773 C C . MET A 1 742 ? -69.106 -18.238 13.662 1.00 79.81 742 MET A C 1
ATOM 5775 O O . MET A 1 742 ? -69.563 -17.672 14.656 1.00 79.81 742 MET A O 1
ATOM 5779 N N . PHE A 1 743 ? -67.893 -18.791 13.662 1.00 85.31 743 PHE A N 1
ATOM 5780 C CA . PHE A 1 743 ? -66.954 -18.746 14.782 1.00 85.31 743 PHE A CA 1
ATOM 5781 C C . PHE A 1 743 ? -65.737 -17.896 14.420 1.00 85.31 743 PHE A C 1
ATOM 5783 O O . PHE A 1 743 ? -65.175 -18.051 13.339 1.00 85.31 743 PHE A O 1
ATOM 5790 N N . LEU A 1 744 ? -65.311 -17.041 15.350 1.00 86.31 744 LEU A N 1
ATOM 5791 C CA . LEU A 1 744 ? -64.122 -16.197 15.247 1.00 86.31 744 LEU A CA 1
ATOM 5792 C C . LEU A 1 744 ? -63.107 -16.623 16.310 1.00 86.31 744 LEU A C 1
ATOM 5794 O O . LEU A 1 744 ? -63.482 -16.882 17.456 1.00 86.31 744 LEU A O 1
ATOM 5798 N N . ARG A 1 745 ? -61.819 -16.625 15.966 1.00 87.06 745 ARG A N 1
ATOM 5799 C CA . ARG A 1 745 ? -60.740 -16.651 16.959 1.00 87.06 745 ARG A CA 1
ATOM 5800 C C . ARG A 1 745 ? -59.636 -15.664 16.613 1.00 87.06 745 ARG A C 1
ATOM 5802 O O . ARG A 1 745 ? -59.387 -15.376 15.444 1.00 87.06 745 ARG A O 1
ATOM 5809 N N . VAL A 1 746 ? -58.957 -15.197 17.655 1.00 87.56 746 VAL A N 1
ATOM 5810 C CA . VAL A 1 746 ? -57.725 -14.415 17.553 1.00 87.56 746 VAL A CA 1
ATOM 5811 C C . VAL A 1 746 ? -56.564 -15.351 17.848 1.00 87.56 746 VAL A C 1
ATOM 5813 O O . VAL A 1 746 ? -56.495 -15.931 18.930 1.00 87.56 746 VAL A O 1
ATOM 5816 N N . LEU A 1 747 ? -55.672 -15.520 16.881 1.00 88.75 747 LEU A N 1
ATOM 5817 C CA . LEU A 1 747 ? -54.432 -16.261 17.051 1.00 88.75 747 LEU A CA 1
ATOM 5818 C C . LEU A 1 747 ? -53.290 -15.273 17.266 1.00 88.75 747 LEU A C 1
ATOM 5820 O O . LEU A 1 747 ? -53.080 -14.382 16.447 1.00 88.75 747 LEU A O 1
ATOM 5824 N N . VAL A 1 748 ? -52.527 -15.469 18.338 1.00 90.19 748 VAL A N 1
ATOM 5825 C CA . VAL A 1 748 ? -51.267 -14.761 18.564 1.00 90.19 748 VAL A CA 1
ATOM 5826 C C . VAL A 1 748 ? -50.123 -15.756 18.464 1.00 90.19 748 VAL A C 1
ATOM 5828 O O . VAL A 1 748 ? -50.168 -16.834 19.051 1.00 90.19 748 VAL A O 1
ATOM 5831 N N . SER A 1 749 ? -49.102 -15.398 17.697 1.00 90.94 749 SER A N 1
ATOM 5832 C CA . SER A 1 749 ? -47.876 -16.183 17.554 1.00 90.94 749 SER A CA 1
ATOM 5833 C C . SER A 1 749 ? -46.665 -15.261 17.522 1.00 90.94 749 SER A C 1
ATOM 5835 O O . SER A 1 749 ? -46.819 -14.064 17.305 1.00 90.94 749 SER A O 1
ATOM 5837 N N . LEU A 1 750 ? -45.471 -15.805 17.744 1.00 89.56 750 LEU A N 1
ATOM 5838 C CA . LEU A 1 750 ? -44.227 -15.054 17.601 1.00 89.56 750 LEU A CA 1
ATOM 5839 C C . LEU A 1 750 ? -43.586 -15.372 16.252 1.00 89.56 750 LEU A C 1
ATOM 5841 O O . LEU A 1 750 ? -43.493 -16.539 15.866 1.00 89.56 750 LEU A O 1
ATOM 5845 N N . THR A 1 751 ? -43.121 -14.347 15.546 1.00 79.62 751 THR A N 1
ATOM 5846 C CA . THR A 1 751 ? -42.191 -14.527 14.424 1.00 79.62 751 THR A CA 1
ATOM 5847 C C . THR A 1 751 ? -40.848 -15.018 14.958 1.00 79.62 751 THR A C 1
ATOM 5849 O O . THR A 1 751 ? -40.260 -14.341 15.804 1.00 79.62 751 THR A O 1
ATOM 5852 N N . GLN A 1 752 ? -40.382 -16.175 14.475 1.00 56.59 752 GLN A N 1
ATOM 5853 C CA . GLN A 1 752 ? -39.033 -16.683 14.763 1.00 56.59 752 GLN A CA 1
ATOM 5854 C C . GLN A 1 752 ? -37.953 -15.869 14.060 1.00 56.59 752 GLN A C 1
ATOM 5856 O O . GLN A 1 752 ? -38.192 -15.456 12.901 1.00 56.59 752 GLN A O 1
#

Radius of gyration: 38.76 Å; chains: 1; bounding box: 117×58×79 Å

pLDDT: mean 90.89, std 8.67, range [47.78, 98.88]

Sequence (752 aa):
LRIQGGYFRDRHVTQKHSLRLLFKDEYGPGKLREDVFHEFGAAREFDTLVLRAGANDGYAWDAARDTEQFIRDEFGRRLLLNMGQPSARGRFVHLYLNGLYWGLYNLTERPAEDFSATYLGGVAEDWDTINSGEVKNGSLDAWNAFLAGVRAVTSLANYQRLKGLNPDGSRNAAFPEYFDGPNYMDYMLVNIWGGNWDWPNKNFWFGRQRGGLAGGFKFYIWDFENTMGNNRDRSPLNMVSPRAGTTGSWVGEPHDRLRRFSEYRMEFADRVQKHFFGDGVLAPASLVPRYRDLAAQVESAVIAETARWGDDHFSPPQVLSDWQRERDWILGSYLPQRTGIVLAQLRAAGLYPQTDAPALAPRGGPVSPVLPVLLSTVASEIYYTTNGVDPRLPGGAVHPDAVRVTFPGGGSSGTTNSLDPFFIAQPTTIRARAREGADWSALTEGQFVPEVLRATSNHLVISEFCYRPADPATQAETAVSSNRDDFEFLEIMNISSRAVDLTGVRFAAGILFNFPSGTVVGSGQRLLLVRNKAAFEARYGAGLPVVGEYDGNLANEGEEIALVDFQGADIRRFQYLDRSPWPPGPNRNGYSLVLVRPDMAPDHRHPTHWRSSVRTGGSPGNTDASSFTGASEADANGNGQADLLDYALGAVLTAPGGGIQILIESFAAEGGGEAEEHLVVSLPRSLGADDAVVTLEVTEALSGPWHRDPPSFVLLGEERATEQTVRQTFRLDPALGPTEVMFLRVLVSLTQ

Foldseek 3Di:
DAFDDDPLVDVVQFPQTKDKDAAPPVVPHQWQQAPPQVDPPDDRIDRMKIWASLCLQDLSHQLQFLQHQSCQLVLLQVLLVVLVADEKGWDWDFDDDPNHGRAITIIIDDPALCSCCSRQNDHSQQKFKDALRDTPHDDCPLVVVLLVLLVPPPDLQSVLLCCCAGSQRHHHPVGAQADPLSQLLSNVCSCQLQLAQVDDSHQWMKMDGNVCSNGHIHIYGGPSSQGLCRSCVRHPLLRGPPNDQCCVRRSCNSVNRCLVPPLSLQSSQLLLVQACDDCHCLDLVNSLVSLVVSSVSCLVSVQVRQVNRQVRNDVVGDHSVSNVSNSCCSNVPRSNCSSVSSVVVCCVSSSFFPFAFWDWVVLADEDALPDFIKIKGLAQKKWKAWAADAQATRVGDGDPRIDMDGDPPRDPDSDIGIDDTHGDQAWTKMWMWGDHPRTIGHIRIYTYGYDAAEQALVFKDFFKWQQAADADDDPLLVVVDRDRQQQTKTKMFTLDQAKYFQQQKFKPDQWGDHQPGPDIAGHRWMAMEGQHPSNNCSPPNPDARYRYYIPDGGDLAKDWTFIAGNVRHTSAIEIDGCFPVAAVVSNPHQWMKGFQPVSVSDHPHDRVRIYTALDHSHDGRDALADEDDDDQQDDPPPLPDGSLCCLFQNSQCNPVVRAKDWDWDWDQDDPGDGTFTWIKIKTKGFRNHSQKDKFKWKDLDPVDDIDGDPPLWGFPHWADPDSGMIITMIIGPPGDDPRPDMDMDIDIDGDD

Secondary structure (DSSP, 8-state):
-EEE-SGGG-TTT-SS-EEEEE--GGGS-SSEES--S--TT--SEESEEEEE--STTSTT-GGGTT---S-HHHHHHHHHHHTT-----EEEEEEEETTEEEEEEEEEE--SHHHHHHHH-S-GGGEEEEETTEEEES-SHHHHHHHHHHHT--SHHHHHHHTTB-TTS-B-TTS---B-HHHHHHHHHHHHHHT-SSTTTSSEEEEEETTSTT-SBEEEE--TTS-TTSTTTTS-TT--SS-S--TT-TTTHHHHHHTTSHHHHHHHHHHHHHHHSTT-TTSHHHHHHHHHHHHHHHHHHHHHHHHHHTTSS-SSPP-HHHHHHHHHHIIIIIHHHHHHHHHHHHHHTTSS-SSPPPEEES-SEEE-TTS-BEEEESSSEEEEESBS--SB-TTSPBPTTPEEEE-TTTTSS-PPEEPPPB--SS-EEEEEEEEETTEEPPPEEEEEEEPPEEP-TTTEEEEEEESSPPPP-SHHHHTT-S-GGGG-EEEEEE-SSS-EE-TT-EEEESSB-BPPTT-EE-TT-EEEEES-HHHHHHHH-S-S-EEEEPBS---TT--EEEEE-TTS-EEEEEE--SSTTS-STHHHHSPPEEES-GGG---TT-GGGEEE-SSTT--TTS-------S-TT--SSSSSS-HHHHHHH-TTTTSTTTS-EEEEEEE--TTS-SPEEEEEEEEEEETT-TTEEEEEEEESSTTSPPB--TTTEEEEEEEE-SSSEEEEEEEESS---S-S--EEEEEEEE--